Protein AF-A0AAU3IGR2-F1 (afdb_monomer_lite)

Secondary structure (DSSP, 8-state):
-HHHHHHHHHHHHHHHHHHT-TTTTTSPPEEE----BTTB-HHHHHSB--TTT---B-HHHHHHHHTTPPTTSSS--S---EEE-SS--HHHHHHHHHHHSPPTTSS----HHHHHHHHHHHHHHHHHTT--TT------S--SGGGSSBTTTBTT----EEHHHHHHHHHHHTTS-SSHHHHHHHHHHHHHHHHHHT-TT-SS---SEE-STTSB--SSSSS-TTSB-EEE----HHHHHHHHHHHHHHHHHH--HHHHHHHHHHHHHHHHHTB--STT--B--EEE-TTSS-EEE-S--BHHHHHHHHHHHHHHHHHH--HHHHHHHHHHHHHHHHTB-TTSPBP-BB-TTSSSB---SS-PPP---PPP-PPPP-PPP------------------------------------------PPPP---SHHHHHHHHHHHHHHHHHTTS-TTTHHHHGGG-HHHHHHHHHT--S-----

InterPro domains:
  IPR008928 Six-hairpin glycosidase superfamily [SSF48208] (143-360)
  IPR017946 PLC-like phosphodiesterase, TIM beta/alpha-barrel domain superfamily [G3DSA:3.20.20.190] (1-101)
  IPR017946 PLC-like phosphodiesterase, TIM beta/alpha-barrel domain superfamily [SSF51695] (7-101)

Radius of gyration: 28.8 Å; chains: 1; bounding box: 77×89×95 Å

Structure (mmCIF, N/CA/C/O backbone):
data_AF-A0AAU3IGR2-F1
#
_entry.id   AF-A0AAU3IGR2-F1
#
loop_
_atom_site.group_PDB
_atom_site.id
_atom_site.type_symbol
_atom_site.label_atom_id
_atom_site.label_alt_id
_atom_site.label_comp_id
_atom_site.label_asym_id
_atom_site.label_entity_id
_atom_site.label_seq_id
_atom_site.pdbx_PDB_ins_code
_atom_site.Cartn_x
_atom_site.Cartn_y
_atom_site.Cartn_z
_atom_site.occupancy
_atom_site.B_iso_or_equiv
_atom_site.auth_seq_id
_atom_site.auth_comp_id
_atom_site.auth_asym_id
_atom_site.auth_atom_id
_atom_site.pdbx_PDB_model_num
ATOM 1 N N . MET A 1 1 ? 17.692 29.346 9.470 1.00 48.97 1 MET A N 1
ATOM 2 C CA . MET A 1 1 ? 17.651 29.548 10.940 1.00 48.97 1 MET A CA 1
ATOM 3 C C . MET A 1 1 ? 16.261 29.922 11.458 1.00 48.97 1 MET A C 1
ATOM 5 O O . MET A 1 1 ? 15.717 29.108 12.191 1.00 48.97 1 MET A O 1
ATOM 9 N N . MET A 1 2 ? 15.643 31.056 11.067 1.00 53.34 2 MET A N 1
ATOM 10 C CA . MET A 1 2 ? 14.301 31.467 11.564 1.00 53.34 2 MET A CA 1
ATOM 11 C C . MET A 1 2 ? 13.257 30.333 11.578 1.00 53.34 2 MET A C 1
ATOM 13 O O . MET A 1 2 ? 12.611 30.122 12.598 1.00 53.34 2 MET A O 1
ATOM 17 N N . ALA A 1 3 ? 13.163 29.545 10.499 1.00 63.69 3 ALA A N 1
ATOM 18 C CA . ALA A 1 3 ? 12.227 28.421 10.400 1.00 63.69 3 ALA A CA 1
ATOM 19 C C . ALA A 1 3 ? 12.340 27.400 11.554 1.00 63.69 3 ALA A C 1
ATOM 21 O O . ALA A 1 3 ? 11.315 26.951 12.056 1.00 63.69 3 ALA A O 1
ATOM 22 N N . ILE A 1 4 ? 13.554 27.067 12.015 1.00 63.38 4 ILE A N 1
ATOM 23 C CA . ILE A 1 4 ? 13.774 26.088 13.097 1.00 63.38 4 ILE A CA 1
ATOM 24 C C . ILE A 1 4 ? 13.374 26.687 14.450 1.00 63.38 4 ILE A C 1
ATOM 26 O O . ILE A 1 4 ? 12.693 26.036 15.237 1.00 63.38 4 ILE A O 1
ATOM 30 N N . ALA A 1 5 ? 13.737 27.947 14.716 1.00 71.31 5 ALA A N 1
ATOM 31 C CA . ALA A 1 5 ? 13.332 28.643 15.938 1.00 71.31 5 ALA A CA 1
ATOM 32 C C . ALA A 1 5 ? 11.801 28.739 16.046 1.00 71.31 5 ALA A C 1
ATOM 34 O O . ALA A 1 5 ? 11.225 28.227 17.004 1.00 71.31 5 ALA A O 1
ATOM 35 N N . SER A 1 6 ? 11.136 29.256 15.006 1.00 79.69 6 SER A N 1
ATOM 36 C CA . SER A 1 6 ? 9.674 29.320 14.961 1.00 79.69 6 SER A CA 1
ATOM 37 C C . SER A 1 6 ? 9.028 27.936 15.069 1.00 79.69 6 SER A C 1
ATOM 39 O O . SER A 1 6 ? 7.995 27.798 15.720 1.00 79.69 6 SER A O 1
ATOM 41 N N . LYS A 1 7 ? 9.628 26.895 14.473 1.00 85.06 7 LYS A N 1
ATOM 42 C CA . LYS A 1 7 ? 9.120 25.521 14.558 1.00 85.06 7 LYS A CA 1
ATOM 43 C C . LYS A 1 7 ? 9.188 24.957 15.981 1.00 85.06 7 LYS A C 1
ATOM 45 O O . LYS A 1 7 ? 8.192 24.391 16.425 1.00 85.06 7 LYS A O 1
ATOM 50 N N . ARG A 1 8 ? 10.292 25.165 16.709 1.00 88.38 8 ARG A N 1
ATOM 51 C CA . ARG A 1 8 ? 10.408 24.810 18.139 1.00 88.38 8 ARG A CA 1
ATOM 52 C C . ARG A 1 8 ? 9.337 25.518 18.976 1.00 88.38 8 ARG A C 1
ATOM 54 O O . ARG A 1 8 ? 8.655 24.868 19.762 1.00 88.38 8 ARG A O 1
ATOM 61 N N . ASP A 1 9 ? 9.098 26.807 18.726 1.00 87.62 9 ASP A N 1
ATOM 62 C CA . ASP A 1 9 ? 8.024 27.558 19.391 1.00 87.62 9 ASP A CA 1
ATOM 63 C C . ASP A 1 9 ? 6.615 27.024 19.074 1.00 87.62 9 ASP A C 1
ATOM 65 O O . ASP A 1 9 ? 5.756 27.019 19.955 1.00 87.62 9 ASP A O 1
ATOM 69 N N . TYR A 1 10 ? 6.347 26.572 17.840 1.00 87.00 10 TYR A N 1
ATOM 70 C CA . TYR A 1 10 ? 5.074 25.918 17.501 1.00 87.00 10 TYR A CA 1
ATOM 71 C C . TYR A 1 10 ? 4.912 24.579 18.227 1.00 87.00 10 TYR A C 1
ATOM 73 O O . TYR A 1 10 ? 3.839 24.327 18.769 1.00 87.00 10 TYR A O 1
ATOM 81 N N . VAL A 1 11 ? 5.965 23.754 18.280 1.00 89.88 11 VAL A N 1
ATOM 82 C CA . VAL A 1 11 ? 5.952 22.472 19.005 1.00 89.88 11 VAL A CA 1
ATOM 83 C C . VAL A 1 11 ? 5.688 22.691 20.494 1.00 89.88 11 VAL A C 1
ATOM 85 O O . VAL A 1 11 ? 4.824 22.008 21.043 1.00 89.88 11 VAL A O 1
ATOM 88 N N . ARG A 1 12 ? 6.356 23.676 21.118 1.00 89.88 12 ARG A N 1
ATOM 89 C CA . ARG A 1 12 ? 6.126 24.063 22.519 1.00 89.88 12 ARG A CA 1
ATOM 90 C C . ARG A 1 12 ? 4.684 24.518 22.743 1.00 89.88 12 ARG A C 1
ATOM 92 O O . ARG A 1 12 ? 3.980 23.892 23.522 1.00 89.88 12 ARG A O 1
ATOM 99 N N . ARG A 1 13 ? 4.202 25.520 21.993 1.00 88.25 13 ARG A N 1
ATOM 100 C CA . ARG A 1 13 ? 2.827 26.043 22.141 1.00 88.25 13 ARG A CA 1
ATOM 101 C C . ARG A 1 13 ? 1.750 24.974 21.956 1.00 88.25 13 ARG A C 1
ATOM 103 O O . ARG A 1 13 ? 0.693 25.075 22.568 1.00 88.25 13 ARG A O 1
ATOM 110 N N . GLN A 1 14 ? 1.993 23.974 21.109 1.00 89.06 14 GLN A N 1
ATOM 111 C CA . GLN A 1 14 ? 1.063 22.862 20.915 1.00 89.06 14 GLN A CA 1
ATOM 112 C C . GLN A 1 14 ? 1.025 21.931 22.140 1.00 89.06 14 GLN A C 1
ATOM 114 O O . GLN A 1 14 ? -0.060 21.503 22.526 1.00 89.06 14 GLN A O 1
ATOM 119 N N . LEU A 1 15 ? 2.170 21.675 22.788 1.00 90.00 15 LEU A N 1
ATOM 120 C CA . LEU A 1 15 ? 2.226 20.958 24.070 1.00 90.00 15 LEU A CA 1
ATOM 121 C C . LEU A 1 15 ? 1.604 21.781 25.202 1.00 90.00 15 LEU A C 1
ATOM 123 O O . LEU A 1 15 ? 0.784 21.239 25.938 1.00 90.00 15 LEU A O 1
ATOM 127 N N . ASP A 1 16 ? 1.921 23.076 25.303 1.00 87.69 16 ASP A N 1
ATOM 128 C CA . ASP A 1 16 ? 1.331 23.979 26.300 1.00 87.69 16 ASP A CA 1
ATOM 129 C C . ASP A 1 16 ? -0.206 23.989 26.168 1.00 87.69 16 ASP A C 1
ATOM 131 O O . ASP A 1 16 ? -0.922 23.805 27.151 1.00 87.69 16 ASP A O 1
ATOM 135 N N . ARG A 1 17 ? -0.728 24.125 24.937 1.00 86.69 17 ARG A N 1
ATOM 136 C CA . ARG A 1 17 ? -2.171 24.093 24.636 1.00 86.69 17 ARG A CA 1
ATOM 137 C C . ARG A 1 17 ? -2.818 22.755 24.981 1.00 86.69 17 ARG A C 1
ATOM 139 O O . ARG A 1 17 ? -3.941 22.744 25.467 1.00 86.69 17 ARG A O 1
ATOM 146 N N . GLN A 1 18 ? -2.154 21.640 24.691 1.00 88.00 18 GLN A N 1
ATOM 147 C CA . GLN A 1 18 ? -2.671 20.315 25.024 1.00 88.00 18 GLN A CA 1
ATOM 148 C C . GLN A 1 18 ? -2.766 20.130 26.541 1.00 88.00 18 GLN A C 1
ATOM 150 O O . GLN A 1 18 ? -3.818 19.767 27.051 1.00 88.00 18 GLN A O 1
ATOM 155 N N . ASN A 1 19 ? -1.681 20.414 27.261 1.00 86.62 19 ASN A N 1
ATOM 156 C CA . ASN A 1 19 ? -1.577 20.131 28.692 1.00 86.62 19 ASN A CA 1
ATOM 157 C C . ASN A 1 19 ? -2.339 21.146 29.570 1.00 86.62 19 ASN A C 1
ATOM 159 O O . ASN A 1 19 ? -2.478 20.921 30.769 1.00 86.62 19 ASN A O 1
ATOM 163 N N . SER A 1 20 ? -2.865 22.226 28.976 1.00 86.25 20 SER A N 1
ATOM 164 C CA . SER A 1 20 ? -3.791 23.178 29.610 1.00 86.25 20 SER A CA 1
ATOM 165 C C . SER A 1 20 ? -5.267 22.977 29.230 1.00 86.25 20 SER A C 1
ATOM 167 O O . SER A 1 20 ? -6.124 23.673 29.773 1.00 86.25 20 SER A O 1
ATOM 169 N N . ASP A 1 21 ? -5.598 22.043 28.330 1.00 83.12 21 ASP A N 1
ATOM 170 C CA . ASP A 1 21 ? -6.990 21.756 27.964 1.00 83.12 21 ASP A CA 1
ATOM 171 C C . ASP A 1 21 ? -7.626 20.790 28.991 1.00 83.12 21 ASP A C 1
ATOM 173 O O . ASP A 1 21 ? -7.115 19.682 29.181 1.00 83.12 21 ASP A O 1
ATOM 177 N N . PRO A 1 22 ? -8.737 21.160 29.659 1.00 82.25 22 PRO A N 1
ATOM 178 C CA . PRO A 1 22 ? -9.379 20.305 30.660 1.00 82.25 22 PRO A CA 1
ATOM 179 C C . PRO A 1 22 ? -10.020 19.034 30.072 1.00 82.25 22 PRO A C 1
ATOM 181 O O . PRO A 1 22 ? -10.280 18.100 30.822 1.00 82.25 22 PRO A O 1
ATOM 184 N N . ASP A 1 23 ? -10.236 18.966 28.752 1.00 79.75 23 ASP A N 1
ATOM 185 C CA . ASP A 1 23 ? -10.728 17.777 28.034 1.00 79.75 23 ASP A CA 1
ATOM 186 C C . ASP A 1 23 ? -9.617 17.094 27.203 1.00 79.75 23 ASP A C 1
ATOM 188 O O . ASP A 1 23 ? -9.885 16.461 26.170 1.00 79.75 23 ASP A O 1
ATOM 192 N N . GLN A 1 24 ? -8.345 17.242 27.599 1.00 74.31 24 GLN A N 1
ATOM 193 C CA . GLN A 1 24 ? -7.204 16.662 26.872 1.00 74.31 24 GLN A CA 1
ATOM 194 C C . GLN A 1 24 ? -7.207 15.119 26.793 1.00 74.31 24 GLN A C 1
ATOM 196 O O . GLN A 1 24 ? -6.461 14.508 26.021 1.00 74.31 24 GLN A O 1
ATOM 201 N N . ASP A 1 25 ? -8.038 14.479 27.610 1.00 72.00 25 ASP A N 1
ATOM 202 C CA . ASP A 1 25 ? -8.327 13.049 27.630 1.00 72.00 25 ASP A CA 1
ATOM 203 C C . ASP A 1 25 ? -9.292 12.623 26.506 1.00 72.00 25 ASP A C 1
ATOM 205 O O . ASP A 1 25 ? -9.145 11.535 25.943 1.00 72.00 25 ASP A O 1
ATOM 209 N N . LYS A 1 26 ? -10.241 13.494 26.139 1.00 72.56 26 LYS A N 1
ATOM 210 C CA . LYS A 1 26 ? -11.313 13.228 25.163 1.00 72.56 26 LYS A CA 1
ATOM 211 C C . LYS A 1 26 ? -10.910 13.559 23.724 1.00 72.56 26 LYS A C 1
ATOM 213 O O . LYS A 1 26 ? -11.406 12.909 22.797 1.00 72.56 26 LYS A O 1
ATOM 218 N N . LYS A 1 27 ? -10.022 14.543 23.544 1.00 71.69 27 LYS A N 1
ATOM 219 C CA . LYS A 1 27 ? -9.593 15.116 22.252 1.00 71.69 27 LYS A CA 1
ATOM 220 C C . LYS A 1 27 ? -8.290 14.485 21.731 1.00 71.69 27 LYS A C 1
ATOM 222 O O . LYS A 1 27 ? -7.408 14.116 22.502 1.00 71.69 27 LYS A O 1
ATOM 227 N N . LEU A 1 28 ? -8.140 14.405 20.405 1.00 77.25 28 LEU A N 1
ATOM 228 C CA . LEU A 1 28 ? -6.886 14.002 19.756 1.00 77.25 28 LEU A CA 1
ATOM 2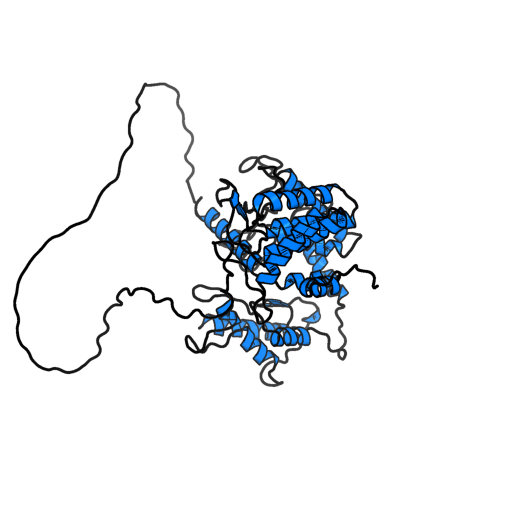29 C C . LEU A 1 28 ? -6.014 15.233 19.476 1.00 77.25 28 LEU A C 1
ATOM 231 O O . LEU A 1 28 ? -6.400 16.103 18.697 1.00 77.25 28 LEU A O 1
ATOM 235 N N . TYR A 1 29 ? -4.813 15.270 20.053 1.00 82.38 29 TYR A N 1
ATOM 236 C CA . TYR A 1 29 ? -3.800 16.281 19.743 1.00 82.38 29 TYR A CA 1
ATOM 237 C C . TYR A 1 29 ? -2.746 15.678 18.834 1.00 82.38 29 TYR A C 1
ATOM 239 O O . TYR A 1 29 ? -2.223 14.594 19.103 1.00 82.38 29 TYR A O 1
ATOM 247 N N . ILE A 1 30 ? -2.431 16.410 17.769 1.00 87.75 30 ILE A N 1
ATOM 248 C CA . ILE A 1 30 ? -1.353 16.079 16.847 1.00 87.75 30 ILE A CA 1
ATOM 249 C C . ILE A 1 30 ? -0.334 17.216 16.898 1.00 87.75 30 ILE A C 1
ATOM 251 O O . ILE A 1 30 ? -0.686 18.392 16.765 1.00 87.75 30 ILE A O 1
ATOM 255 N N . ASN A 1 31 ? 0.926 16.859 17.099 1.00 89.06 31 ASN A N 1
ATOM 256 C CA . ASN A 1 31 ? 2.081 17.738 17.038 1.00 89.06 31 ASN A CA 1
ATOM 257 C C . ASN A 1 31 ? 3.028 17.230 15.941 1.00 89.06 31 ASN A C 1
ATOM 259 O O . ASN A 1 31 ? 3.016 16.052 15.592 1.00 89.06 31 ASN A O 1
ATOM 263 N N . TYR A 1 32 ? 3.841 18.115 15.378 1.00 87.00 32 TYR A N 1
ATOM 264 C CA . TYR A 1 32 ? 4.742 17.792 14.273 1.00 87.00 32 TYR A CA 1
ATOM 265 C C . TYR A 1 32 ? 6.121 18.343 14.613 1.00 87.00 32 TYR A C 1
ATOM 267 O O . TYR A 1 32 ? 6.245 19.564 14.683 1.00 87.00 32 TYR A O 1
ATOM 275 N N . THR A 1 33 ? 7.159 17.518 14.764 1.00 84.25 33 THR A N 1
ATOM 276 C CA . THR A 1 33 ? 8.550 18.021 14.819 1.00 84.25 33 THR A CA 1
ATOM 277 C C . THR A 1 33 ? 9.112 18.278 13.416 1.00 84.25 33 THR A C 1
ATOM 279 O O . THR A 1 33 ? 9.942 19.168 13.235 1.00 84.25 33 THR A O 1
ATOM 282 N N . SER A 1 34 ? 8.555 17.590 12.415 1.00 76.19 34 SER A N 1
ATOM 283 C CA . SER A 1 34 ? 8.805 17.720 10.975 1.00 76.19 34 SER A CA 1
ATOM 284 C C . SER A 1 34 ? 8.541 19.116 10.401 1.00 76.19 34 SER A C 1
ATOM 286 O O . SER A 1 34 ? 7.619 19.823 10.831 1.00 76.19 34 SER A O 1
ATOM 288 N N . GLY A 1 35 ? 9.266 19.505 9.350 1.00 71.31 35 GLY A N 1
ATOM 289 C CA . GLY A 1 35 ? 8.977 20.739 8.613 1.00 71.31 35 GLY A CA 1
ATOM 290 C C . GLY A 1 35 ? 9.755 20.898 7.309 1.00 71.31 35 GLY A C 1
ATOM 291 O O . GLY A 1 35 ? 10.925 20.539 7.227 1.00 71.31 35 GLY A O 1
ATOM 292 N N . ALA A 1 36 ? 9.105 21.487 6.302 1.00 66.75 36 ALA A N 1
ATOM 293 C CA . ALA A 1 36 ? 9.708 21.800 5.011 1.00 66.75 36 ALA A CA 1
ATOM 294 C C . ALA A 1 36 ? 9.282 23.195 4.523 1.00 66.75 36 ALA A C 1
ATOM 296 O O . ALA A 1 36 ? 8.104 23.553 4.580 1.00 66.75 36 ALA A O 1
ATOM 297 N N . SER A 1 37 ? 10.234 23.975 4.014 1.00 67.56 37 SER A N 1
ATOM 298 C CA . SER A 1 37 ? 10.004 25.242 3.311 1.00 67.56 37 SER A CA 1
ATOM 299 C C . SER A 1 37 ? 11.138 25.515 2.318 1.00 67.56 37 SER A C 1
ATOM 301 O O . SER A 1 37 ? 12.125 24.782 2.273 1.00 67.56 37 SER A O 1
ATOM 303 N N . ALA A 1 38 ? 11.058 26.603 1.546 1.00 62.69 38 ALA A N 1
ATOM 304 C CA . ALA A 1 38 ? 12.208 27.058 0.764 1.00 62.69 38 ALA A CA 1
ATOM 305 C C . ALA A 1 38 ? 13.426 27.262 1.692 1.00 62.69 38 ALA A C 1
ATOM 307 O O . ALA A 1 38 ? 13.330 27.985 2.684 1.00 62.69 38 ALA A O 1
ATOM 308 N N . GLY A 1 39 ? 14.537 26.572 1.410 1.00 62.06 39 GLY A N 1
ATOM 309 C CA . GLY A 1 39 ? 15.755 26.610 2.231 1.00 62.06 39 GLY A CA 1
ATOM 310 C C . GLY A 1 39 ? 15.677 25.911 3.599 1.00 62.06 39 GLY A C 1
ATOM 311 O O . GLY A 1 39 ? 16.570 26.114 4.418 1.00 62.06 39 GLY A O 1
ATOM 312 N N . ALA A 1 40 ? 14.642 25.108 3.872 1.00 67.19 40 ALA A N 1
ATOM 313 C CA . ALA A 1 40 ? 14.556 24.278 5.075 1.00 67.19 40 ALA A CA 1
ATOM 314 C C . ALA A 1 40 ? 13.998 22.895 4.716 1.00 67.19 40 ALA A C 1
ATOM 316 O O . ALA A 1 40 ? 12.829 22.761 4.358 1.00 67.19 40 ALA A O 1
ATOM 317 N N . TYR A 1 41 ? 14.840 21.870 4.804 1.00 73.19 41 TYR A N 1
ATOM 318 C CA . TYR A 1 41 ? 14.489 20.489 4.471 1.00 73.19 41 TYR A CA 1
ATOM 319 C C . TYR A 1 41 ? 14.101 19.692 5.730 1.00 73.19 41 TYR A C 1
ATOM 321 O O . TYR A 1 41 ? 14.651 19.988 6.796 1.00 73.19 41 TYR A O 1
ATOM 329 N N . PRO A 1 42 ? 13.258 18.645 5.614 1.00 73.06 42 PRO A N 1
ATOM 330 C CA . PRO A 1 42 ? 12.856 17.759 6.715 1.00 73.06 42 PRO A CA 1
ATOM 331 C C . PRO A 1 42 ? 13.988 17.379 7.679 1.00 73.06 42 PRO A C 1
ATOM 333 O O . PRO A 1 42 ? 13.933 17.699 8.867 1.00 73.06 42 PRO A O 1
ATOM 336 N N . TYR A 1 43 ? 15.083 16.815 7.152 1.00 68.31 43 TYR A N 1
ATOM 337 C CA . TYR A 1 43 ? 16.246 16.408 7.951 1.00 68.31 43 TYR A CA 1
ATOM 338 C C . TYR A 1 43 ? 16.888 17.582 8.710 1.00 68.31 43 TYR A C 1
ATOM 340 O O . TYR A 1 43 ? 17.270 17.431 9.867 1.00 68.31 43 TYR A O 1
ATOM 348 N N . SER A 1 44 ? 16.963 18.765 8.089 1.00 73.69 44 SER A N 1
ATOM 349 C CA . SER A 1 44 ? 17.591 19.956 8.677 1.00 73.69 44 SER A CA 1
ATOM 350 C C . SER A 1 44 ? 16.720 20.645 9.730 1.00 73.69 44 SER A C 1
ATOM 352 O O . SER A 1 44 ? 17.234 21.300 10.633 1.00 73.69 44 SER A O 1
ATOM 354 N N . VAL A 1 45 ? 15.394 20.499 9.641 1.00 77.88 45 VAL A N 1
ATOM 355 C CA . VAL A 1 45 ? 14.460 21.019 10.648 1.00 77.88 45 VAL A CA 1
ATOM 356 C C . VAL A 1 45 ? 14.400 20.074 11.845 1.00 77.88 45 VAL A C 1
ATOM 358 O O . VAL A 1 45 ? 14.531 20.519 12.985 1.00 77.88 45 VAL A O 1
ATOM 361 N N . ALA A 1 46 ? 14.262 18.772 11.600 1.00 80.50 46 ALA A N 1
ATOM 362 C CA . ALA A 1 46 ? 14.157 17.775 12.655 1.00 80.50 46 ALA A CA 1
ATOM 363 C C . ALA A 1 46 ? 15.494 17.548 13.388 1.00 80.50 46 ALA A C 1
ATOM 365 O O . ALA A 1 46 ? 15.534 17.619 14.617 1.00 80.50 46 ALA A O 1
ATOM 366 N N . GLY A 1 47 ? 16.586 17.335 12.644 1.00 73.56 47 GLY A N 1
ATOM 367 C CA . GLY A 1 47 ? 17.925 17.047 13.174 1.00 73.56 47 GLY A CA 1
ATOM 368 C C . GLY A 1 47 ? 18.828 18.265 13.403 1.00 73.56 47 GLY A C 1
ATOM 369 O O . GLY A 1 47 ? 19.860 18.129 14.049 1.00 73.56 47 GLY A O 1
ATOM 370 N N . GLY A 1 48 ? 18.454 19.453 12.916 1.00 74.56 48 GLY A N 1
ATOM 371 C CA . GLY A 1 48 ? 19.293 20.654 12.996 1.00 74.56 48 GLY A CA 1
ATOM 372 C C . GLY A 1 48 ? 20.363 20.709 11.900 1.00 74.56 48 GLY A C 1
ATOM 373 O O . GLY A 1 48 ? 20.237 20.085 10.845 1.00 74.56 48 GLY A O 1
ATOM 374 N N . CYS A 1 49 ? 21.419 21.487 12.132 1.00 67.31 49 CYS A N 1
ATOM 375 C CA . CYS A 1 49 ? 22.563 21.613 11.226 1.00 67.31 49 CYS A CA 1
ATOM 376 C C . CYS A 1 49 ? 23.878 21.245 11.920 1.00 67.31 49 CYS A C 1
ATOM 378 O O . CYS A 1 49 ? 24.036 21.448 13.121 1.00 67.31 49 CYS A O 1
ATOM 380 N N . ALA A 1 50 ? 24.836 20.725 11.147 1.00 55.56 50 ALA A N 1
ATOM 381 C CA . ALA A 1 50 ? 26.187 20.482 11.637 1.00 55.56 50 ALA A CA 1
ATOM 382 C C . ALA A 1 50 ? 26.849 21.803 12.067 1.00 55.56 50 ALA A C 1
ATOM 384 O O . ALA A 1 50 ? 26.705 22.821 11.383 1.00 55.56 50 ALA A O 1
ATOM 385 N N . ALA A 1 51 ? 27.622 21.763 13.157 1.00 48.19 51 ALA A N 1
ATOM 386 C CA . ALA A 1 51 ? 28.218 22.941 13.797 1.00 48.19 51 ALA A CA 1
ATOM 387 C C . ALA A 1 51 ? 29.117 23.789 12.871 1.00 48.19 51 ALA A C 1
ATOM 389 O O . ALA A 1 51 ? 29.291 24.981 13.104 1.00 48.19 51 ALA A O 1
ATOM 390 N N . GLN A 1 52 ? 29.644 23.190 11.798 1.00 42.66 52 GLN A N 1
ATOM 391 C CA . GLN A 1 52 ? 30.444 23.855 10.760 1.00 42.66 52 GLN A CA 1
ATOM 392 C C . GLN A 1 52 ? 29.608 24.704 9.776 1.00 42.66 52 GLN A C 1
ATOM 394 O O . GLN A 1 52 ? 30.179 25.431 8.971 1.00 42.66 52 GLN A O 1
ATOM 399 N N . ILE A 1 53 ? 28.272 24.610 9.819 1.00 50.59 53 ILE A N 1
ATOM 400 C CA . ILE A 1 53 ? 27.341 25.296 8.902 1.00 50.59 53 ILE A CA 1
ATOM 401 C C . ILE A 1 53 ? 26.339 26.169 9.677 1.00 50.59 53 ILE A C 1
ATOM 403 O O . ILE A 1 53 ? 26.061 27.294 9.261 1.00 50.59 53 ILE A O 1
ATOM 407 N N . CYS A 1 54 ? 25.807 25.697 10.812 1.00 56.31 54 CYS A N 1
ATOM 408 C CA . CYS A 1 54 ? 25.165 26.557 11.813 1.00 56.31 54 CYS A CA 1
ATOM 409 C C . CYS A 1 54 ? 25.021 25.884 13.191 1.00 56.31 54 CYS A C 1
ATOM 411 O O . CYS A 1 54 ? 25.140 24.674 13.329 1.00 56.31 54 CYS A O 1
ATOM 413 N N . THR A 1 55 ? 24.717 26.682 14.218 1.00 59.75 55 THR A N 1
ATOM 414 C CA . THR A 1 55 ? 24.536 26.258 15.623 1.00 59.75 55 THR A CA 1
ATOM 415 C C . THR A 1 55 ? 23.065 26.037 16.017 1.00 59.75 55 THR A C 1
ATOM 417 O O . THR A 1 55 ? 22.706 26.083 17.192 1.00 59.75 55 THR A O 1
ATOM 420 N N . SER A 1 56 ? 22.164 25.856 15.044 1.00 66.31 56 SER A N 1
ATOM 421 C CA . SER A 1 56 ? 20.726 25.720 15.320 1.00 66.31 56 SER A CA 1
ATOM 422 C C . SER A 1 56 ? 20.367 24.299 15.756 1.00 66.31 56 SER A C 1
ATOM 424 O O . SER A 1 56 ? 20.252 23.409 14.915 1.00 66.31 56 SER A O 1
ATOM 426 N N . GLN A 1 57 ? 20.116 24.134 17.058 1.00 79.25 57 GLN A N 1
ATOM 427 C CA . GLN A 1 57 ? 19.527 22.930 17.651 1.00 79.25 57 GLN A CA 1
ATOM 428 C C . GLN A 1 57 ? 18.285 22.465 16.869 1.00 79.25 57 GLN A C 1
ATOM 430 O O . GLN A 1 57 ? 17.361 23.257 16.642 1.00 79.25 57 GLN A O 1
ATOM 435 N N . GLY A 1 58 ? 18.258 21.187 16.482 1.00 84.19 58 GLY A N 1
ATOM 436 C CA . GLY A 1 58 ? 17.136 20.572 15.769 1.00 84.19 58 GLY A CA 1
ATOM 437 C C . GLY A 1 58 ? 15.867 20.470 16.616 1.00 84.19 58 GLY A C 1
ATOM 438 O O . GLY A 1 58 ? 15.917 20.493 17.846 1.00 84.19 58 GLY A O 1
ATOM 439 N N . VAL A 1 59 ? 14.706 20.335 15.972 1.00 88.00 59 VAL A N 1
ATOM 440 C CA . VAL A 1 59 ? 13.419 20.244 16.685 1.00 88.00 59 VAL A CA 1
ATOM 441 C C . VAL A 1 59 ? 13.298 18.943 17.494 1.00 88.00 59 VAL A C 1
ATOM 443 O O . VAL A 1 59 ? 12.716 18.971 18.576 1.00 88.00 59 VAL A O 1
ATOM 446 N N . ASN A 1 60 ? 13.883 17.831 17.030 1.00 87.88 60 ASN A N 1
ATOM 447 C CA . ASN A 1 60 ? 13.899 16.567 17.778 1.00 87.88 60 ASN A CA 1
ATOM 448 C C . ASN A 1 60 ? 14.765 16.675 19.044 1.00 87.88 60 ASN A C 1
ATOM 450 O O . ASN A 1 60 ? 14.350 16.246 20.117 1.00 87.88 60 ASN A O 1
ATOM 454 N N . GLU A 1 61 ? 15.950 17.279 18.932 1.00 86.62 61 GLU A N 1
ATOM 455 C CA . GLU A 1 61 ? 16.853 17.487 20.068 1.00 86.62 61 GLU A CA 1
ATOM 456 C C . GLU A 1 61 ? 16.236 18.454 21.088 1.00 86.62 61 GLU A C 1
ATOM 458 O O . GLU A 1 61 ? 16.153 18.127 22.269 1.00 86.62 61 GLU A O 1
ATOM 463 N N . PHE A 1 62 ? 15.690 19.584 20.620 1.00 90.06 62 PHE A N 1
ATOM 464 C CA . PHE A 1 62 ? 14.927 20.524 21.443 1.00 90.06 62 PHE A CA 1
ATOM 465 C C . PHE A 1 62 ? 13.786 19.842 22.204 1.00 90.06 62 PHE A C 1
ATOM 467 O O . PHE A 1 62 ? 13.643 20.054 23.407 1.00 90.06 62 PHE A O 1
ATOM 474 N N . LEU A 1 63 ? 12.974 19.025 21.520 1.00 90.94 63 LEU A N 1
ATOM 475 C CA . LEU A 1 63 ? 11.855 18.337 22.157 1.00 90.94 63 LEU A CA 1
ATOM 476 C C . LEU A 1 63 ? 12.351 17.320 23.191 1.00 90.94 63 LEU A C 1
ATOM 478 O O . LEU A 1 63 ? 11.764 17.226 24.264 1.00 90.94 63 LEU A O 1
ATOM 482 N N . LEU A 1 64 ? 13.449 16.607 22.923 1.00 90.06 64 LEU A N 1
ATOM 483 C CA . LEU A 1 64 ? 14.060 15.710 23.904 1.00 90.06 64 LEU A CA 1
ATOM 484 C C . LEU A 1 64 ? 14.601 16.477 25.121 1.00 90.06 64 LEU A C 1
ATOM 486 O O . LEU A 1 64 ? 14.447 16.001 26.241 1.00 90.06 64 LEU A O 1
ATOM 490 N N . THR A 1 65 ? 15.203 17.657 24.938 1.00 87.56 65 THR A N 1
ATOM 491 C CA . THR A 1 65 ? 15.604 18.523 26.057 1.00 87.56 65 THR A CA 1
ATOM 492 C C . THR A 1 65 ? 14.383 18.963 26.866 1.00 87.56 65 THR A C 1
ATOM 494 O O . THR A 1 65 ? 14.366 18.776 28.077 1.00 87.56 65 THR A O 1
ATOM 497 N N . TYR A 1 66 ? 13.348 19.493 26.208 1.00 88.50 66 TYR A N 1
ATOM 498 C CA . TYR A 1 66 ? 12.115 19.976 26.839 1.00 88.50 66 TYR A CA 1
ATOM 499 C C . TYR A 1 66 ? 11.402 18.857 27.625 1.00 88.50 66 TYR A C 1
ATOM 501 O O . TYR A 1 66 ? 11.107 19.014 28.800 1.00 88.50 66 TYR A O 1
ATOM 509 N N . LEU A 1 67 ? 11.251 17.661 27.046 1.00 89.06 67 LEU A N 1
ATOM 510 C CA . LEU A 1 67 ? 10.679 16.479 27.719 1.00 89.06 67 LEU A CA 1
ATOM 511 C C . LEU A 1 67 ? 11.581 15.857 28.812 1.00 89.06 67 LEU A C 1
ATOM 513 O O . LEU A 1 67 ? 11.215 14.850 29.423 1.00 89.06 67 LEU A O 1
ATOM 517 N N . ASN A 1 68 ? 12.769 16.411 29.055 1.00 86.69 68 ASN A N 1
ATOM 518 C CA . ASN A 1 68 ? 13.651 16.036 30.162 1.00 86.69 68 ASN A CA 1
ATOM 519 C C . ASN A 1 68 ? 13.830 17.155 31.198 1.00 86.69 68 ASN A C 1
ATOM 521 O O . ASN A 1 68 ? 14.484 16.927 32.215 1.00 86.69 68 ASN A O 1
ATOM 525 N N . GLN A 1 69 ? 13.275 18.346 30.964 1.00 82.12 69 GLN A N 1
ATOM 526 C CA . GLN A 1 69 ? 13.357 19.445 31.917 1.00 82.12 69 GLN A CA 1
ATOM 527 C C . GLN A 1 69 ? 12.466 19.182 33.138 1.00 82.12 69 GLN A C 1
ATOM 529 O O . GLN A 1 69 ? 11.381 18.606 33.053 1.00 82.12 69 GLN A O 1
ATOM 534 N N . VAL A 1 70 ? 12.969 19.582 34.307 1.00 59.59 70 VAL A N 1
ATOM 535 C CA . VAL A 1 70 ? 12.294 19.388 35.595 1.00 59.59 70 VAL A CA 1
ATOM 536 C C . VAL A 1 70 ? 11.215 20.463 35.789 1.00 59.59 70 VAL A C 1
ATOM 538 O O . VAL A 1 70 ? 11.280 21.553 35.206 1.00 59.59 70 VAL A O 1
ATOM 541 N N . THR A 1 71 ? 10.224 20.160 36.629 1.00 58.88 71 THR A N 1
ATOM 542 C CA . THR A 1 71 ? 9.131 21.062 37.024 1.00 58.88 71 THR A CA 1
ATOM 543 C C . THR A 1 71 ? 9.631 22.460 37.396 1.00 58.88 71 THR A C 1
ATOM 545 O O . THR A 1 71 ? 10.502 22.592 38.252 1.00 58.88 71 THR A O 1
ATOM 548 N N . GLY A 1 72 ? 9.042 23.497 36.787 1.00 61.84 72 GLY A N 1
ATOM 549 C CA . GLY A 1 72 ? 9.347 24.910 37.064 1.00 61.84 72 GLY A CA 1
ATOM 550 C C . GLY A 1 72 ? 9.937 25.696 35.886 1.00 61.84 72 GLY A C 1
ATOM 551 O O . GLY A 1 72 ? 9.991 26.919 35.945 1.00 61.84 72 GLY A O 1
ATOM 552 N N . THR A 1 73 ? 10.339 25.027 34.801 1.00 67.38 73 THR A N 1
ATOM 553 C CA . THR A 1 73 ? 10.878 25.674 33.582 1.00 67.38 73 THR A CA 1
ATOM 554 C C . THR A 1 73 ? 9.830 25.895 32.483 1.00 67.38 73 THR A C 1
ATOM 556 O O . THR A 1 73 ? 9.952 26.815 31.675 1.00 67.38 73 THR A O 1
ATOM 559 N N . HIS A 1 74 ? 8.780 25.075 32.469 1.00 73.06 74 HIS A N 1
ATOM 560 C CA . HIS A 1 74 ? 7.588 25.192 31.630 1.00 73.06 74 HIS A CA 1
ATOM 561 C C . HIS A 1 74 ? 6.394 24.529 32.342 1.00 73.06 74 HIS A C 1
ATOM 563 O O . HIS A 1 74 ? 6.552 23.942 33.418 1.00 73.06 74 HIS A O 1
ATOM 569 N N . ALA A 1 75 ? 5.196 24.616 31.754 1.00 73.44 75 ALA A N 1
ATOM 570 C CA . ALA A 1 75 ? 4.025 23.898 32.256 1.00 73.44 75 ALA A CA 1
ATOM 571 C C . ALA A 1 75 ? 4.299 22.377 32.284 1.00 73.44 75 ALA A C 1
ATOM 573 O O . ALA A 1 75 ? 4.895 21.868 31.328 1.00 73.44 75 ALA A O 1
ATOM 574 N N . PRO A 1 76 ? 3.890 21.636 33.335 1.00 78.25 76 PRO A N 1
ATOM 575 C CA . PRO A 1 76 ? 4.097 20.194 33.394 1.00 78.25 76 PRO A CA 1
ATOM 576 C C . PRO A 1 76 ? 3.492 19.490 32.177 1.00 78.25 76 PRO A C 1
ATOM 578 O O . PRO A 1 76 ? 2.288 19.565 31.934 1.00 78.25 76 PRO A O 1
ATOM 581 N N . VAL A 1 77 ? 4.329 18.786 31.416 1.00 84.75 77 VAL A N 1
ATOM 582 C CA . VAL A 1 77 ? 3.852 17.896 30.356 1.00 84.75 77 VAL A CA 1
ATOM 583 C C . VAL A 1 77 ? 3.334 16.632 31.032 1.00 84.75 77 VAL A C 1
ATOM 585 O O . VAL A 1 77 ? 4.106 15.896 31.639 1.00 84.75 77 VAL A O 1
ATOM 588 N N . VAL A 1 78 ? 2.031 16.386 30.941 1.00 81.88 78 VAL A N 1
ATOM 589 C CA . VAL A 1 78 ? 1.375 15.148 31.389 1.00 81.88 78 VAL A CA 1
ATOM 590 C C . VAL A 1 78 ? 1.044 14.220 30.221 1.00 81.88 78 VAL A C 1
ATOM 592 O O . VAL A 1 78 ? 0.882 13.022 30.428 1.00 81.88 78 VAL A O 1
ATOM 595 N N . ARG A 1 79 ? 0.969 14.750 28.991 1.00 84.12 79 ARG A N 1
ATOM 596 C CA . ARG A 1 79 ? 0.747 13.990 27.754 1.00 84.12 79 ARG A CA 1
ATOM 597 C C . ARG A 1 79 ? 1.390 14.698 26.554 1.00 84.12 79 ARG A C 1
ATOM 599 O O . ARG A 1 79 ? 1.402 15.926 26.485 1.00 84.12 79 ARG A O 1
ATOM 606 N N . THR A 1 80 ? 1.889 13.935 25.576 1.00 88.38 80 THR A N 1
ATOM 607 C CA . THR A 1 80 ? 2.473 14.492 24.330 1.00 88.38 80 THR A CA 1
ATOM 608 C C . THR A 1 80 ? 1.582 14.332 23.097 1.00 88.38 80 THR A C 1
ATOM 610 O O . THR A 1 80 ? 1.796 15.013 22.097 1.00 88.38 80 THR A O 1
ATOM 613 N N . GLY A 1 81 ? 0.562 13.466 23.170 1.00 86.31 81 GLY A N 1
ATOM 614 C CA . GLY A 1 81 ? -0.363 13.225 22.061 1.00 86.31 81 GLY A CA 1
ATOM 615 C C . GLY A 1 81 ? 0.302 12.453 20.919 1.00 86.31 81 GLY A C 1
ATOM 616 O O . GLY A 1 81 ? 1.279 11.732 21.127 1.00 86.31 81 GLY A O 1
ATOM 617 N N . VAL A 1 82 ? -0.218 12.589 19.700 1.00 86.19 82 VAL A N 1
ATOM 618 C CA . VAL A 1 82 ? 0.430 12.030 18.505 1.00 86.19 82 VAL A CA 1
ATOM 619 C C . VAL A 1 82 ? 1.510 12.997 18.039 1.00 86.19 82 VAL A C 1
ATOM 621 O O . VAL A 1 82 ? 1.205 14.110 17.619 1.00 86.19 82 VAL A O 1
ATOM 624 N N . VAL A 1 83 ? 2.771 12.570 18.067 1.00 88.62 83 VAL A N 1
ATOM 625 C CA . VAL A 1 83 ? 3.896 13.370 17.566 1.00 88.62 83 VAL A CA 1
ATOM 626 C C . VAL A 1 83 ? 4.392 12.779 16.247 1.00 88.62 83 VAL A C 1
ATOM 628 O O . VAL A 1 83 ? 4.968 11.694 16.217 1.00 88.62 83 VAL A O 1
ATOM 631 N N . VAL A 1 84 ? 4.165 13.498 15.149 1.00 85.50 84 VAL A N 1
ATOM 632 C CA . VAL A 1 84 ? 4.689 13.174 13.815 1.00 85.50 84 VAL A CA 1
ATOM 633 C C . VAL A 1 84 ? 6.114 13.717 13.709 1.00 85.50 84 VAL A C 1
ATOM 635 O O . VAL A 1 84 ? 6.347 14.896 13.988 1.00 85.50 84 VAL A O 1
ATOM 638 N N . MET A 1 85 ? 7.071 12.863 13.346 1.00 85.44 85 MET A N 1
ATOM 639 C CA . MET A 1 85 ? 8.501 13.174 13.414 1.00 85.44 85 MET A CA 1
ATOM 640 C C . MET A 1 85 ? 9.258 12.655 12.195 1.00 85.44 85 MET A C 1
ATOM 642 O O . MET A 1 85 ? 9.100 11.493 11.823 1.00 85.44 85 MET A O 1
ATOM 646 N N . ASP A 1 86 ? 10.163 13.475 11.660 1.00 78.38 86 ASP A N 1
ATOM 647 C CA . ASP A 1 86 ? 11.178 13.028 10.704 1.00 78.38 86 ASP A CA 1
ATOM 648 C C . ASP A 1 86 ? 12.420 12.588 11.494 1.00 78.38 86 ASP A C 1
ATOM 650 O O . ASP A 1 86 ? 12.865 13.302 12.393 1.00 78.38 86 ASP A O 1
ATOM 654 N N . PHE A 1 87 ? 12.991 11.426 11.171 1.00 77.56 87 PHE A N 1
ATOM 655 C CA . PHE A 1 87 ? 14.260 10.927 11.735 1.00 77.56 87 PHE A CA 1
ATOM 656 C C . PHE A 1 87 ? 14.401 11.020 13.284 1.00 77.56 87 PHE A C 1
ATOM 658 O O . PHE A 1 87 ? 15.404 11.547 13.778 1.00 77.56 87 PHE A O 1
ATOM 665 N N . PRO A 1 88 ? 13.422 10.553 14.090 1.00 82.94 88 PRO A N 1
ATOM 666 C CA . PRO A 1 88 ? 13.519 10.599 15.549 1.00 82.94 88 PRO A CA 1
ATOM 667 C C . PRO A 1 88 ? 14.581 9.631 16.098 1.00 82.94 88 PRO A C 1
ATOM 669 O O . PRO A 1 88 ? 14.690 8.487 15.658 1.00 82.94 88 PRO A O 1
ATOM 672 N N . GLY A 1 89 ? 15.333 10.073 17.110 1.00 75.12 89 GLY A N 1
ATOM 673 C CA . GLY A 1 89 ? 16.222 9.205 17.890 1.00 75.12 89 GLY A CA 1
ATOM 674 C C . GLY A 1 89 ? 15.460 8.402 18.951 1.00 75.12 89 GLY A C 1
ATOM 675 O O . GLY A 1 89 ? 14.450 8.875 19.473 1.00 75.12 89 GLY A O 1
ATOM 676 N N . GLY A 1 90 ? 15.966 7.215 19.310 1.00 73.69 90 GLY A N 1
ATOM 677 C CA . GLY A 1 90 ? 15.306 6.286 20.245 1.00 73.69 90 GLY A CA 1
ATOM 678 C C . GLY A 1 90 ? 14.866 6.933 21.563 1.00 73.69 90 GLY A C 1
ATOM 679 O O . GLY A 1 90 ? 13.687 6.893 21.888 1.00 73.69 90 GLY A O 1
ATOM 680 N N . ALA A 1 91 ? 15.762 7.666 22.233 1.00 77.25 91 ALA A N 1
ATOM 681 C CA . ALA A 1 91 ? 15.459 8.339 23.501 1.00 77.25 91 ALA A CA 1
ATOM 682 C C . ALA A 1 91 ? 14.281 9.337 23.428 1.00 77.25 91 ALA A C 1
ATOM 684 O O . ALA A 1 91 ? 13.574 9.529 24.416 1.00 77.25 91 ALA A O 1
ATOM 685 N N . LEU A 1 92 ? 14.045 9.968 22.268 1.00 86.38 92 LEU A N 1
ATOM 686 C CA . LEU A 1 92 ? 12.882 10.837 22.061 1.00 86.38 92 LEU A CA 1
ATOM 687 C C . LEU A 1 92 ? 11.595 10.024 21.893 1.00 86.38 92 LEU A C 1
ATOM 689 O O . LEU A 1 92 ? 10.566 10.399 22.453 1.00 86.38 92 LEU A O 1
ATOM 693 N N . ILE A 1 93 ? 11.661 8.906 21.164 1.00 80.12 93 ILE A N 1
ATOM 694 C CA . ILE A 1 93 ? 10.542 7.965 21.038 1.00 80.12 93 ILE A CA 1
ATOM 695 C C . ILE A 1 93 ? 10.166 7.447 22.428 1.00 80.12 93 ILE A C 1
ATOM 697 O O . ILE A 1 93 ? 9.011 7.578 22.817 1.00 80.12 93 ILE A O 1
ATOM 701 N N . ASP A 1 94 ? 11.138 6.955 23.199 1.00 80.69 94 ASP A N 1
ATOM 702 C CA . ASP A 1 94 ? 10.927 6.401 24.541 1.00 80.69 94 ASP A CA 1
ATOM 703 C C . ASP A 1 94 ? 10.305 7.432 25.495 1.00 80.69 94 ASP A C 1
ATOM 705 O O . ASP A 1 94 ? 9.406 7.102 26.268 1.00 80.69 94 ASP A O 1
ATOM 709 N N . LYS A 1 95 ? 10.708 8.707 25.399 1.00 85.56 95 LYS A N 1
ATOM 710 C CA . LYS A 1 95 ? 10.112 9.807 26.173 1.00 85.56 95 LYS A CA 1
ATOM 711 C C . LYS A 1 95 ? 8.675 10.119 25.762 1.00 85.56 95 LYS A C 1
ATOM 713 O O . LYS A 1 95 ? 7.807 10.173 26.628 1.00 85.56 95 LYS A O 1
ATOM 718 N N . ILE A 1 96 ? 8.400 10.291 24.469 1.00 88.00 96 ILE A N 1
ATOM 719 C CA . ILE A 1 96 ? 7.040 10.531 23.945 1.00 88.00 96 ILE A CA 1
ATOM 720 C C . ILE A 1 96 ? 6.103 9.381 24.330 1.00 88.00 96 ILE A C 1
ATOM 722 O O . ILE A 1 96 ? 4.979 9.608 24.777 1.00 88.00 96 ILE A O 1
ATOM 726 N N . VAL A 1 97 ? 6.590 8.148 24.196 1.00 81.44 97 VAL A N 1
ATOM 727 C CA . VAL A 1 97 ? 5.896 6.922 24.589 1.00 81.44 97 VAL A CA 1
ATOM 728 C C . VAL A 1 97 ? 5.661 6.891 26.102 1.00 81.44 97 VAL A C 1
ATOM 730 O O . VAL A 1 97 ? 4.530 6.664 26.519 1.00 81.44 97 VAL A O 1
ATOM 733 N N . GLY A 1 98 ? 6.664 7.216 26.922 1.00 82.19 98 GLY A N 1
ATOM 734 C CA . GLY A 1 98 ? 6.542 7.304 28.380 1.00 82.19 98 GLY A CA 1
ATOM 735 C C . GLY A 1 98 ? 5.506 8.328 28.859 1.00 82.19 98 GLY A C 1
ATOM 736 O O . GLY A 1 98 ? 4.715 8.012 29.738 1.00 82.19 98 GLY A O 1
ATOM 737 N N . TYR A 1 99 ? 5.435 9.511 28.237 1.00 82.31 99 TYR A N 1
ATOM 738 C CA . TYR A 1 99 ? 4.399 10.519 28.528 1.00 82.31 99 TYR A CA 1
ATOM 739 C C . TYR A 1 99 ? 2.994 10.146 28.030 1.00 82.31 99 TYR A C 1
ATOM 741 O O . TYR A 1 99 ? 2.020 10.788 28.409 1.00 82.31 99 TYR A O 1
ATOM 749 N N . ASN A 1 100 ? 2.870 9.158 27.143 1.00 76.50 100 ASN A N 1
ATOM 750 C CA . ASN A 1 100 ? 1.578 8.689 26.640 1.00 76.50 100 ASN A CA 1
ATOM 751 C C . ASN A 1 100 ? 1.154 7.341 27.252 1.00 76.50 100 ASN A C 1
ATOM 753 O O . ASN A 1 100 ? -0.000 6.945 27.085 1.00 76.50 100 ASN A O 1
ATOM 757 N N . PHE A 1 101 ? 2.044 6.645 27.966 1.00 66.69 101 PHE A N 1
ATOM 758 C CA . PHE A 1 101 ? 1.675 5.511 28.802 1.00 66.69 101 PHE A CA 1
ATOM 759 C C . PHE A 1 101 ? 1.018 6.001 30.095 1.00 66.69 101 PHE A C 1
ATOM 761 O O . PHE A 1 101 ? 1.489 6.925 30.752 1.00 66.69 101 PHE A O 1
ATOM 768 N N . PHE A 1 102 ? -0.100 5.370 30.452 1.00 52.50 102 PHE A N 1
ATOM 769 C CA . PHE A 1 102 ? -0.865 5.721 31.642 1.00 52.50 102 PHE A CA 1
ATOM 770 C C . PHE A 1 102 ? -0.046 5.507 32.917 1.00 52.50 102 PHE A C 1
ATOM 772 O O . PHE A 1 102 ? 0.346 4.384 33.227 1.00 52.50 102 PHE A O 1
ATOM 779 N N . ASN A 1 103 ? 0.131 6.576 33.694 1.00 45.34 103 ASN A N 1
ATOM 780 C CA . ASN A 1 103 ? 0.521 6.461 35.092 1.00 45.34 103 ASN A CA 1
ATOM 781 C C . ASN A 1 103 ? -0.700 5.936 35.884 1.00 45.34 103 ASN A C 1
ATOM 783 O O . ASN A 1 103 ? -1.726 6.620 35.877 1.00 45.34 103 ASN A O 1
ATOM 787 N N . PRO A 1 104 ? -0.656 4.764 36.552 1.00 41.88 104 PRO A N 1
ATOM 788 C CA . PRO A 1 104 ? -1.858 4.130 37.118 1.00 41.88 104 PRO A CA 1
ATOM 789 C C . PRO A 1 104 ? -2.537 4.877 38.283 1.00 41.88 104 PRO A C 1
ATOM 791 O O . PRO A 1 104 ? -3.563 4.420 38.777 1.00 41.88 104 PRO A O 1
ATOM 794 N N . GLY A 1 105 ? -1.959 5.985 38.760 1.00 44.12 105 GLY A N 1
ATOM 795 C CA . GLY A 1 105 ? -2.352 6.655 40.004 1.00 44.12 105 GLY A CA 1
ATOM 796 C C . GLY A 1 105 ? -3.495 7.676 39.920 1.00 44.12 105 GLY A C 1
ATOM 797 O O . GLY A 1 105 ? -3.956 8.122 40.966 1.00 44.12 105 GLY A O 1
ATOM 798 N N . THR A 1 106 ? -3.959 8.075 38.730 1.00 45.84 106 THR A N 1
ATOM 799 C CA . THR A 1 106 ? -5.053 9.058 38.583 1.00 45.84 106 THR A CA 1
ATOM 800 C C . THR A 1 106 ? -6.092 8.590 37.563 1.00 45.84 106 THR A C 1
ATOM 802 O O . THR A 1 106 ? -5.827 8.457 36.369 1.00 45.84 106 THR A O 1
ATOM 805 N N . GLY A 1 107 ? -7.299 8.293 38.051 1.00 48.47 107 GLY A N 1
ATOM 806 C CA . GLY A 1 107 ? -8.333 7.603 37.284 1.00 48.47 107 GLY A CA 1
ATOM 807 C C . GLY A 1 107 ? -8.912 8.419 36.127 1.00 48.47 107 GLY A C 1
ATOM 808 O O . GLY A 1 107 ? -9.745 9.293 36.343 1.00 48.47 107 GLY A O 1
ATOM 809 N N . SER A 1 108 ? -8.521 8.073 34.899 1.00 45.91 108 SER A N 1
ATOM 810 C CA . SER A 1 108 ? -9.308 8.220 33.658 1.00 45.91 108 SER A CA 1
ATOM 811 C C . SER A 1 108 ? -8.642 7.418 32.538 1.00 45.91 108 SER A C 1
ATOM 813 O O . SER A 1 108 ? -8.102 7.961 31.574 1.00 45.91 108 SER A O 1
ATOM 815 N N . THR A 1 109 ? -8.627 6.092 32.687 1.00 47.75 109 THR A N 1
ATOM 816 C CA . THR A 1 109 ? -8.133 5.171 31.660 1.00 47.75 109 THR A CA 1
ATOM 817 C C . THR A 1 109 ? -9.061 5.192 30.450 1.00 47.75 109 THR A C 1
ATOM 819 O O . THR A 1 109 ? -10.042 4.453 30.401 1.00 47.75 109 THR A O 1
ATOM 822 N N . VAL A 1 110 ? -8.727 6.000 29.443 1.00 51.09 110 VAL A N 1
ATOM 823 C CA . VAL A 1 110 ? -9.176 5.737 28.071 1.00 51.09 110 VAL A CA 1
ATOM 824 C C . VAL A 1 110 ? -8.596 4.379 27.692 1.00 51.09 110 VAL A C 1
ATOM 826 O O . VAL A 1 110 ? -7.374 4.243 27.583 1.00 51.09 110 VAL A O 1
ATOM 829 N N . SER A 1 111 ? -9.451 3.368 27.550 1.00 58.41 111 SER A N 1
ATOM 830 C CA . SER A 1 111 ? -8.994 2.017 27.246 1.00 58.41 111 SER A CA 1
ATOM 831 C C . SER A 1 111 ? -8.281 2.004 25.891 1.00 58.41 111 SER A C 1
ATOM 833 O O . SER A 1 111 ? -8.625 2.763 24.977 1.00 58.41 111 SER A O 1
ATOM 835 N N . SER A 1 112 ? -7.314 1.101 25.709 1.00 65.25 112 SER A N 1
ATOM 836 C CA . SER A 1 112 ? -6.725 0.846 24.387 1.00 65.25 112 SER A CA 1
ATOM 837 C C . SER A 1 112 ? -7.806 0.500 23.351 1.00 65.25 112 SER A C 1
ATOM 839 O O . SER A 1 112 ? -7.689 0.895 22.188 1.00 65.25 112 SER A O 1
ATOM 841 N N . SER A 1 113 ? -8.900 -0.138 23.787 1.00 70.81 113 SER A N 1
ATOM 842 C CA . SER A 1 113 ? -10.087 -0.404 22.969 1.00 70.81 113 SER A CA 1
ATOM 843 C C . SER A 1 113 ? -10.810 0.863 22.508 1.00 70.81 113 SER A C 1
ATOM 845 O O . SER A 1 113 ? -11.302 0.888 21.388 1.00 70.81 113 SER A O 1
ATOM 847 N N . ASP A 1 114 ? -10.865 1.927 23.314 1.00 72.56 114 ASP A N 1
ATOM 848 C CA . ASP A 1 114 ? -11.542 3.178 22.934 1.00 72.56 114 ASP A CA 1
ATOM 849 C C . ASP A 1 114 ? -10.714 3.984 21.938 1.00 72.56 114 ASP A C 1
ATOM 851 O O . ASP A 1 114 ? -11.257 4.611 21.030 1.00 72.56 114 ASP A O 1
ATOM 855 N N . SER A 1 115 ? -9.387 3.941 22.085 1.00 72.62 115 SER A N 1
ATOM 856 C CA . SER A 1 115 ? -8.456 4.523 21.116 1.00 72.62 115 SER A CA 1
ATOM 857 C C . SER A 1 115 ? -8.556 3.815 19.760 1.00 72.62 115 SER A C 1
ATOM 859 O O . SER A 1 115 ? -8.677 4.476 18.730 1.00 72.62 115 SER A O 1
ATOM 861 N N . THR A 1 116 ? -8.602 2.477 19.774 1.00 78.12 116 THR A N 1
ATOM 862 C CA . THR A 1 116 ? -8.782 1.642 18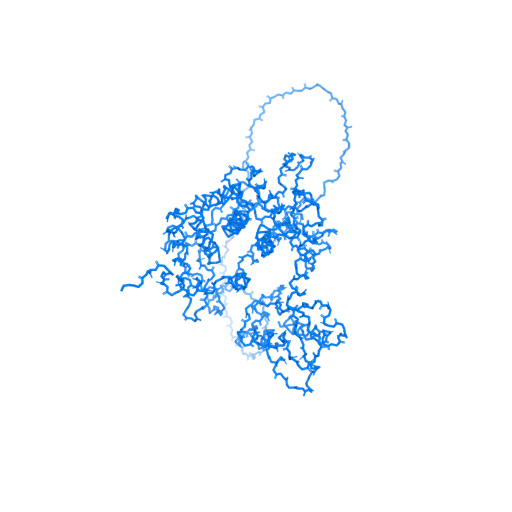.572 1.00 78.12 116 THR A CA 1
ATOM 863 C C . THR A 1 116 ? -10.140 1.922 17.927 1.00 78.12 116 THR A C 1
ATOM 865 O O . THR A 1 116 ? -10.178 2.408 16.805 1.00 78.12 116 THR A O 1
ATOM 868 N N . ARG A 1 117 ? -11.242 1.838 18.688 1.00 80.38 117 ARG A N 1
ATOM 869 C CA . ARG A 1 117 ? -12.602 2.150 18.212 1.00 80.38 117 ARG A CA 1
ATOM 870 C C . ARG A 1 117 ? -12.717 3.543 17.583 1.00 80.38 117 ARG A C 1
ATOM 872 O O . ARG A 1 117 ? -13.425 3.706 16.592 1.00 80.38 117 ARG A O 1
ATOM 879 N N . LYS A 1 118 ? -12.043 4.561 18.139 1.00 81.12 118 LYS A N 1
ATOM 880 C CA . LYS A 1 118 ? -11.988 5.918 17.557 1.00 81.12 118 LYS A CA 1
ATOM 881 C C . LYS A 1 118 ? -11.201 5.957 16.241 1.00 81.12 118 LYS A C 1
ATOM 883 O O . LYS A 1 118 ? -11.596 6.697 15.344 1.00 81.12 118 LYS A O 1
ATOM 888 N N . ALA A 1 119 ? -10.117 5.190 16.122 1.00 82.62 119 ALA A N 1
ATOM 889 C CA . ALA A 1 119 ? -9.353 5.062 14.881 1.00 82.62 119 ALA A CA 1
ATOM 890 C C . ALA A 1 119 ? -10.161 4.331 13.797 1.00 82.62 119 ALA A C 1
ATOM 892 O O . ALA A 1 119 ? -10.265 4.842 12.684 1.00 82.62 119 ALA A O 1
ATOM 893 N N . ASP A 1 120 ? -10.812 3.219 14.140 1.00 84.81 120 ASP A N 1
ATOM 894 C CA . ASP A 1 120 ? -11.676 2.468 13.222 1.00 84.81 120 ASP A CA 1
ATOM 895 C C . ASP A 1 120 ? -12.836 3.354 12.753 1.00 84.81 120 ASP A C 1
ATOM 897 O O . ASP A 1 120 ? -13.014 3.567 11.558 1.00 84.81 120 ASP A O 1
ATOM 901 N N . SER A 1 121 ? -13.533 4.018 13.686 1.00 88.31 121 SER A N 1
ATOM 902 C CA . SER A 1 121 ? -14.597 4.986 13.369 1.00 88.31 121 SER A CA 1
ATOM 903 C C . SER A 1 121 ? -14.125 6.107 12.434 1.00 88.31 121 SER A C 1
ATOM 905 O O . SER A 1 121 ? -14.894 6.574 11.598 1.00 88.31 121 SER A O 1
ATOM 907 N N . PHE A 1 122 ? -12.876 6.567 12.552 1.00 89.38 122 PHE A N 1
ATOM 908 C CA . PHE A 1 122 ? -12.308 7.549 11.625 1.00 89.38 122 PHE A CA 1
ATOM 909 C C . PHE A 1 122 ? -12.126 6.967 10.212 1.00 89.38 122 PHE A C 1
ATOM 911 O O . PHE A 1 122 ? -12.476 7.637 9.241 1.00 89.38 122 PHE A O 1
ATOM 918 N N . LEU A 1 123 ? -11.640 5.726 10.091 1.00 91.25 123 LEU A N 1
ATOM 919 C CA . LEU A 1 123 ? -11.494 5.034 8.805 1.00 91.25 123 LEU A CA 1
ATOM 920 C C . LEU A 1 123 ? -12.855 4.776 8.141 1.00 91.25 123 LEU A C 1
ATOM 922 O O . LEU A 1 123 ? -13.017 5.089 6.964 1.00 91.25 123 LEU A O 1
ATOM 926 N N . LEU A 1 124 ? -13.846 4.289 8.898 1.00 91.62 124 LEU A N 1
ATOM 927 C CA . LEU A 1 124 ? -15.216 4.075 8.413 1.00 91.62 124 LEU A CA 1
ATOM 928 C C . LEU A 1 124 ? -15.817 5.374 7.855 1.00 91.62 124 LEU A C 1
ATOM 930 O O . LEU A 1 124 ? -16.227 5.419 6.699 1.00 91.62 124 LEU A O 1
ATOM 934 N N . ASN A 1 125 ? -15.773 6.465 8.631 1.00 91.56 125 ASN A N 1
ATOM 935 C CA . ASN A 1 125 ? -16.278 7.773 8.198 1.00 91.56 125 ASN A CA 1
ATOM 936 C C . ASN A 1 125 ? -15.554 8.320 6.951 1.00 91.56 125 ASN A C 1
ATOM 938 O O . ASN A 1 125 ? -16.164 9.025 6.149 1.00 91.56 125 ASN A O 1
ATOM 942 N N . ALA A 1 126 ? -14.262 8.018 6.773 1.00 91.44 126 ALA A N 1
ATOM 943 C CA . ALA A 1 126 ? -13.509 8.426 5.586 1.00 91.44 126 ALA A CA 1
ATOM 944 C C . ALA A 1 126 ? -13.898 7.621 4.331 1.00 91.44 126 ALA A C 1
ATOM 946 O O . ALA A 1 126 ? -13.900 8.174 3.230 1.00 91.44 126 ALA A O 1
ATOM 947 N N . ILE A 1 127 ? -14.232 6.335 4.486 1.00 92.25 127 ILE A N 1
ATOM 948 C CA . ILE A 1 127 ? -14.735 5.469 3.406 1.00 92.25 127 ILE A CA 1
ATOM 949 C C . ILE A 1 127 ? -16.159 5.889 3.009 1.00 92.25 127 ILE A C 1
ATOM 951 O O . ILE A 1 127 ? -16.450 6.050 1.822 1.00 92.25 127 ILE A O 1
ATOM 955 N N . ASP A 1 128 ? -17.025 6.133 3.994 1.00 92.62 128 ASP A N 1
ATOM 956 C CA . ASP A 1 128 ? -18.438 6.462 3.773 1.00 92.62 128 ASP A CA 1
ATOM 957 C C . ASP A 1 128 ? -18.700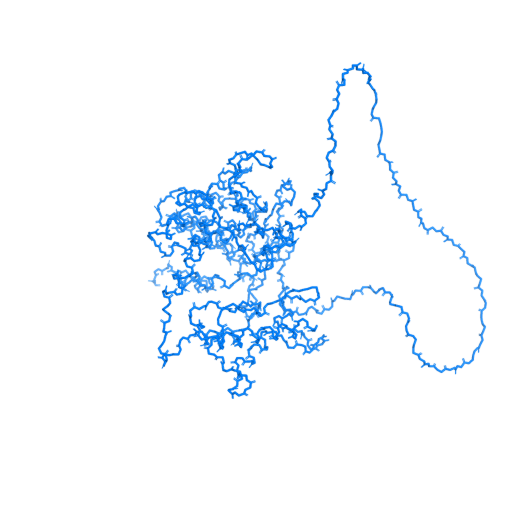 7.915 3.339 1.00 92.62 128 ASP A C 1
ATOM 959 O O . ASP A 1 128 ? -19.811 8.269 2.944 1.00 92.62 128 ASP A O 1
ATOM 963 N N . GLN A 1 129 ? -17.667 8.763 3.298 1.00 91.19 129 GLN A N 1
ATOM 964 C CA . GLN A 1 129 ? -17.764 10.129 2.767 1.00 91.19 129 GLN A CA 1
ATOM 965 C C . GLN A 1 129 ? -18.292 10.178 1.313 1.00 91.19 129 GLN A C 1
ATOM 967 O O . GLN A 1 129 ? -18.841 11.199 0.890 1.00 91.19 129 GLN A O 1
ATOM 972 N N . TYR A 1 130 ? -18.123 9.095 0.542 1.00 87.69 130 TYR A N 1
ATOM 973 C CA . TYR A 1 130 ? -18.405 9.047 -0.899 1.00 87.69 130 TYR A CA 1
ATOM 974 C C . TYR A 1 130 ? -19.328 7.898 -1.345 1.00 87.69 130 TYR A C 1
ATOM 976 O O . TYR A 1 130 ? -19.487 7.674 -2.544 1.00 87.69 130 TYR A O 1
ATOM 984 N N . GLY A 1 131 ? -19.959 7.187 -0.409 1.00 86.69 131 GLY A N 1
ATOM 985 C CA . GLY A 1 131 ? -20.897 6.093 -0.677 1.00 86.69 131 GLY A CA 1
ATOM 986 C C . GLY A 1 131 ? -21.203 5.302 0.596 1.00 86.69 131 GLY A C 1
ATOM 987 O O . GLY A 1 131 ? -20.712 5.654 1.657 1.00 86.69 131 GLY A O 1
ATOM 988 N N . SER A 1 132 ? -21.989 4.231 0.510 1.00 85.00 132 SER A N 1
ATOM 989 C CA . SER A 1 132 ? -22.315 3.379 1.664 1.00 85.00 132 SER A CA 1
ATOM 990 C C . SER A 1 132 ? -22.627 1.940 1.235 1.00 85.00 132 SER A C 1
ATOM 992 O O . SER A 1 132 ? -22.699 1.647 0.037 1.00 85.00 132 SER A O 1
ATOM 994 N N . SER A 1 133 ? -22.799 1.034 2.206 1.00 77.19 133 SER A N 1
ATOM 995 C CA . SER A 1 133 ? -23.087 -0.396 1.980 1.00 77.19 133 SER A CA 1
ATOM 996 C C . SER A 1 133 ? -22.087 -1.038 1.003 1.00 77.19 133 SER A C 1
ATOM 998 O O . SER A 1 133 ? -20.879 -0.869 1.180 1.00 77.19 133 SER A O 1
ATOM 1000 N N . ASP A 1 134 ? -22.565 -1.734 -0.029 1.00 77.62 134 ASP A N 1
ATOM 1001 C CA . ASP A 1 134 ? -21.746 -2.491 -0.986 1.00 77.62 134 ASP A CA 1
ATOM 1002 C C . ASP A 1 134 ? -21.294 -1.638 -2.190 1.00 77.62 134 ASP A C 1
ATOM 1004 O O . ASP A 1 134 ? -20.733 -2.147 -3.160 1.00 77.62 134 ASP A O 1
ATOM 1008 N N . ALA A 1 135 ? -21.547 -0.322 -2.167 1.00 88.50 135 ALA A N 1
ATOM 1009 C CA . ALA A 1 135 ? -21.157 0.565 -3.255 1.00 88.50 135 ALA A CA 1
ATOM 1010 C C . ALA A 1 135 ? -19.629 0.699 -3.346 1.00 88.50 135 ALA A C 1
ATOM 1012 O O . ALA A 1 135 ? -18.966 1.060 -2.366 1.00 88.50 135 ALA A O 1
ATOM 1013 N N . LEU A 1 136 ? -19.090 0.480 -4.551 1.00 95.06 136 LEU A N 1
ATOM 1014 C CA . LEU A 1 136 ? -17.674 0.669 -4.866 1.00 95.06 136 LEU A CA 1
ATOM 1015 C C . LEU A 1 136 ? -17.262 2.124 -4.601 1.00 95.06 136 LEU A C 1
ATOM 1017 O O . LEU A 1 136 ? -17.757 3.054 -5.244 1.00 95.06 136 LEU A O 1
ATOM 1021 N N . ARG A 1 137 ? -16.357 2.318 -3.641 1.00 94.75 137 ARG A N 1
ATOM 1022 C CA . ARG A 1 137 ? -15.922 3.624 -3.141 1.00 94.75 137 ARG A CA 1
ATOM 1023 C C . ARG A 1 137 ? -14.512 3.546 -2.576 1.00 94.75 137 ARG A C 1
ATOM 1025 O O . ARG A 1 137 ? -14.086 2.514 -2.065 1.00 94.75 137 ARG A O 1
ATOM 1032 N N . VAL A 1 138 ? -13.803 4.667 -2.637 1.00 96.06 138 VAL A N 1
ATOM 1033 C CA . VAL A 1 138 ? -12.459 4.803 -2.071 1.00 96.06 138 VAL A CA 1
ATOM 1034 C C . VAL A 1 138 ? -12.371 6.096 -1.243 1.00 96.06 138 VAL A C 1
ATOM 1036 O O . VAL A 1 138 ? -12.885 7.126 -1.686 1.00 96.06 138 VAL A O 1
ATOM 1039 N N . PRO A 1 139 ? -11.754 6.080 -0.046 1.00 94.88 139 PRO A N 1
ATOM 1040 C CA . PRO A 1 139 ? -11.637 7.251 0.825 1.00 94.88 139 PRO A CA 1
ATOM 1041 C C . PRO A 1 139 ? -10.688 8.312 0.251 1.00 94.88 139 PRO A C 1
ATOM 1043 O O . PRO A 1 139 ? -9.734 7.993 -0.461 1.00 94.88 139 PRO A O 1
ATOM 1046 N N . GLN A 1 140 ? -10.882 9.585 0.609 1.00 93.25 140 GLN A N 1
ATOM 1047 C CA . GLN A 1 140 ? -9.904 10.642 0.316 1.00 93.25 140 GLN A CA 1
ATOM 1048 C C . GLN A 1 140 ? -8.732 10.568 1.313 1.00 93.25 140 GLN A C 1
ATOM 1050 O O . GLN A 1 140 ? -8.914 10.825 2.500 1.00 93.25 140 GLN A O 1
ATOM 1055 N N . SER A 1 141 ? -7.510 10.306 0.834 1.00 90.56 141 SER A N 1
ATOM 1056 C CA . SER A 1 141 ? -6.310 10.158 1.684 1.00 90.56 141 SER A CA 1
ATOM 1057 C C . SER A 1 141 ? -5.944 11.411 2.492 1.00 90.56 141 SER A C 1
ATOM 1059 O O . SER A 1 141 ? -5.283 11.314 3.525 1.00 90.56 141 SER A O 1
ATOM 1061 N N . TYR A 1 142 ? -6.320 12.605 2.019 1.00 84.56 142 TYR A N 1
ATOM 1062 C CA . TYR A 1 142 ? -5.962 13.877 2.652 1.00 84.56 142 TYR A CA 1
ATOM 1063 C C . TYR A 1 142 ? -7.131 14.866 2.637 1.00 84.56 142 TYR A C 1
ATOM 1065 O O . TYR A 1 142 ? -7.451 15.436 1.596 1.00 84.56 142 TYR A O 1
ATOM 1073 N N . THR A 1 143 ? -7.719 15.134 3.803 1.00 75.94 143 THR A N 1
ATOM 1074 C CA . THR A 1 143 ? -8.872 16.044 3.964 1.00 75.94 143 THR A CA 1
ATOM 1075 C C . THR A 1 143 ? -8.523 17.403 4.593 1.00 75.94 143 THR A C 1
ATOM 1077 O O . THR A 1 143 ? -9.392 18.262 4.733 1.00 75.94 143 THR A O 1
ATOM 1080 N N . GLY A 1 144 ? -7.254 17.654 4.946 1.00 74.81 144 GLY A N 1
ATOM 1081 C CA . GLY A 1 144 ? -6.855 18.865 5.673 1.00 74.81 144 GLY A CA 1
ATOM 1082 C C . GLY A 1 144 ? -5.375 19.250 5.576 1.00 74.81 144 GLY A C 1
ATOM 1083 O O . GLY A 1 144 ? -4.596 18.700 4.795 1.00 74.81 144 GLY A O 1
ATOM 1084 N N . GLY A 1 145 ? -4.982 20.245 6.378 1.00 78.50 145 GLY A N 1
ATOM 1085 C CA . GLY A 1 145 ? -3.620 20.789 6.395 1.00 78.50 145 GLY A CA 1
ATOM 1086 C C . GLY A 1 145 ? -3.226 21.422 5.056 1.00 78.50 145 GLY A C 1
ATOM 1087 O O . GLY A 1 145 ? -4.030 22.096 4.418 1.00 78.50 145 GLY A O 1
ATOM 1088 N N . PHE A 1 146 ? -1.991 21.178 4.605 1.00 77.31 146 PHE A N 1
ATOM 1089 C CA . PHE A 1 146 ? -1.486 21.645 3.302 1.00 77.31 146 PHE A CA 1
ATOM 1090 C C . PHE A 1 146 ? -2.353 21.196 2.115 1.00 77.31 146 PHE A C 1
ATOM 1092 O O . PHE A 1 146 ? -2.435 21.905 1.115 1.00 77.31 146 PHE A O 1
ATOM 1099 N N . PHE A 1 147 ? -2.991 20.031 2.241 1.00 82.19 147 PHE A N 1
ATOM 1100 C CA . PHE A 1 147 ? -3.851 19.408 1.237 1.00 82.19 147 PHE A CA 1
ATOM 1101 C C . PHE A 1 147 ? -5.332 19.779 1.382 1.00 82.19 147 PHE A C 1
ATOM 1103 O O . PHE A 1 147 ? -6.145 19.345 0.571 1.00 82.19 147 PHE A O 1
ATOM 1110 N N . GLY A 1 148 ? -5.697 20.571 2.393 1.00 81.50 148 GLY A N 1
ATOM 1111 C CA . GLY A 1 148 ? -7.076 20.995 2.613 1.00 81.50 148 GLY A CA 1
ATOM 1112 C C . GLY A 1 148 ? -7.603 21.956 1.536 1.00 81.50 148 GLY A C 1
ATOM 1113 O O . GLY A 1 148 ? -6.862 22.383 0.640 1.00 81.50 148 GLY A O 1
ATOM 1114 N N . PRO A 1 149 ? -8.893 22.325 1.622 1.00 86.31 149 PRO A N 1
ATOM 1115 C CA . PRO A 1 149 ? -9.492 23.353 0.781 1.00 86.31 149 PRO A CA 1
ATOM 1116 C C . PRO A 1 149 ? -8.691 24.660 0.760 1.00 86.31 149 PRO A C 1
ATOM 1118 O O . PRO A 1 149 ? -8.231 25.147 1.791 1.00 86.31 149 PRO A O 1
ATOM 1121 N N . GLY A 1 150 ? -8.544 25.262 -0.421 1.00 85.06 150 GLY A N 1
ATOM 1122 C CA . GLY A 1 150 ? -7.862 26.547 -0.569 1.00 85.06 150 GLY A CA 1
ATOM 1123 C C . GLY A 1 150 ? -7.331 26.815 -1.975 1.00 85.06 150 GLY A C 1
ATOM 1124 O O . GLY A 1 150 ? -7.508 26.028 -2.903 1.00 85.06 150 GLY A O 1
ATOM 1125 N N . GLY A 1 151 ? -6.624 27.935 -2.144 1.00 86.25 151 GLY A N 1
ATOM 1126 C CA . GLY A 1 151 ? -6.187 28.429 -3.459 1.00 86.25 151 GLY A CA 1
ATOM 1127 C C . GLY A 1 151 ? -5.239 27.514 -4.254 1.00 86.25 151 GLY A C 1
ATOM 1128 O O . GLY A 1 151 ? -5.037 27.760 -5.444 1.00 86.25 151 GLY A O 1
ATOM 1129 N N . LYS A 1 152 ? -4.661 26.475 -3.629 1.00 83.25 152 LYS A N 1
ATOM 1130 C CA . LYS A 1 152 ? -3.799 25.485 -4.298 1.00 83.25 152 LYS A CA 1
ATOM 1131 C C . LYS A 1 152 ? -4.574 24.283 -4.853 1.00 83.25 152 LYS A C 1
ATOM 1133 O O . LYS A 1 152 ? -4.261 23.844 -5.957 1.00 83.25 152 LYS A O 1
ATOM 1138 N N . PHE A 1 153 ? -5.557 23.773 -4.111 1.00 83.31 153 PHE A N 1
ATOM 1139 C CA . PHE A 1 153 ? -6.250 22.514 -4.423 1.00 83.31 153 PHE A CA 1
ATOM 1140 C C . PHE A 1 153 ? -7.761 22.666 -4.682 1.00 83.31 153 PHE A C 1
ATOM 1142 O O . PHE A 1 153 ? -8.412 21.709 -5.077 1.00 83.31 153 PHE A O 1
ATOM 1149 N N . GLY A 1 154 ? -8.316 23.875 -4.555 1.00 86.62 154 GLY A N 1
ATOM 1150 C CA . GLY A 1 154 ? -9.735 24.152 -4.789 1.00 86.62 154 GLY A CA 1
ATOM 1151 C C . GLY A 1 154 ? -10.599 23.996 -3.529 1.00 86.62 154 GLY A C 1
ATOM 1152 O O . GLY A 1 154 ? -10.063 23.820 -2.435 1.00 86.62 154 GLY A O 1
ATOM 1153 N N . PRO A 1 155 ? -11.935 24.095 -3.656 1.00 87.81 155 PRO A N 1
ATOM 1154 C CA . PRO A 1 155 ? -12.859 24.098 -2.516 1.00 87.81 155 PRO A CA 1
ATOM 1155 C C . PRO A 1 155 ? -12.976 22.742 -1.801 1.00 87.81 155 PRO A C 1
ATOM 1157 O O . PRO A 1 155 ? -13.443 22.696 -0.672 1.00 87.81 155 PRO A O 1
ATOM 1160 N N . THR A 1 156 ? -12.534 21.651 -2.430 1.00 83.88 156 THR A N 1
ATOM 1161 C CA . THR A 1 156 ? -12.610 20.277 -1.902 1.00 83.88 156 THR A CA 1
ATOM 1162 C C . THR A 1 156 ? -11.244 19.717 -1.477 1.00 83.88 156 THR A C 1
ATOM 1164 O O . THR A 1 156 ? -11.129 18.535 -1.165 1.00 83.88 156 THR A O 1
ATOM 1167 N N . GLY A 1 157 ? -10.186 20.535 -1.485 1.00 87.19 157 GLY A N 1
ATOM 1168 C CA . GLY A 1 157 ? -8.825 20.080 -1.182 1.00 87.19 157 GLY A CA 1
ATOM 1169 C C . GLY A 1 157 ? -8.258 19.099 -2.216 1.00 87.19 157 GLY A C 1
ATOM 1170 O O . GLY A 1 157 ? -8.760 18.980 -3.334 1.00 87.19 157 GLY A O 1
ATOM 1171 N N . TYR A 1 158 ? -7.165 18.422 -1.864 1.00 87.62 158 TYR A N 1
ATOM 1172 C CA . TYR A 1 158 ? -6.463 17.504 -2.757 1.00 87.62 158 TYR A CA 1
ATOM 1173 C C . TYR A 1 158 ? -7.221 16.179 -2.884 1.00 87.62 158 TYR A C 1
ATOM 1175 O O . TYR A 1 158 ? -7.202 15.333 -1.991 1.00 87.62 158 TYR 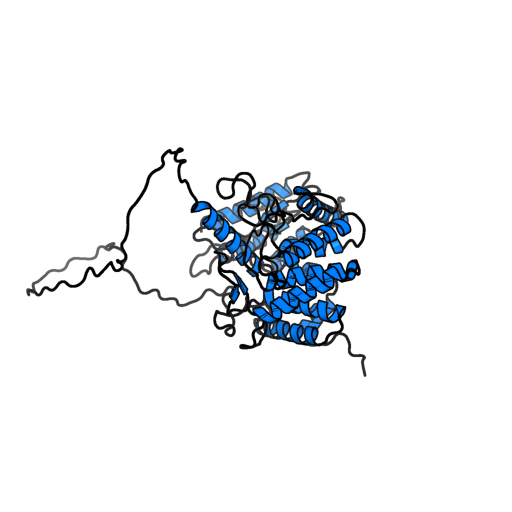A O 1
ATOM 1183 N N . GLN A 1 159 ? -7.898 16.023 -4.017 1.00 88.12 159 GLN A N 1
ATOM 1184 C CA . GLN A 1 159 ? -8.708 14.857 -4.348 1.00 88.12 159 GLN A CA 1
ATOM 1185 C C . GLN A 1 159 ? -7.818 13.718 -4.858 1.00 88.12 159 GLN A C 1
ATOM 1187 O O . GLN A 1 159 ? -7.511 13.645 -6.045 1.00 88.12 159 GLN A O 1
ATOM 1192 N N . ALA A 1 160 ? -7.380 12.854 -3.944 1.00 90.56 160 ALA A N 1
ATOM 1193 C CA . ALA A 1 160 ? -6.659 11.624 -4.251 1.00 90.56 160 ALA A CA 1
ATOM 1194 C C . ALA A 1 160 ? -6.936 10.557 -3.184 1.00 90.56 160 ALA A C 1
ATOM 1196 O O . ALA A 1 160 ? -6.971 10.857 -1.989 1.00 90.56 160 ALA A O 1
ATOM 1197 N N . SER A 1 161 ? -7.085 9.318 -3.638 1.00 95.62 161 SER A N 1
ATOM 1198 C CA . SER A 1 161 ? -7.158 8.105 -2.831 1.00 95.62 161 SER A CA 1
ATOM 1199 C C . SER A 1 161 ? -5.990 7.205 -3.219 1.00 95.62 161 SER A C 1
ATOM 1201 O O . SER A 1 161 ? -5.967 6.683 -4.335 1.00 95.62 161 SER A O 1
ATOM 1203 N N . PHE A 1 162 ? -4.970 7.096 -2.367 1.00 95.56 162 PHE A N 1
ATOM 1204 C CA . PHE A 1 162 ? -3.755 6.344 -2.693 1.00 95.56 162 PHE A CA 1
ATOM 1205 C C . PHE A 1 162 ? -3.918 4.852 -2.408 1.00 95.56 162 PHE A C 1
ATOM 1207 O O . PHE A 1 162 ? -4.373 4.451 -1.341 1.00 95.56 162 PHE A O 1
ATOM 1214 N N . THR A 1 163 ? -3.450 4.021 -3.339 1.00 97.38 163 THR A N 1
ATOM 1215 C CA . THR A 1 163 ? -3.537 2.554 -3.249 1.00 97.38 163 THR A CA 1
ATOM 1216 C C . THR A 1 163 ? -2.861 1.989 -1.995 1.00 97.38 163 THR A C 1
ATOM 1218 O O . THR A 1 163 ? -3.392 1.059 -1.396 1.00 97.38 163 THR A O 1
ATOM 1221 N N . TYR A 1 164 ? -1.754 2.593 -1.541 1.00 95.25 164 TYR A N 1
ATOM 1222 C CA . TYR A 1 164 ? -1.129 2.272 -0.250 1.00 95.25 164 TYR A CA 1
ATOM 1223 C C . TYR A 1 164 ? -2.089 2.498 0.930 1.00 95.25 164 TYR A C 1
ATOM 1225 O O . TYR A 1 164 ? -2.301 1.592 1.734 1.00 95.25 164 TYR A O 1
ATOM 1233 N N . ASP A 1 165 ? -2.693 3.690 1.027 1.00 95.44 165 ASP A N 1
ATOM 1234 C CA . ASP A 1 165 ? -3.560 4.041 2.159 1.00 95.44 165 ASP A CA 1
ATOM 1235 C C . ASP A 1 165 ? -4.822 3.151 2.156 1.00 95.44 165 ASP A C 1
ATOM 1237 O O . ASP A 1 165 ? -5.251 2.682 3.211 1.00 95.44 165 ASP A O 1
ATOM 1241 N N . ASN A 1 166 ? -5.359 2.832 0.971 1.00 98.06 166 ASN A N 1
ATOM 1242 C CA . ASN A 1 166 ? -6.476 1.897 0.802 1.00 98.06 166 ASN A CA 1
ATOM 1243 C C . ASN A 1 166 ? -6.117 0.478 1.273 1.00 98.06 166 ASN A C 1
ATOM 1245 O O . ASN A 1 166 ? -6.855 -0.118 2.053 1.00 98.06 166 ASN A O 1
ATOM 1249 N N . ALA A 1 167 ? -4.962 -0.047 0.857 1.00 98.31 167 ALA A N 1
ATOM 1250 C CA . ALA A 1 167 ? -4.493 -1.374 1.250 1.00 98.31 167 ALA A CA 1
ATOM 1251 C C . ALA A 1 167 ? -4.246 -1.502 2.764 1.00 98.31 167 ALA A C 1
ATOM 1253 O O . ALA A 1 167 ? -4.641 -2.494 3.379 1.00 98.31 167 ALA A O 1
ATOM 1254 N N . VAL A 1 168 ? -3.631 -0.487 3.383 1.00 94.56 168 VAL A N 1
ATOM 1255 C CA . VAL A 1 168 ? -3.443 -0.433 4.842 1.00 94.56 168 VAL A CA 1
ATOM 1256 C C . VAL A 1 168 ? -4.788 -0.341 5.565 1.00 94.56 168 VAL A C 1
ATOM 1258 O O . VAL A 1 168 ? -4.968 -1.004 6.583 1.00 94.56 168 VAL A O 1
ATOM 1261 N N . THR A 1 169 ? -5.749 0.417 5.027 1.00 95.06 169 THR A N 1
ATOM 1262 C CA . THR A 1 169 ? -7.102 0.536 5.596 1.00 95.06 169 THR A CA 1
ATOM 1263 C C . THR A 1 169 ? -7.849 -0.799 5.564 1.00 95.06 169 THR A C 1
ATOM 1265 O O . THR A 1 169 ? -8.393 -1.203 6.589 1.00 95.06 169 THR A O 1
ATOM 1268 N N . VAL A 1 170 ? -7.803 -1.536 4.445 1.00 97.12 170 VAL A N 1
ATOM 1269 C CA . VAL A 1 170 ? -8.337 -2.910 4.354 1.00 97.12 170 VAL A CA 1
ATOM 1270 C C . VAL A 1 170 ? -7.725 -3.798 5.439 1.00 97.12 170 VAL A C 1
ATOM 1272 O O . VAL A 1 170 ? -8.451 -4.424 6.206 1.00 97.12 170 VAL A O 1
ATOM 1275 N N . MET A 1 171 ? -6.393 -3.837 5.549 1.00 95.38 171 MET A N 1
ATOM 1276 C CA . MET A 1 171 ? -5.719 -4.705 6.522 1.00 95.38 171 MET A CA 1
ATOM 1277 C C . MET A 1 171 ? -5.966 -4.305 7.983 1.00 95.38 171 MET A C 1
ATOM 1279 O O . MET A 1 171 ? -6.000 -5.184 8.841 1.00 95.38 171 MET A O 1
ATOM 1283 N N . ALA A 1 172 ? -6.164 -3.015 8.272 1.00 90.75 172 ALA A N 1
ATOM 1284 C CA . ALA A 1 172 ? -6.534 -2.537 9.602 1.00 90.75 172 ALA A CA 1
ATOM 1285 C C . ALA A 1 172 ? -7.954 -2.981 9.983 1.00 90.75 172 ALA A C 1
ATOM 1287 O O . ALA A 1 172 ? -8.142 -3.596 11.031 1.00 90.75 172 ALA A O 1
ATOM 1288 N N . LEU A 1 173 ? -8.937 -2.751 9.108 1.00 91.69 173 LEU A N 1
ATOM 1289 C CA . LEU A 1 173 ? -10.334 -3.117 9.358 1.00 91.69 173 LEU A CA 1
ATOM 1290 C C . LEU A 1 173 ? -10.535 -4.642 9.442 1.00 91.69 173 LEU A C 1
ATOM 1292 O O . LEU A 1 173 ? -11.325 -5.114 10.254 1.00 91.69 173 LEU A O 1
ATOM 1296 N N . LEU A 1 174 ? -9.748 -5.431 8.699 1.00 92.31 174 LEU A N 1
ATOM 1297 C CA . LEU A 1 174 ? -9.736 -6.897 8.808 1.00 92.31 174 LEU A CA 1
ATOM 1298 C C . LEU A 1 174 ? -9.196 -7.444 10.139 1.00 92.31 174 LEU A C 1
ATOM 1300 O O . LEU A 1 174 ? -9.244 -8.658 10.331 1.00 92.31 174 LEU A O 1
ATOM 1304 N N . THR A 1 175 ? -8.700 -6.610 11.060 1.00 83.06 175 THR A N 1
ATOM 1305 C CA . THR A 1 175 ? -8.410 -7.069 12.432 1.00 83.06 175 THR A CA 1
ATOM 1306 C C . THR A 1 175 ? -9.686 -7.419 13.205 1.00 83.06 175 THR A C 1
ATOM 1308 O O . THR A 1 175 ? -9.647 -8.285 14.078 1.00 83.06 175 THR A O 1
ATOM 1311 N N . ASN A 1 176 ? -10.826 -6.835 12.819 1.00 72.94 176 ASN A N 1
ATOM 1312 C CA . ASN A 1 176 ? -12.158 -7.219 13.271 1.00 72.94 176 ASN A CA 1
ATOM 1313 C C . ASN A 1 176 ? -12.829 -8.081 12.183 1.00 72.94 176 ASN A C 1
ATOM 1315 O O . ASN A 1 176 ? -13.348 -7.582 11.188 1.00 72.94 176 ASN A O 1
ATOM 1319 N N . HIS A 1 177 ? -12.827 -9.405 12.367 1.00 69.06 177 HIS A N 1
ATOM 1320 C CA . HIS A 1 177 ? -13.270 -10.382 11.355 1.00 69.06 177 HIS A CA 1
ATOM 1321 C C . HIS A 1 177 ? -14.795 -10.458 11.114 1.00 69.06 177 HIS A C 1
ATOM 1323 O O . HIS A 1 177 ? -15.260 -11.346 10.404 1.00 69.06 177 HIS A O 1
ATOM 1329 N N . THR A 1 178 ? -15.591 -9.566 11.710 1.00 68.62 178 THR A N 1
ATOM 1330 C CA . THR A 1 178 ? -17.061 -9.553 11.610 1.00 68.62 178 THR A CA 1
ATOM 1331 C C . THR A 1 178 ? -17.614 -8.137 11.760 1.00 68.62 178 THR A C 1
ATOM 1333 O O . THR A 1 178 ? -17.025 -7.319 12.463 1.00 68.62 178 THR A O 1
ATOM 1336 N N . GLY A 1 179 ? -18.803 -7.879 11.210 1.00 86.00 179 GLY A N 1
ATOM 1337 C CA . GLY A 1 179 ? -19.540 -6.629 11.421 1.00 86.00 179 GLY A CA 1
ATOM 1338 C C . GLY A 1 179 ? -19.149 -5.505 10.457 1.00 86.00 179 GLY A C 1
ATOM 1339 O O . GLY A 1 179 ? -18.736 -5.752 9.321 1.00 86.00 179 GLY A O 1
ATOM 1340 N N . THR A 1 180 ? -19.333 -4.259 10.900 1.00 88.88 180 THR A N 1
ATOM 1341 C CA . THR A 1 180 ? -19.197 -3.057 10.061 1.00 88.88 180 THR A CA 1
ATOM 1342 C C . THR A 1 180 ? -17.815 -2.949 9.420 1.00 88.88 180 THR A C 1
ATOM 1344 O O . THR A 1 180 ? -17.727 -2.782 8.205 1.00 88.88 180 THR A O 1
ATOM 1347 N N . ASP A 1 181 ? -16.752 -3.112 10.205 1.00 90.62 181 ASP A N 1
ATOM 1348 C CA . ASP A 1 181 ? -15.357 -2.998 9.765 1.00 90.62 181 ASP A CA 1
ATOM 1349 C C . ASP A 1 181 ? -15.036 -4.004 8.655 1.00 90.62 181 ASP A C 1
ATOM 1351 O O . ASP A 1 181 ? -14.498 -3.642 7.609 1.00 90.62 181 ASP A O 1
ATOM 1355 N N . PHE A 1 182 ? -15.468 -5.253 8.838 1.00 92.44 182 PHE A N 1
ATOM 1356 C CA . PHE A 1 182 ? -15.314 -6.325 7.859 1.00 92.44 182 PHE A CA 1
ATOM 1357 C C . PHE A 1 182 ? -16.023 -6.006 6.533 1.00 92.44 182 PHE A C 1
ATOM 1359 O O . PHE A 1 182 ? -15.443 -6.168 5.460 1.00 92.44 182 PHE A O 1
ATOM 1366 N N . THR A 1 183 ? -17.243 -5.464 6.600 1.00 93.06 183 THR A N 1
ATOM 1367 C CA . THR A 1 183 ? -18.009 -5.039 5.412 1.00 93.06 183 THR A CA 1
ATOM 1368 C C . THR A 1 183 ? -17.302 -3.900 4.664 1.00 93.06 183 THR A C 1
ATOM 1370 O O . THR A 1 183 ? -17.241 -3.899 3.437 1.00 93.06 183 THR A O 1
ATOM 1373 N N . HIS A 1 184 ? -16.696 -2.954 5.388 1.00 94.12 184 HIS A N 1
ATOM 1374 C CA . HIS A 1 184 ? -15.934 -1.855 4.785 1.00 94.12 184 HIS A CA 1
ATOM 1375 C C . HIS A 1 184 ? -14.611 -2.321 4.171 1.00 94.12 184 HIS A C 1
ATOM 1377 O O . HIS A 1 184 ? -14.226 -1.835 3.107 1.00 94.12 184 HIS A O 1
ATOM 1383 N N . ALA A 1 185 ? -13.935 -3.289 4.796 1.00 95.56 185 ALA A N 1
ATOM 1384 C CA . ALA A 1 185 ? -12.756 -3.924 4.221 1.00 95.56 185 ALA A CA 1
ATOM 1385 C C . ALA A 1 185 ? -13.082 -4.640 2.899 1.00 95.56 185 ALA A C 1
ATOM 1387 O O . ALA A 1 185 ? -12.329 -4.495 1.936 1.00 95.56 185 ALA A O 1
ATOM 1388 N N . ILE A 1 186 ? -14.214 -5.353 2.836 1.00 95.88 186 ILE A N 1
ATOM 1389 C CA . ILE A 1 186 ? -14.717 -5.995 1.613 1.00 95.88 186 ILE A CA 1
ATOM 1390 C C . ILE A 1 186 ? -15.025 -4.945 0.541 1.00 95.88 186 ILE A C 1
ATOM 1392 O O . ILE A 1 186 ? -14.458 -5.023 -0.544 1.00 95.88 186 ILE A O 1
ATOM 1396 N N . ALA A 1 187 ? -15.826 -3.916 0.841 1.00 95.88 187 ALA A N 1
ATOM 1397 C CA . ALA A 1 187 ? -16.200 -2.895 -0.144 1.00 95.88 187 ALA A CA 1
ATOM 1398 C C . ALA A 1 187 ? -14.986 -2.128 -0.715 1.00 95.88 187 ALA A C 1
ATOM 1400 O O . ALA A 1 187 ? -14.924 -1.836 -1.914 1.00 95.88 187 ALA A O 1
ATOM 1401 N N . LEU A 1 188 ? -13.981 -1.835 0.120 1.00 97.06 188 LEU A N 1
ATOM 1402 C CA . LEU A 1 188 ? -12.733 -1.207 -0.322 1.00 97.06 188 LEU A CA 1
ATOM 1403 C C . LEU A 1 188 ? -11.841 -2.189 -1.109 1.00 97.06 188 LEU A C 1
ATOM 1405 O O . LEU A 1 188 ? -11.207 -1.798 -2.090 1.00 97.06 188 LEU A O 1
ATOM 1409 N N . GLY A 1 189 ? -11.838 -3.470 -0.735 1.00 98.00 189 GLY A N 1
ATOM 1410 C CA . GLY A 1 189 ? -11.190 -4.556 -1.473 1.00 98.00 189 GLY A CA 1
ATOM 1411 C C . GLY A 1 189 ? -11.779 -4.783 -2.865 1.00 98.00 189 GLY A C 1
ATOM 1412 O O . GLY A 1 189 ? -11.041 -4.848 -3.846 1.00 98.00 189 GLY A O 1
ATOM 1413 N N . ASP A 1 190 ? -13.106 -4.831 -2.966 1.00 98.44 190 ASP A N 1
ATOM 1414 C CA . ASP A 1 190 ? -13.845 -4.922 -4.227 1.00 98.44 190 ASP A CA 1
ATOM 1415 C C . ASP A 1 190 ? -13.617 -3.685 -5.101 1.00 98.44 190 ASP A C 1
ATOM 1417 O O . ASP A 1 190 ? -13.494 -3.804 -6.318 1.00 98.44 190 ASP A O 1
ATOM 1421 N N . SER A 1 191 ? -13.449 -2.506 -4.496 1.00 98.25 191 SER A N 1
ATOM 1422 C CA . SER A 1 191 ? -13.067 -1.285 -5.217 1.00 98.25 191 SER A CA 1
ATOM 1423 C C . SER A 1 191 ? -11.650 -1.375 -5.801 1.00 98.25 191 SER A C 1
ATOM 1425 O O . SER A 1 191 ? -11.425 -0.935 -6.929 1.00 98.25 191 SER A O 1
ATOM 1427 N N . LEU A 1 192 ? -10.699 -1.999 -5.095 1.00 98.56 192 LEU A N 1
ATOM 1428 C CA . LEU A 1 192 ? -9.357 -2.272 -5.628 1.00 98.56 192 LEU A CA 1
ATOM 1429 C C . LEU A 1 192 ? -9.361 -3.366 -6.712 1.00 98.56 192 LEU A C 1
ATOM 1431 O O . LEU A 1 192 ? -8.620 -3.233 -7.687 1.00 98.56 192 LEU A O 1
ATOM 1435 N N . LEU A 1 193 ? -10.197 -4.407 -6.591 1.00 98.62 193 LEU A N 1
ATOM 1436 C CA . LEU A 1 193 ? -10.396 -5.401 -7.656 1.00 98.62 193 LEU A CA 1
ATOM 1437 C C . LEU A 1 193 ? -10.997 -4.756 -8.907 1.00 98.62 193 LEU A C 1
ATOM 1439 O O . LEU A 1 193 ? -10.420 -4.879 -9.983 1.00 98.62 193 LEU A O 1
ATOM 1443 N N . TYR A 1 194 ? -12.081 -3.987 -8.758 1.00 98.31 194 TYR A N 1
ATOM 1444 C CA . TYR A 1 194 ? -12.705 -3.245 -9.854 1.00 98.31 194 TYR A CA 1
ATOM 1445 C C . TYR A 1 194 ? -11.694 -2.344 -10.566 1.00 98.31 194 TYR A C 1
ATOM 1447 O O . TYR A 1 194 ? -11.675 -2.277 -11.794 1.00 98.31 194 TYR A O 1
ATOM 1455 N N . ALA A 1 195 ? -10.823 -1.685 -9.794 1.00 97.44 195 ALA A N 1
ATOM 1456 C CA . ALA A 1 195 ? -9.767 -0.842 -10.328 1.00 97.44 195 ALA A CA 1
ATOM 1457 C C . ALA A 1 195 ? -8.701 -1.610 -11.126 1.00 97.44 195 ALA A C 1
ATOM 1459 O O . ALA A 1 195 ? -8.203 -1.085 -12.119 1.00 97.44 195 ALA A O 1
ATOM 1460 N N . GLN A 1 196 ? -8.376 -2.838 -10.716 1.00 97.94 196 GLN A N 1
ATOM 1461 C CA . GLN A 1 196 ? -7.465 -3.733 -11.432 1.00 97.94 196 GLN A CA 1
ATOM 1462 C C . GLN A 1 196 ? -8.108 -4.310 -12.707 1.00 97.94 196 GLN A C 1
ATOM 1464 O O . GLN A 1 196 ? -7.456 -4.375 -13.746 1.00 97.94 196 GLN A O 1
ATOM 1469 N N . ASP A 1 197 ? -9.383 -4.707 -12.630 1.00 96.94 197 ASP A N 1
ATOM 1470 C CA . ASP A 1 197 ? -10.148 -5.329 -13.723 1.00 96.94 197 ASP A CA 1
ATOM 1471 C C . ASP A 1 197 ? -10.484 -4.346 -14.856 1.00 96.94 197 ASP A C 1
ATOM 1473 O O . ASP A 1 197 ? -10.602 -4.741 -16.014 1.00 96.94 197 ASP A O 1
ATOM 1477 N N . HIS A 1 198 ? -10.634 -3.060 -14.527 1.00 94.75 198 HIS A N 1
ATOM 1478 C CA . HIS A 1 198 ? -11.016 -1.999 -15.464 1.00 94.75 198 HIS A CA 1
ATOM 1479 C C . HIS A 1 198 ? -9.874 -1.010 -15.749 1.00 94.75 198 HIS A C 1
ATOM 1481 O O . HIS A 1 198 ? -10.121 0.115 -16.197 1.00 94.75 198 HIS A O 1
ATOM 1487 N N . ASP A 1 199 ? -8.620 -1.398 -15.494 1.00 92.69 199 ASP A N 1
ATOM 1488 C CA . ASP A 1 199 ? -7.479 -0.594 -15.924 1.00 92.69 199 ASP A CA 1
ATOM 1489 C C . ASP A 1 199 ? -7.400 -0.549 -17.464 1.00 92.69 199 ASP A C 1
ATOM 1491 O O . ASP A 1 199 ? -7.464 -1.605 -18.098 1.00 92.69 199 ASP A O 1
ATOM 1495 N N . PRO A 1 200 ? -7.184 0.622 -18.097 1.00 88.00 200 PRO A N 1
ATOM 1496 C CA . PRO A 1 200 ? -7.097 0.734 -19.556 1.00 88.00 200 PRO A CA 1
ATOM 1497 C C . PRO A 1 200 ? -6.032 -0.143 -20.236 1.00 88.00 200 PRO A C 1
ATOM 1499 O O . PRO A 1 200 ? -6.116 -0.348 -21.445 1.00 88.00 200 PRO A O 1
ATOM 1502 N N . VAL A 1 201 ? -5.024 -0.627 -19.499 1.00 88.94 201 VAL A N 1
ATOM 1503 C CA . VAL A 1 201 ? -3.984 -1.531 -20.023 1.00 88.94 201 VAL A CA 1
ATOM 1504 C C . VAL A 1 201 ? -4.324 -3.010 -19.789 1.00 88.94 201 VAL A C 1
ATOM 1506 O O . VAL A 1 201 ? -3.837 -3.857 -20.531 1.00 88.94 201 VAL A O 1
ATOM 1509 N N . ASN A 1 202 ? -5.171 -3.321 -18.799 1.00 89.12 202 ASN A N 1
ATOM 1510 C CA . ASN A 1 202 ? -5.631 -4.675 -18.458 1.00 89.12 202 ASN A CA 1
ATOM 1511 C C . ASN A 1 202 ? -4.506 -5.737 -18.356 1.00 89.12 202 ASN A C 1
ATOM 1513 O O . ASN A 1 202 ? -4.637 -6.866 -18.823 1.00 89.12 202 ASN A O 1
ATOM 1517 N N . ASP A 1 203 ? -3.373 -5.372 -17.746 1.00 92.88 203 ASP A N 1
ATOM 1518 C CA . ASP A 1 203 ? -2.226 -6.265 -17.495 1.00 92.88 203 ASP A CA 1
ATOM 1519 C C . ASP A 1 203 ? -2.111 -6.699 -16.017 1.00 92.88 203 ASP A C 1
ATOM 1521 O O . ASP A 1 203 ? -1.108 -7.286 -15.611 1.00 92.88 203 ASP A O 1
ATOM 1525 N N . GLY A 1 204 ? -3.128 -6.407 -15.198 1.00 94.44 204 GLY A N 1
ATOM 1526 C CA . GLY A 1 204 ? -3.145 -6.700 -13.762 1.00 94.44 204 GLY A CA 1
ATOM 1527 C C . GLY A 1 204 ? -2.527 -5.620 -12.866 1.00 94.44 204 GLY A C 1
ATOM 1528 O O . GLY A 1 204 ? -2.440 -5.830 -11.653 1.00 94.44 204 GLY A O 1
ATOM 1529 N N . ARG A 1 205 ? -2.114 -4.471 -13.421 1.00 93.94 205 ARG A N 1
ATOM 1530 C CA . ARG A 1 205 ? -1.654 -3.309 -12.642 1.00 93.94 205 ARG A CA 1
ATOM 1531 C C . ARG A 1 205 ? -2.749 -2.674 -11.784 1.00 93.94 205 ARG A C 1
ATOM 1533 O O . ARG A 1 205 ? -3.936 -2.786 -12.064 1.00 93.94 205 ARG A O 1
ATOM 1540 N N . ILE A 1 206 ? -2.313 -1.918 -10.781 1.00 95.00 206 ILE A N 1
ATOM 1541 C CA . ILE A 1 206 ? -3.133 -1.028 -9.959 1.00 95.00 206 ILE A CA 1
ATOM 1542 C C . ILE A 1 206 ? -2.395 0.311 -9.876 1.00 95.00 206 ILE A C 1
ATOM 1544 O O . ILE A 1 206 ? -1.195 0.368 -9.607 1.00 95.00 206 ILE A O 1
ATOM 1548 N N . ARG A 1 207 ? -3.104 1.404 -10.149 1.00 93.31 207 ARG A N 1
ATOM 1549 C CA . ARG A 1 207 ? -2.542 2.758 -10.220 1.00 93.31 207 ARG A CA 1
ATOM 1550 C C . ARG A 1 207 ? -2.159 3.305 -8.849 1.00 93.31 207 ARG A C 1
ATOM 1552 O O . ARG A 1 207 ? -2.602 2.810 -7.815 1.00 93.31 207 ARG A O 1
ATOM 1559 N N . ALA A 1 208 ? -1.331 4.346 -8.824 1.00 91.06 208 ALA A N 1
ATOM 1560 C CA . ALA A 1 208 ? -0.845 4.950 -7.590 1.00 91.06 208 ALA A CA 1
ATOM 1561 C C . ALA A 1 208 ? -1.972 5.605 -6.782 1.00 91.06 208 ALA A C 1
ATOM 1563 O O . ALA A 1 208 ? -1.960 5.523 -5.550 1.00 91.06 208 ALA A O 1
ATOM 1564 N N . SER A 1 209 ? -2.942 6.220 -7.464 1.00 94.00 209 SER A N 1
ATOM 1565 C CA . SER A 1 209 ? -4.148 6.754 -6.834 1.00 94.00 209 SER A CA 1
ATOM 1566 C C . SER A 1 209 ? -5.340 6.866 -7.786 1.00 94.00 209 SER A C 1
ATOM 1568 O O . SER A 1 209 ? -5.190 6.957 -9.008 1.00 94.00 209 SER A O 1
ATOM 1570 N N . TYR A 1 210 ? -6.530 6.928 -7.195 1.00 94.56 210 TYR A N 1
ATOM 1571 C CA . TYR A 1 210 ? -7.815 7.181 -7.852 1.00 94.56 210 TYR A CA 1
ATOM 1572 C C . TYR A 1 210 ? -8.436 8.477 -7.316 1.00 94.56 210 TYR A C 1
ATOM 1574 O O . TYR A 1 210 ? -8.009 8.990 -6.277 1.00 94.56 210 TYR A O 1
ATOM 1582 N N . LEU A 1 211 ? -9.430 9.036 -8.007 1.00 92.81 211 LEU A N 1
ATOM 1583 C CA . LEU A 1 211 ? -10.280 10.069 -7.413 1.00 92.81 211 LEU A CA 1
ATOM 1584 C C . LEU A 1 211 ? -11.360 9.401 -6.549 1.00 92.81 211 LEU A C 1
ATOM 1586 O O . LEU A 1 211 ? -11.907 8.385 -6.966 1.00 92.81 211 LEU A O 1
ATOM 1590 N N . PRO A 1 212 ? -11.703 9.956 -5.375 1.00 92.38 212 PRO A N 1
ATOM 1591 C CA . PRO A 1 212 ? -12.792 9.425 -4.559 1.00 92.38 212 PRO A CA 1
ATOM 1592 C C . PRO A 1 212 ? -14.168 9.901 -5.057 1.00 92.38 212 PRO A C 1
ATOM 1594 O O . PRO A 1 212 ? -15.159 9.189 -4.919 1.00 92.38 212 PRO A O 1
ATOM 1597 N N . THR A 1 213 ? -14.245 11.081 -5.694 1.00 88.56 213 THR A N 1
ATOM 1598 C CA . THR A 1 213 ? -15.496 11.638 -6.229 1.00 88.56 213 THR A CA 1
ATOM 1599 C C . THR A 1 213 ? -15.365 12.146 -7.680 1.00 88.56 213 THR A C 1
ATOM 1601 O O . THR A 1 213 ? -14.676 13.139 -7.932 1.00 88.56 213 THR A O 1
ATOM 1604 N N . PRO A 1 214 ? -16.023 11.487 -8.656 1.00 90.00 214 PRO A N 1
ATOM 1605 C CA . PRO A 1 214 ? -16.550 10.124 -8.578 1.00 90.00 214 PRO A CA 1
ATOM 1606 C C . PRO A 1 214 ? -15.411 9.093 -8.709 1.00 90.00 214 PRO A C 1
ATOM 1608 O O . PRO A 1 214 ? -14.497 9.290 -9.511 1.00 90.00 214 PRO A O 1
ATOM 1611 N N . PHE A 1 215 ? -15.485 7.981 -7.970 1.00 93.88 215 PHE A N 1
ATOM 1612 C CA . PHE A 1 215 ? -14.560 6.852 -8.154 1.00 93.88 215 PHE A CA 1
ATOM 1613 C C . PHE A 1 215 ? -14.753 6.156 -9.508 1.00 93.88 215 PHE A C 1
ATOM 1615 O O . PHE A 1 215 ? -13.773 5.843 -10.180 1.00 93.88 215 PHE A O 1
ATOM 1622 N N . ILE A 1 216 ? -16.003 5.985 -9.948 1.00 93.75 216 ILE A N 1
ATOM 1623 C CA . ILE A 1 216 ? -16.348 5.441 -11.268 1.00 93.75 216 ILE A CA 1
ATOM 1624 C C . ILE A 1 216 ? -16.788 6.585 -12.186 1.00 93.75 216 ILE A C 1
ATOM 1626 O O . ILE A 1 216 ? -17.622 7.417 -11.830 1.00 93.75 216 ILE A O 1
ATOM 1630 N N . THR A 1 217 ? -16.223 6.652 -13.384 1.00 90.44 217 THR A N 1
ATOM 1631 C CA . THR A 1 217 ? -16.426 7.745 -14.339 1.00 90.44 217 THR A CA 1
ATOM 1632 C C . THR A 1 217 ? -17.842 7.734 -14.925 1.00 90.44 217 THR A C 1
ATOM 1634 O O . THR A 1 217 ? -18.279 6.769 -15.546 1.00 90.44 217 THR A O 1
ATOM 1637 N N . THR A 1 218 ? -18.572 8.842 -14.775 1.00 84.69 218 THR A N 1
ATOM 1638 C CA . THR A 1 218 ? -20.005 8.917 -15.128 1.00 84.69 218 THR A CA 1
ATOM 1639 C C . THR A 1 218 ? -20.317 9.589 -16.466 1.00 84.69 218 THR A C 1
ATOM 1641 O O . THR A 1 218 ? -21.424 9.438 -16.970 1.00 84.69 218 THR A O 1
ATOM 1644 N N . LEU A 1 219 ? -19.386 10.359 -17.046 1.00 71.56 219 LEU A N 1
ATOM 1645 C CA . LEU A 1 219 ? -19.705 11.305 -18.133 1.00 71.56 219 LEU A CA 1
ATOM 1646 C C . LEU A 1 219 ? -18.882 11.157 -19.424 1.00 71.56 219 LEU A C 1
ATOM 1648 O O . LEU A 1 219 ? -19.015 12.001 -20.305 1.00 71.56 219 LEU A O 1
ATOM 1652 N N . GLY A 1 220 ? -18.023 10.142 -19.561 1.00 66.25 220 GLY A N 1
ATOM 1653 C CA . GLY A 1 220 ? -17.377 9.802 -20.843 1.00 66.25 220 GLY A CA 1
ATOM 1654 C C . GLY A 1 220 ? -16.387 10.832 -21.421 1.00 66.25 220 GLY A C 1
ATOM 1655 O O . GLY A 1 220 ? -15.887 10.637 -22.524 1.00 66.25 220 GLY A O 1
ATOM 1656 N N . ARG A 1 221 ? -16.143 11.959 -20.730 1.00 65.00 221 ARG A N 1
ATOM 1657 C CA . ARG A 1 221 ? -15.443 13.134 -21.294 1.00 65.00 221 ARG A CA 1
ATOM 1658 C C . ARG A 1 221 ? -13.921 13.031 -21.284 1.00 65.00 221 ARG A C 1
ATOM 1660 O O . ARG A 1 221 ? -13.295 13.382 -22.277 1.00 65.00 221 ARG A O 1
ATOM 1667 N N . ASP A 1 222 ? -13.349 12.601 -20.162 1.00 66.25 222 ASP A N 1
ATOM 1668 C CA . ASP A 1 222 ? -11.893 12.485 -19.965 1.00 66.25 222 ASP A CA 1
ATOM 1669 C C . ASP A 1 222 ? -11.431 11.015 -19.847 1.00 66.25 222 ASP A C 1
ATOM 1671 O O . ASP A 1 222 ? -10.246 10.726 -19.968 1.00 66.25 222 ASP A O 1
ATOM 1675 N N . TYR A 1 223 ? -12.385 10.100 -19.643 1.00 71.50 223 TYR A N 1
ATOM 1676 C CA . TYR A 1 223 ? -12.263 8.640 -19.570 1.00 71.50 223 TYR A CA 1
ATOM 1677 C C . TYR A 1 223 ? -13.587 8.028 -20.068 1.00 71.50 223 TYR A C 1
ATOM 1679 O O . TYR A 1 223 ? -14.609 8.722 -19.977 1.00 71.50 223 TYR A O 1
ATOM 1687 N N . PRO A 1 224 ? -13.621 6.762 -20.537 1.00 82.88 224 PRO A N 1
ATOM 1688 C CA . PRO A 1 224 ? -14.869 6.052 -20.844 1.00 82.88 224 PRO A CA 1
ATOM 1689 C C . PRO A 1 224 ? -15.850 6.064 -19.660 1.00 82.88 224 PRO A C 1
ATOM 1691 O O . PRO A 1 224 ? -15.446 6.278 -18.522 1.00 82.88 224 PRO A O 1
ATOM 1694 N N . VAL A 1 225 ? -17.148 5.860 -19.893 1.00 86.88 225 VAL A N 1
ATOM 1695 C CA . VAL A 1 225 ? -18.115 5.683 -18.789 1.00 86.88 225 VAL A CA 1
ATOM 1696 C C . VAL A 1 225 ? -17.900 4.306 -18.155 1.00 86.88 225 VAL A C 1
ATOM 1698 O O . VAL A 1 225 ? -17.666 3.340 -18.874 1.00 86.88 225 VAL A O 1
ATOM 1701 N N . GLY A 1 226 ? -17.986 4.212 -16.827 1.00 89.94 226 GLY A N 1
ATOM 1702 C CA . GLY A 1 226 ? -17.855 2.945 -16.101 1.00 89.94 226 GLY A CA 1
ATOM 1703 C C . GLY A 1 226 ? -16.416 2.525 -15.782 1.00 89.94 226 GLY A C 1
ATOM 1704 O O . GLY A 1 226 ? -16.209 1.425 -15.289 1.00 89.94 226 GLY A O 1
ATOM 1705 N N . THR A 1 227 ? -15.410 3.370 -16.006 1.00 91.94 227 THR A N 1
ATOM 1706 C CA . THR A 1 227 ? -14.014 3.066 -15.634 1.00 91.94 227 THR A CA 1
ATOM 1707 C C . THR A 1 227 ? -13.623 3.700 -14.291 1.00 91.94 227 THR A C 1
ATOM 1709 O O . THR A 1 227 ? -14.214 4.706 -13.896 1.00 91.94 227 THR A O 1
ATOM 1712 N N . PRO A 1 228 ? -12.607 3.179 -13.586 1.00 93.31 228 PRO A N 1
ATOM 1713 C CA . PRO A 1 228 ? -12.007 3.840 -12.433 1.00 93.31 228 PRO A CA 1
ATOM 1714 C C . PRO A 1 228 ? -11.451 5.211 -12.832 1.00 93.31 228 PRO A C 1
ATOM 1716 O O . PRO A 1 228 ? -10.738 5.343 -13.829 1.00 93.31 228 PRO A O 1
ATOM 1719 N N . TYR A 1 229 ? -11.728 6.247 -12.045 1.00 92.94 229 TYR A N 1
ATOM 1720 C CA . TYR A 1 229 ? -11.172 7.573 -12.290 1.00 92.94 229 TYR A CA 1
ATOM 1721 C C . TYR A 1 229 ? -9.724 7.618 -11.790 1.00 92.94 229 TYR A C 1
ATOM 1723 O O . TYR A 1 229 ? -9.456 7.909 -10.624 1.00 92.94 229 TYR A O 1
ATOM 1731 N N . ILE A 1 230 ? -8.766 7.358 -12.683 1.00 90.56 230 ILE A N 1
ATOM 1732 C CA . ILE A 1 230 ? -7.336 7.331 -12.342 1.00 90.56 230 ILE A CA 1
ATOM 1733 C C . ILE A 1 230 ? -6.853 8.739 -11.943 1.00 90.56 230 ILE A C 1
ATOM 1735 O O . ILE A 1 230 ? -6.812 9.682 -12.751 1.00 90.56 230 ILE A O 1
ATOM 1739 N N . GLY A 1 231 ? -6.481 8.859 -10.666 1.00 87.06 231 GLY A N 1
ATOM 1740 C CA . GLY A 1 231 ? -6.010 10.069 -9.993 1.00 87.06 231 GLY A CA 1
ATOM 1741 C C . GLY A 1 231 ? -4.506 10.286 -10.157 1.00 87.06 231 GLY A C 1
ATOM 1742 O O . GLY A 1 231 ? -4.089 11.421 -10.373 1.00 87.06 231 GLY A O 1
ATOM 1743 N N . GLY A 1 232 ? -3.717 9.213 -10.212 1.00 85.69 232 GLY A N 1
ATOM 1744 C CA . GLY A 1 232 ? -2.284 9.232 -10.514 1.00 85.69 232 GLY A CA 1
ATOM 1745 C C . GLY A 1 232 ? -1.879 7.981 -11.289 1.00 85.69 232 GLY A C 1
ATOM 1746 O O . GLY A 1 232 ? -2.057 6.870 -10.797 1.00 85.69 232 GLY A O 1
ATOM 1747 N N . TRP A 1 233 ? -1.360 8.167 -12.506 1.00 85.44 233 TRP A N 1
ATOM 1748 C CA . TRP A 1 233 ? -1.149 7.094 -13.493 1.00 85.44 233 TRP A CA 1
ATOM 1749 C C . TRP A 1 233 ? 0.042 6.171 -13.202 1.00 85.44 233 TRP A C 1
ATOM 1751 O O . TRP A 1 233 ? 0.067 5.038 -13.690 1.00 85.44 233 TRP A O 1
ATOM 1761 N N . SER A 1 234 ? 0.998 6.626 -12.384 1.00 86.00 234 SER A N 1
ATOM 1762 C CA . SER A 1 234 ? 2.133 5.824 -11.919 1.00 86.00 234 SER A CA 1
ATOM 1763 C C . SER A 1 234 ? 1.697 4.470 -11.363 1.00 86.00 234 SER A C 1
ATOM 1765 O O . SER A 1 234 ? 0.671 4.364 -10.698 1.00 86.00 234 SER A O 1
ATOM 1767 N N . VAL A 1 235 ? 2.518 3.446 -11.574 1.00 89.00 235 VAL A N 1
ATOM 1768 C CA . VAL A 1 235 ? 2.382 2.133 -10.936 1.00 89.00 235 VAL A CA 1
ATOM 1769 C C . VAL A 1 235 ? 3.683 1.890 -10.186 1.00 89.00 235 VAL A C 1
ATOM 1771 O O . VAL A 1 235 ? 4.685 1.598 -10.823 1.00 89.00 235 VAL A O 1
ATOM 1774 N N . TYR A 1 236 ? 3.685 2.099 -8.868 1.00 90.75 236 TYR A N 1
ATOM 1775 C CA . TYR A 1 236 ? 4.874 1.903 -8.029 1.00 90.75 236 TYR A CA 1
ATOM 1776 C C . TYR A 1 236 ? 4.966 0.452 -7.565 1.00 90.75 236 TYR A C 1
ATOM 1778 O O . TYR A 1 236 ? 3.956 -0.135 -7.164 1.00 90.75 236 TYR A O 1
ATOM 1786 N N . THR A 1 237 ? 6.180 -0.104 -7.541 1.00 94.25 237 THR A N 1
ATOM 1787 C CA . THR A 1 237 ? 6.400 -1.510 -7.163 1.00 94.25 237 THR A CA 1
ATOM 1788 C C . THR A 1 237 ? 5.924 -1.787 -5.726 1.00 94.25 237 THR A C 1
ATOM 1790 O O . THR A 1 237 ? 5.292 -2.814 -5.480 1.00 94.25 237 THR A O 1
ATOM 1793 N N . GLY A 1 238 ? 6.134 -0.842 -4.798 1.00 93.81 238 GLY A N 1
ATOM 1794 C CA . GLY A 1 238 ? 5.600 -0.916 -3.431 1.00 93.81 238 GLY A CA 1
ATOM 1795 C C . GLY A 1 238 ? 4.067 -0.917 -3.387 1.00 93.81 238 GLY A C 1
ATOM 1796 O O . GLY A 1 238 ? 3.471 -1.820 -2.807 1.00 93.81 238 GLY A O 1
ATOM 1797 N N . ASN A 1 239 ? 3.396 0.026 -4.064 1.00 95.00 239 ASN A N 1
ATOM 1798 C CA . ASN A 1 239 ? 1.924 0.099 -4.078 1.00 95.00 239 ASN A CA 1
ATOM 1799 C C . ASN A 1 239 ? 1.270 -1.184 -4.617 1.00 95.00 239 ASN A C 1
ATOM 1801 O O . ASN A 1 239 ? 0.242 -1.612 -4.091 1.00 95.00 239 ASN A O 1
ATOM 1805 N N . MET A 1 240 ? 1.875 -1.804 -5.634 1.00 97.19 240 MET A N 1
ATOM 1806 C CA . MET A 1 240 ? 1.439 -3.101 -6.160 1.00 97.19 240 MET A CA 1
ATOM 1807 C C . MET A 1 240 ? 1.540 -4.211 -5.108 1.00 97.19 240 MET A C 1
ATOM 1809 O O . MET A 1 240 ? 0.614 -5.010 -4.969 1.00 97.19 240 MET A O 1
ATOM 1813 N N . ALA A 1 241 ? 2.630 -4.243 -4.336 1.00 98.50 241 ALA A N 1
ATOM 1814 C CA . ALA A 1 241 ? 2.802 -5.205 -3.253 1.00 98.50 241 ALA A CA 1
ATOM 1815 C C . ALA A 1 241 ? 1.820 -4.960 -2.094 1.00 98.50 241 ALA A C 1
ATOM 1817 O O . ALA A 1 241 ? 1.238 -5.915 -1.586 1.00 98.50 241 ALA A O 1
ATOM 1818 N N . TRP A 1 242 ? 1.555 -3.702 -1.724 1.00 98.62 242 TRP A N 1
ATOM 1819 C CA . TRP A 1 242 ? 0.550 -3.356 -0.710 1.00 98.62 242 TRP A CA 1
ATOM 1820 C C . TRP A 1 242 ? -0.864 -3.793 -1.106 1.00 98.62 242 TRP A C 1
ATOM 1822 O O . TRP A 1 242 ? -1.539 -4.443 -0.307 1.00 98.62 242 TRP A O 1
ATOM 1832 N N . ALA A 1 243 ? -1.299 -3.516 -2.340 1.00 98.69 243 ALA A N 1
ATOM 1833 C CA . ALA A 1 243 ? -2.586 -4.005 -2.840 1.00 98.69 243 ALA A CA 1
ATOM 1834 C C . ALA A 1 243 ? -2.643 -5.544 -2.866 1.00 98.69 243 ALA A C 1
ATOM 1836 O O . ALA A 1 243 ? -3.629 -6.138 -2.434 1.00 98.69 243 ALA A O 1
ATOM 1837 N N . GLY A 1 244 ? -1.550 -6.191 -3.281 1.00 98.75 244 GLY A N 1
ATOM 1838 C CA . GLY A 1 244 ? -1.390 -7.640 -3.211 1.00 98.75 244 GLY A CA 1
ATOM 1839 C C . GLY A 1 244 ? -1.540 -8.211 -1.795 1.00 98.75 244 GLY A C 1
ATOM 1840 O O . GLY A 1 244 ? -2.263 -9.187 -1.605 1.00 98.75 244 GLY A O 1
ATOM 1841 N N . MET A 1 245 ? -0.925 -7.586 -0.784 1.00 98.88 245 MET A N 1
ATOM 1842 C CA . MET A 1 245 ? -1.091 -7.976 0.624 1.00 98.88 245 MET A CA 1
ATOM 1843 C C . MET A 1 245 ? -2.537 -7.800 1.098 1.00 98.88 245 MET A C 1
ATOM 1845 O O . MET A 1 245 ? -3.077 -8.710 1.726 1.00 98.88 245 MET A O 1
ATOM 1849 N N . ALA A 1 246 ? -3.194 -6.688 0.754 1.00 98.81 246 ALA A N 1
ATOM 1850 C CA . ALA A 1 246 ? -4.602 -6.473 1.088 1.00 98.81 246 ALA A CA 1
ATOM 1851 C C . ALA A 1 246 ? -5.503 -7.575 0.501 1.00 98.81 246 ALA A C 1
ATOM 1853 O O . ALA A 1 246 ? -6.346 -8.120 1.212 1.00 98.81 246 ALA A O 1
ATOM 1854 N N . PHE A 1 247 ? -5.269 -7.980 -0.750 1.00 98.88 247 PHE A N 1
ATOM 1855 C CA . PHE A 1 247 ? -5.961 -9.112 -1.367 1.00 98.88 247 PHE A CA 1
ATOM 1856 C C . PHE A 1 247 ? -5.647 -10.460 -0.692 1.00 98.88 247 PHE A C 1
ATOM 1858 O O . PHE A 1 247 ? -6.563 -11.242 -0.446 1.00 98.88 247 PHE A O 1
ATOM 1865 N N . CYS A 1 248 ? -4.393 -10.735 -0.319 1.00 98.81 248 CYS A N 1
ATOM 1866 C CA . CYS A 1 248 ? -4.039 -11.934 0.455 1.00 98.81 248 CYS A CA 1
ATOM 1867 C C . CYS A 1 248 ? -4.771 -11.990 1.808 1.00 98.81 248 CYS A C 1
ATOM 1869 O O . CYS A 1 248 ? -5.269 -13.046 2.205 1.00 98.81 248 CYS A O 1
ATOM 1871 N N . HIS A 1 249 ? -4.868 -10.855 2.505 1.00 98.38 249 HIS A N 1
ATOM 1872 C CA . HIS A 1 249 ? -5.611 -10.736 3.759 1.00 98.38 249 HIS A CA 1
ATOM 1873 C C . HIS A 1 249 ? -7.123 -10.927 3.558 1.00 98.38 249 HIS A C 1
ATOM 1875 O O . HIS A 1 249 ? -7.739 -11.669 4.322 1.00 98.38 249 HIS A O 1
ATOM 1881 N N . LEU A 1 250 ? -7.710 -10.328 2.515 1.00 98.50 250 LEU A N 1
ATOM 1882 C CA . LEU A 1 250 ? -9.121 -10.510 2.161 1.00 98.50 250 LEU A CA 1
ATOM 1883 C C . LEU A 1 250 ? -9.441 -11.963 1.802 1.00 98.50 250 LEU A C 1
ATOM 1885 O O . LEU A 1 250 ? -10.399 -12.513 2.339 1.00 98.50 250 LEU A O 1
ATOM 1889 N N . TYR A 1 251 ? -8.623 -12.623 0.974 1.00 98.56 251 TYR A N 1
ATOM 1890 C CA . TYR A 1 251 ? -8.791 -14.045 0.656 1.00 98.56 251 TYR A CA 1
ATOM 1891 C C . TYR A 1 251 ? -8.756 -14.907 1.922 1.00 98.56 251 TYR A C 1
ATOM 1893 O O . TYR A 1 251 ? -9.647 -15.724 2.136 1.00 98.56 251 TYR A O 1
ATOM 1901 N N . LYS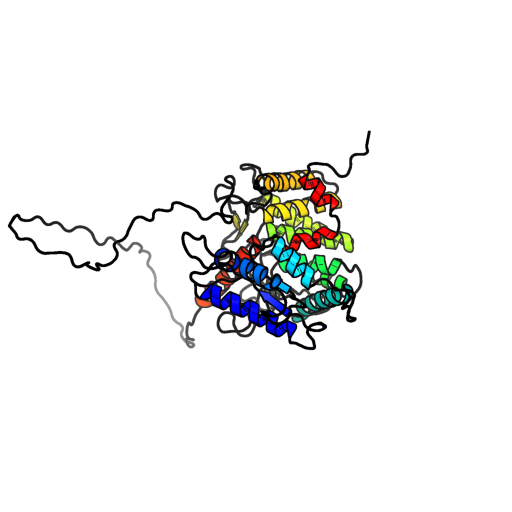 A 1 252 ? -7.780 -14.680 2.810 1.00 96.69 252 LYS A N 1
ATOM 1902 C CA . LYS A 1 252 ? -7.672 -15.415 4.077 1.00 96.69 252 LYS A CA 1
ATOM 1903 C C . LYS A 1 252 ? -8.883 -15.211 4.997 1.00 96.69 252 LYS A C 1
ATOM 1905 O O . LYS A 1 252 ? -9.229 -16.127 5.737 1.00 96.69 252 LYS A O 1
ATOM 1910 N N . ALA A 1 253 ? -9.495 -14.027 4.981 1.00 96.06 253 ALA A N 1
ATOM 1911 C CA . ALA A 1 253 ? -10.611 -13.687 5.861 1.00 96.06 253 ALA A CA 1
ATOM 1912 C C . ALA A 1 253 ? -12.000 -14.038 5.283 1.00 96.06 253 ALA A C 1
ATOM 1914 O O . ALA A 1 253 ? -12.941 -14.204 6.051 1.00 96.06 253 ALA A O 1
ATOM 1915 N N . THR A 1 254 ? -12.134 -14.156 3.957 1.00 96.00 254 THR A N 1
ATOM 1916 C CA . THR A 1 254 ? -13.420 -14.403 3.265 1.00 96.00 254 THR A CA 1
ATOM 1917 C C . THR A 1 254 ? -13.523 -15.775 2.594 1.00 96.00 254 THR A C 1
ATOM 1919 O O . THR A 1 254 ? -14.627 -16.261 2.373 1.00 96.00 254 THR A O 1
ATOM 1922 N N . GLY A 1 255 ? -12.395 -16.388 2.221 1.00 96.94 255 GLY A N 1
ATOM 1923 C CA . GLY A 1 255 ? -12.346 -17.538 1.312 1.00 96.94 255 GLY A CA 1
ATOM 1924 C C . GLY A 1 255 ? -12.609 -17.196 -0.164 1.00 96.94 255 GLY A C 1
ATOM 1925 O O . GLY A 1 255 ? -12.565 -18.090 -1.009 1.00 96.94 255 GLY A O 1
ATOM 1926 N N . ASP A 1 256 ? -12.865 -15.929 -0.511 1.00 98.12 256 ASP A N 1
ATOM 1927 C CA . ASP A 1 256 ? -13.242 -15.541 -1.872 1.00 98.12 256 ASP A CA 1
ATOM 1928 C C . ASP A 1 256 ? -12.030 -15.503 -2.817 1.00 98.12 256 ASP A C 1
ATOM 1930 O O . ASP A 1 256 ? -11.164 -14.621 -2.760 1.00 98.12 256 ASP A O 1
ATOM 1934 N N . SER A 1 257 ? -11.999 -16.474 -3.732 1.00 98.50 257 SER A N 1
ATOM 1935 C CA . SER A 1 257 ? -10.969 -16.636 -4.762 1.00 98.50 257 SER A CA 1
ATOM 1936 C C . SER A 1 257 ? -10.733 -15.403 -5.644 1.00 98.50 257 SER A C 1
ATOM 1938 O O . SER A 1 257 ? -9.632 -15.271 -6.183 1.00 98.50 257 SER A O 1
ATOM 1940 N N . ARG A 1 258 ? -11.695 -14.470 -5.770 1.00 98.75 258 ARG A N 1
ATOM 1941 C CA . ARG A 1 258 ? -11.504 -13.203 -6.502 1.00 98.75 258 ARG A CA 1
ATOM 1942 C C . ARG A 1 258 ? -10.298 -12.432 -5.967 1.00 98.75 258 ARG A C 1
ATOM 1944 O O . ARG A 1 258 ? -9.500 -11.927 -6.756 1.00 98.75 258 ARG A O 1
ATOM 1951 N N . TYR A 1 259 ? -10.104 -12.413 -4.648 1.00 98.88 259 TYR A N 1
ATOM 1952 C CA . TYR A 1 259 ? -8.957 -11.747 -4.034 1.00 98.88 259 TYR A CA 1
ATOM 1953 C C . TYR A 1 259 ? -7.648 -12.507 -4.283 1.00 98.88 259 TYR A C 1
ATOM 1955 O O . TYR A 1 259 ? -6.656 -11.883 -4.655 1.00 98.88 259 TYR A O 1
ATOM 1963 N N . LEU A 1 260 ? -7.626 -13.844 -4.189 1.00 98.81 260 LEU A N 1
ATOM 1964 C CA . LEU A 1 260 ? -6.424 -14.617 -4.541 1.00 98.81 260 LEU A CA 1
ATOM 1965 C C . LEU A 1 260 ? -6.028 -14.403 -6.012 1.00 98.81 260 LEU A C 1
ATOM 1967 O O . LEU A 1 260 ? -4.853 -14.202 -6.310 1.00 98.81 260 LEU A O 1
ATOM 1971 N N . ASN A 1 261 ? -7.002 -14.357 -6.924 1.00 98.81 261 ASN A N 1
ATOM 1972 C CA . ASN A 1 261 ? -6.772 -14.035 -8.331 1.00 98.81 261 ASN A CA 1
ATOM 1973 C C . ASN A 1 261 ? -6.238 -12.600 -8.507 1.00 98.81 261 ASN A C 1
ATOM 1975 O O . ASN A 1 261 ? -5.278 -12.391 -9.249 1.00 98.81 261 ASN A O 1
ATOM 1979 N N . GLY A 1 262 ? -6.783 -11.619 -7.780 1.00 98.81 262 GLY A N 1
ATOM 1980 C CA . GLY A 1 262 ? -6.276 -10.242 -7.763 1.00 98.81 262 GLY A CA 1
ATOM 1981 C C . GLY A 1 262 ? -4.819 -10.137 -7.297 1.00 98.81 262 GLY A C 1
ATOM 1982 O O . GLY A 1 262 ? -4.000 -9.462 -7.933 1.00 98.81 262 GLY A O 1
ATOM 1983 N N . ALA A 1 263 ? -4.464 -10.879 -6.243 1.00 98.88 263 ALA A N 1
ATOM 1984 C CA . ALA A 1 263 ? -3.093 -11.020 -5.763 1.00 98.88 263 ALA A CA 1
ATOM 1985 C C . ALA A 1 263 ? -2.187 -11.681 -6.819 1.00 98.88 263 ALA A C 1
ATOM 1987 O O . ALA A 1 263 ? -1.121 -11.154 -7.138 1.00 98.88 263 ALA A O 1
ATOM 1988 N N . LEU A 1 264 ? -2.622 -12.783 -7.437 1.00 98.75 264 LEU A N 1
ATOM 1989 C CA . LEU A 1 264 ? -1.866 -13.461 -8.496 1.00 98.75 264 LEU A CA 1
ATOM 1990 C C . LEU A 1 264 ? -1.669 -12.585 -9.748 1.00 98.75 264 LEU A C 1
ATOM 1992 O O . LEU A 1 264 ? -0.646 -12.693 -10.423 1.00 98.75 264 LEU A O 1
ATOM 1996 N N . ARG A 1 265 ? -2.580 -11.658 -10.053 1.00 98.69 265 ARG A N 1
ATOM 1997 C CA . ARG A 1 265 ? -2.357 -10.649 -11.104 1.00 98.69 265 ARG A CA 1
ATOM 1998 C C . ARG A 1 265 ? -1.316 -9.612 -10.682 1.00 98.69 265 ARG A C 1
ATOM 2000 O O . ARG A 1 265 ? -0.380 -9.351 -11.435 1.00 98.69 265 ARG A O 1
ATOM 2007 N N . ALA A 1 266 ? -1.410 -9.092 -9.457 1.00 98.50 266 ALA A N 1
ATOM 2008 C CA . ALA A 1 266 ? -0.464 -8.103 -8.940 1.00 98.50 266 ALA A CA 1
ATOM 2009 C C . ALA A 1 266 ? 0.976 -8.648 -8.847 1.00 98.50 266 ALA A C 1
ATOM 2011 O O . ALA A 1 266 ? 1.926 -7.967 -9.236 1.00 98.50 266 ALA A O 1
ATOM 2012 N N . VAL A 1 267 ? 1.150 -9.894 -8.390 1.00 98.25 267 VAL A N 1
ATOM 2013 C CA . VAL A 1 267 ? 2.469 -10.538 -8.253 1.00 98.25 267 VAL A CA 1
ATOM 2014 C C . VAL A 1 267 ? 3.128 -10.800 -9.610 1.00 98.25 267 VAL A C 1
ATOM 2016 O O . VAL A 1 267 ? 4.324 -10.557 -9.780 1.00 98.25 267 VAL A O 1
ATOM 2019 N N . ASN A 1 268 ? 2.345 -11.239 -10.602 1.00 98.12 268 ASN A N 1
ATOM 2020 C CA . ASN A 1 268 ? 2.838 -11.489 -11.953 1.00 98.12 268 ASN A CA 1
ATOM 2021 C C . ASN A 1 268 ? 3.196 -10.178 -12.660 1.00 98.12 268 ASN A C 1
ATOM 2023 O O . ASN A 1 268 ? 4.214 -10.116 -13.350 1.00 98.12 268 ASN A O 1
ATOM 2027 N N . TRP A 1 269 ? 2.437 -9.106 -12.413 1.00 97.12 269 TRP A N 1
ATOM 2028 C CA . TRP A 1 269 ? 2.783 -7.775 -12.899 1.00 97.12 269 TRP A CA 1
ATOM 2029 C C . TRP A 1 269 ? 4.122 -7.280 -12.334 1.00 97.12 269 TRP A C 1
ATOM 2031 O O . TRP A 1 269 ? 4.982 -6.852 -13.107 1.00 97.12 269 TRP A O 1
ATOM 2041 N N . ILE A 1 270 ? 4.339 -7.396 -11.014 1.00 97.56 270 ILE A N 1
ATOM 2042 C CA . ILE A 1 270 ? 5.621 -7.057 -10.363 1.00 97.56 270 ILE A CA 1
ATOM 2043 C C . ILE A 1 270 ? 6.759 -7.884 -10.974 1.00 97.56 270 ILE A C 1
ATOM 2045 O O . ILE A 1 270 ? 7.811 -7.341 -11.312 1.00 97.56 270 ILE A O 1
ATOM 2049 N N . GLN A 1 271 ? 6.555 -9.188 -11.168 1.00 96.62 271 GLN A N 1
ATOM 2050 C CA . GLN A 1 271 ? 7.571 -10.065 -11.745 1.00 96.62 271 GLN A CA 1
ATOM 2051 C C . GLN A 1 271 ? 7.941 -9.686 -13.191 1.00 96.62 271 GLN A C 1
ATOM 2053 O O . GLN A 1 271 ? 9.116 -9.740 -13.545 1.00 96.62 271 GLN A O 1
ATOM 2058 N N . ALA A 1 272 ? 6.971 -9.308 -14.028 1.00 95.31 272 ALA A N 1
ATOM 2059 C CA . ALA A 1 272 ? 7.214 -8.945 -15.427 1.00 95.31 272 ALA A CA 1
ATOM 2060 C C . ALA A 1 272 ? 7.829 -7.540 -15.596 1.00 95.31 272 ALA A C 1
ATOM 2062 O O . ALA A 1 272 ? 8.565 -7.268 -16.555 1.00 95.31 272 ALA A O 1
ATOM 2063 N N . ASN A 1 273 ? 7.524 -6.621 -14.675 1.00 94.19 273 ASN A N 1
ATOM 2064 C CA . ASN A 1 273 ? 7.857 -5.207 -14.834 1.00 94.19 273 ASN A CA 1
ATOM 2065 C C . ASN A 1 273 ? 9.008 -4.726 -13.951 1.00 94.19 273 ASN A C 1
ATOM 2067 O O . ASN A 1 273 ? 9.788 -3.895 -14.420 1.00 94.19 273 ASN A O 1
ATOM 2071 N N . SER A 1 274 ? 9.144 -5.289 -12.750 1.00 95.69 274 SER A N 1
ATOM 2072 C CA . SER A 1 274 ? 10.015 -4.783 -11.685 1.00 95.69 274 SER A CA 1
ATOM 2073 C C . SER A 1 274 ? 11.143 -5.733 -11.278 1.00 95.69 274 SER A C 1
ATOM 2075 O O . SER A 1 274 ? 12.082 -5.276 -10.635 1.00 95.69 274 SER A O 1
ATOM 2077 N N . ALA A 1 275 ? 11.079 -7.030 -11.598 1.00 96.44 275 ALA A N 1
ATOM 2078 C CA . ALA A 1 275 ? 12.154 -7.965 -11.252 1.00 96.44 275 ALA A CA 1
ATOM 2079 C C . ALA A 1 275 ? 13.476 -7.583 -11.940 1.00 96.44 275 ALA A C 1
ATOM 2081 O O . ALA A 1 275 ? 13.491 -7.237 -13.122 1.00 96.44 275 ALA A O 1
ATOM 2082 N N . ASP A 1 276 ? 14.573 -7.635 -11.187 1.00 95.94 276 ASP A N 1
ATOM 2083 C CA . ASP A 1 276 ? 15.861 -7.083 -11.599 1.00 95.94 276 ASP A CA 1
ATOM 2084 C C . ASP A 1 276 ? 17.002 -7.906 -10.986 1.00 95.94 276 ASP A C 1
ATOM 2086 O O . ASP A 1 276 ? 17.117 -8.023 -9.768 1.00 95.94 276 ASP A O 1
ATOM 2090 N N . ASP A 1 277 ? 17.834 -8.494 -11.841 1.00 95.81 277 ASP A N 1
ATOM 2091 C CA . ASP A 1 277 ? 18.929 -9.402 -11.493 1.00 95.81 277 ASP A CA 1
ATOM 2092 C C . ASP A 1 277 ? 20.257 -8.686 -11.189 1.00 95.81 277 ASP A C 1
ATOM 2094 O O . ASP A 1 277 ? 21.211 -9.312 -10.725 1.00 95.81 277 ASP A O 1
ATOM 2098 N N . ARG A 1 278 ? 20.338 -7.367 -11.402 1.00 95.00 278 ARG A N 1
ATOM 2099 C CA . ARG A 1 278 ? 21.582 -6.606 -11.245 1.00 95.00 278 ARG A CA 1
ATOM 2100 C C . ARG A 1 278 ? 21.984 -6.495 -9.774 1.00 95.00 278 ARG A C 1
ATOM 2102 O O . ARG A 1 278 ? 21.162 -6.180 -8.908 1.00 95.00 278 ARG A O 1
ATOM 2109 N N . GLY A 1 279 ? 23.274 -6.669 -9.493 1.00 94.44 279 GLY A N 1
ATOM 2110 C CA . GLY A 1 279 ? 23.815 -6.573 -8.137 1.00 94.44 279 GLY A CA 1
ATOM 2111 C C . GLY A 1 279 ? 23.292 -7.696 -7.240 1.00 94.44 279 GLY A C 1
ATOM 2112 O O . GLY A 1 279 ? 23.471 -8.868 -7.546 1.00 94.44 279 GLY A O 1
ATOM 2113 N N . ALA A 1 280 ? 22.639 -7.339 -6.134 1.00 94.25 280 ALA A N 1
ATOM 2114 C CA . ALA A 1 280 ? 22.070 -8.292 -5.174 1.00 94.25 280 ALA A CA 1
ATOM 2115 C C . ALA A 1 280 ? 20.673 -8.828 -5.562 1.00 94.25 280 ALA A C 1
ATOM 2117 O O . ALA A 1 280 ? 19.959 -9.346 -4.703 1.00 94.25 280 ALA A O 1
ATOM 2118 N N . GLY A 1 281 ? 20.261 -8.665 -6.823 1.00 96.25 281 GLY A N 1
ATOM 2119 C CA . GLY A 1 281 ? 18.911 -8.984 -7.279 1.00 96.25 281 GLY A CA 1
ATOM 2120 C C . GLY A 1 281 ? 17.861 -8.006 -6.739 1.00 96.25 281 GLY A C 1
ATOM 2121 O O . GLY A 1 281 ? 18.095 -6.795 -6.667 1.00 96.25 281 GLY A O 1
ATOM 2122 N N . GLY A 1 282 ? 16.709 -8.540 -6.330 1.00 97.06 282 GLY A N 1
ATOM 2123 C CA . GLY A 1 282 ? 15.550 -7.775 -5.869 1.00 97.06 282 GLY A CA 1
ATOM 2124 C C . GLY A 1 282 ? 14.670 -7.213 -6.994 1.00 97.06 282 GLY A C 1
ATOM 2125 O O . GLY A 1 282 ? 14.537 -7.798 -8.071 1.00 97.06 282 GLY A O 1
ATOM 2126 N N . TYR A 1 283 ? 14.013 -6.089 -6.702 1.00 97.62 283 TYR A N 1
ATOM 2127 C CA . TYR A 1 283 ? 13.006 -5.465 -7.561 1.00 97.62 283 TYR A CA 1
ATOM 2128 C C . TYR A 1 283 ? 13.255 -3.958 -7.677 1.00 97.62 283 TYR A C 1
ATOM 2130 O O . TYR A 1 283 ? 13.381 -3.249 -6.673 1.00 97.62 283 TYR A O 1
ATOM 2138 N N . ALA A 1 284 ? 13.325 -3.470 -8.911 1.00 94.69 284 ALA A N 1
ATOM 2139 C CA . ALA A 1 284 ? 13.389 -2.053 -9.231 1.00 94.69 284 ALA A CA 1
ATOM 2140 C C . ALA A 1 284 ? 12.024 -1.378 -9.069 1.00 94.69 284 ALA A C 1
ATOM 2142 O O . ALA A 1 284 ? 10.974 -2.029 -9.013 1.00 94.69 284 ALA A O 1
ATOM 2143 N N . ASP A 1 285 ? 12.022 -0.050 -8.991 1.00 86.12 285 ASP A N 1
ATOM 2144 C CA . ASP A 1 285 ? 10.766 0.682 -9.048 1.00 86.12 285 ASP A CA 1
ATOM 2145 C C . ASP A 1 285 ? 10.225 0.801 -10.479 1.00 86.12 285 ASP A C 1
ATOM 2147 O O . ASP A 1 285 ? 10.933 0.698 -11.484 1.00 86.12 285 ASP A O 1
ATOM 2151 N N . THR A 1 286 ? 8.930 1.044 -10.570 1.00 79.62 286 THR A N 1
ATOM 2152 C CA . THR A 1 286 ? 8.230 1.292 -11.822 1.00 79.62 286 THR A CA 1
ATOM 2153 C C . THR A 1 286 ? 7.413 2.570 -11.693 1.00 79.62 286 THR A C 1
ATOM 2155 O O . THR A 1 286 ? 7.153 3.086 -10.611 1.00 79.62 286 THR A O 1
ATOM 2158 N N . SER A 1 287 ? 7.092 3.171 -12.829 1.00 76.06 287 SER A N 1
ATOM 2159 C CA . SER A 1 287 ? 6.221 4.338 -12.907 1.00 76.06 287 SER A CA 1
ATOM 2160 C C . SER A 1 287 ? 5.595 4.375 -14.293 1.00 76.06 287 SER A C 1
ATOM 2162 O O . SER A 1 287 ? 6.014 3.634 -15.178 1.00 76.06 287 SER A O 1
ATOM 2164 N N . GLU A 1 288 ? 4.628 5.251 -14.514 1.00 70.69 288 GLU A N 1
ATOM 2165 C CA . GLU A 1 288 ? 4.184 5.591 -15.864 1.00 70.69 288 GLU A CA 1
ATOM 2166 C C . GLU A 1 288 ? 4.627 7.020 -16.178 1.00 70.69 288 GLU A C 1
ATOM 2168 O O . GLU A 1 288 ? 4.910 7.801 -15.264 1.00 70.69 288 GLU A O 1
ATOM 2173 N N . ALA A 1 289 ? 4.742 7.366 -17.457 1.00 63.16 289 ALA A N 1
ATOM 2174 C CA . ALA A 1 289 ? 4.978 8.749 -17.847 1.00 63.16 289 ALA A CA 1
ATOM 2175 C C . ALA A 1 289 ? 3.813 9.644 -17.371 1.00 63.16 289 ALA A C 1
ATOM 2177 O O . ALA A 1 289 ? 2.650 9.258 -17.473 1.00 63.16 289 ALA A O 1
ATOM 2178 N N . GLU A 1 290 ? 4.104 10.858 -16.886 1.00 55.69 290 GLU A N 1
ATOM 2179 C CA . GLU A 1 290 ? 3.096 11.793 -16.331 1.00 55.69 290 GLU A CA 1
ATOM 2180 C C . GLU A 1 290 ? 2.011 12.229 -17.343 1.00 55.69 290 GLU A C 1
ATOM 2182 O O . GLU A 1 290 ? 1.003 12.844 -16.983 1.00 55.69 290 GLU A O 1
ATOM 2187 N N . ASP A 1 291 ? 2.220 11.958 -18.631 1.00 57.62 291 ASP A N 1
ATOM 2188 C CA . ASP A 1 291 ? 1.265 12.198 -19.709 1.00 57.62 291 ASP A CA 1
ATOM 2189 C C . ASP A 1 291 ? 0.463 10.954 -20.130 1.00 57.62 291 ASP A C 1
ATOM 2191 O O . ASP A 1 291 ? -0.379 11.077 -21.019 1.00 57.62 291 ASP A O 1
ATOM 2195 N N . GLY A 1 292 ? 0.683 9.803 -19.484 1.00 60.72 292 GLY A N 1
ATOM 2196 C CA . GLY A 1 292 ? 0.045 8.521 -19.797 1.00 60.72 292 GLY A CA 1
ATOM 2197 C C . GLY A 1 292 ? 0.620 7.814 -21.031 1.00 60.72 292 GLY A C 1
ATOM 2198 O O . GLY A 1 292 ? 0.013 6.866 -21.517 1.00 60.72 292 GLY A O 1
ATOM 2199 N N . SER A 1 293 ? 1.764 8.259 -21.570 1.00 66.25 293 SER A N 1
ATOM 2200 C CA . SER A 1 293 ? 2.324 7.719 -22.825 1.00 66.25 293 SER A CA 1
ATOM 2201 C C . SER A 1 293 ? 2.929 6.310 -22.729 1.00 66.25 293 SER A C 1
ATOM 2203 O O . SER A 1 293 ? 3.215 5.709 -23.764 1.00 66.25 293 SER A O 1
ATOM 2205 N N . GLY A 1 294 ? 3.106 5.761 -21.523 1.00 72.88 294 GLY A N 1
ATOM 2206 C CA . GLY A 1 294 ? 3.535 4.376 -21.320 1.00 72.88 294 GLY A CA 1
ATOM 2207 C C . GLY A 1 294 ? 4.388 4.155 -20.071 1.00 72.88 294 GLY A C 1
ATOM 2208 O O . GLY A 1 294 ? 4.782 5.096 -19.375 1.00 72.88 294 GLY A O 1
ATOM 2209 N N . LEU A 1 295 ? 4.661 2.879 -19.781 1.00 82.56 295 LEU A N 1
ATOM 2210 C CA . LEU A 1 295 ? 5.410 2.454 -18.599 1.00 82.56 295 LEU A CA 1
ATOM 2211 C C . LEU A 1 295 ? 6.872 2.926 -18.661 1.00 82.56 295 LEU A C 1
ATOM 2213 O O . LEU A 1 295 ? 7.615 2.601 -19.585 1.00 82.56 295 LEU A O 1
ATOM 2217 N N . VAL A 1 296 ? 7.302 3.628 -17.618 1.00 81.81 296 VAL A N 1
ATOM 2218 C CA . VAL A 1 296 ? 8.683 4.049 -17.379 1.00 81.81 296 VAL A CA 1
ATOM 2219 C C . VAL A 1 296 ? 9.264 3.149 -16.290 1.00 81.81 296 VAL A C 1
ATOM 2221 O O . VAL A 1 296 ? 9.100 3.412 -15.092 1.00 81.81 296 VAL A O 1
ATOM 2224 N N . LYS A 1 297 ? 9.954 2.079 -16.708 1.00 81.25 297 LYS A N 1
ATOM 2225 C CA . LYS A 1 297 ? 10.758 1.248 -15.799 1.00 81.25 297 LYS A CA 1
ATOM 2226 C C . LYS A 1 297 ? 11.863 2.111 -15.184 1.00 81.25 297 LYS A C 1
ATOM 2228 O O . LYS A 1 297 ? 12.587 2.794 -15.912 1.00 81.25 297 LYS A O 1
ATOM 2233 N N . ARG A 1 298 ? 11.989 2.116 -13.854 1.00 83.69 298 ARG A N 1
ATOM 2234 C CA . ARG A 1 298 ? 13.130 2.746 -13.180 1.00 83.69 298 ARG A CA 1
ATOM 2235 C C . ARG A 1 298 ? 14.245 1.722 -13.059 1.00 83.69 298 ARG A C 1
ATOM 2237 O O . ARG A 1 298 ? 14.011 0.522 -13.019 1.00 83.69 298 ARG A O 1
ATOM 2244 N N . THR A 1 299 ? 15.471 2.216 -13.015 1.00 87.06 299 THR A N 1
ATOM 2245 C CA . THR A 1 299 ? 16.664 1.384 -12.865 1.00 87.06 299 THR A CA 1
ATOM 2246 C C . THR A 1 299 ? 17.159 1.315 -11.424 1.00 87.06 299 THR A C 1
ATOM 2248 O O . THR A 1 299 ? 18.059 0.529 -11.161 1.00 87.06 299 THR A O 1
ATOM 2251 N N . TRP A 1 300 ? 16.598 2.103 -10.503 1.00 89.81 300 TRP A N 1
ATOM 2252 C CA . TRP A 1 300 ? 16.918 2.076 -9.075 1.00 89.81 300 TRP A CA 1
ATOM 2253 C C . TRP A 1 300 ? 15.956 1.166 -8.297 1.00 89.81 300 TRP A C 1
ATOM 2255 O O . TRP A 1 300 ? 14.801 0.985 -8.689 1.00 89.81 300 TRP A O 1
ATOM 2265 N N . LYS A 1 301 ? 16.429 0.619 -7.173 1.00 93.94 301 LYS A N 1
ATOM 2266 C CA . LYS A 1 301 ? 15.676 -0.246 -6.252 1.00 93.94 301 LYS A CA 1
ATOM 2267 C C . LYS A 1 301 ? 15.492 0.476 -4.917 1.00 93.94 301 LYS A C 1
ATOM 2269 O O . LYS A 1 301 ? 16.470 1.009 -4.406 1.00 93.94 301 LYS A O 1
ATOM 2274 N N . ALA A 1 302 ? 14.290 0.493 -4.336 1.00 92.50 302 ALA A N 1
ATOM 2275 C CA . ALA A 1 302 ? 14.075 0.987 -2.966 1.00 92.50 302 ALA A CA 1
ATOM 2276 C C . ALA A 1 302 ? 14.047 -0.162 -1.956 1.00 92.50 302 ALA A C 1
ATOM 2278 O O . ALA A 1 302 ? 13.429 -1.200 -2.203 1.00 92.50 302 ALA A O 1
ATOM 2279 N N . THR A 1 303 ? 14.648 0.052 -0.786 1.00 92.94 303 THR A N 1
ATOM 2280 C CA . THR A 1 303 ? 14.602 -0.903 0.331 1.00 92.94 303 THR A CA 1
ATOM 2281 C C . THR A 1 303 ? 13.173 -1.105 0.827 1.00 92.94 303 THR A C 1
ATOM 2283 O O . THR A 1 303 ? 12.775 -2.241 1.055 1.00 92.94 303 THR A O 1
ATOM 2286 N N . GLU A 1 304 ? 12.384 -0.028 0.921 1.00 92.44 304 GLU A N 1
ATOM 2287 C CA . GLU A 1 304 ? 10.965 -0.063 1.313 1.00 92.44 304 GLU A CA 1
ATOM 2288 C C . GLU A 1 304 ? 10.150 -0.949 0.353 1.00 92.44 304 GLU A C 1
ATOM 2290 O O . GLU A 1 304 ? 9.607 -1.968 0.775 1.00 92.44 304 GLU A O 1
ATOM 2295 N N . HIS A 1 305 ? 10.214 -0.687 -0.960 1.00 94.75 305 HIS A N 1
ATOM 2296 C CA . HIS A 1 305 ? 9.497 -1.491 -1.962 1.00 94.75 305 HIS A CA 1
ATOM 2297 C C . HIS A 1 305 ? 9.908 -2.977 -1.946 1.00 94.75 305 HIS A C 1
ATOM 2299 O O . HIS A 1 305 ? 9.079 -3.844 -2.203 1.00 94.75 305 HIS A O 1
ATOM 2305 N N . ASN A 1 306 ? 11.171 -3.302 -1.638 1.00 97.94 306 ASN A N 1
ATOM 2306 C CA . ASN A 1 306 ? 11.626 -4.696 -1.559 1.00 97.94 306 ASN A CA 1
ATOM 2307 C C . ASN A 1 306 ? 11.210 -5.396 -0.253 1.00 97.94 306 ASN A C 1
ATOM 2309 O O . ASN A 1 306 ? 11.009 -6.610 -0.265 1.00 97.94 306 ASN A O 1
ATOM 2313 N N . ILE A 1 307 ? 11.025 -4.662 0.851 1.00 96.31 307 ILE A N 1
ATOM 2314 C CA . ILE A 1 307 ? 10.383 -5.199 2.063 1.00 96.31 307 ILE A CA 1
ATOM 2315 C C . ILE A 1 307 ? 8.930 -5.571 1.748 1.00 96.31 307 ILE A C 1
ATOM 2317 O O . ILE A 1 307 ? 8.506 -6.682 2.068 1.00 96.31 307 ILE A O 1
ATOM 2321 N N . ASP A 1 308 ? 8.202 -4.677 1.075 1.00 98.00 308 ASP A N 1
ATOM 2322 C CA . ASP A 1 308 ? 6.795 -4.879 0.718 1.00 98.00 308 ASP A CA 1
ATOM 2323 C C . ASP A 1 308 ? 6.619 -6.070 -0.235 1.00 98.00 308 ASP A C 1
ATOM 2325 O O . ASP A 1 308 ? 5.798 -6.954 0.011 1.00 98.00 308 ASP A O 1
ATOM 2329 N N . VAL A 1 309 ? 7.432 -6.137 -1.298 1.00 98.62 309 VAL A N 1
ATOM 2330 C CA . VAL A 1 309 ? 7.440 -7.256 -2.254 1.00 98.62 309 VAL A CA 1
ATOM 2331 C C . VAL A 1 309 ? 7.782 -8.574 -1.560 1.00 98.62 309 VAL A C 1
ATOM 2333 O O . VAL A 1 309 ? 7.085 -9.566 -1.768 1.00 98.62 309 VAL A O 1
ATOM 2336 N N . GLY A 1 310 ? 8.805 -8.597 -0.700 1.00 98.06 310 GLY A N 1
ATOM 2337 C CA . GLY A 1 310 ? 9.165 -9.792 0.064 1.00 98.06 310 GLY A CA 1
ATOM 2338 C C . GLY A 1 310 ? 8.019 -10.283 0.952 1.00 98.06 310 GLY A C 1
ATOM 2339 O O . GLY A 1 310 ? 7.669 -11.462 0.915 1.00 98.06 310 GLY A O 1
ATOM 2340 N N . ALA A 1 311 ? 7.384 -9.376 1.700 1.00 97.62 311 ALA A N 1
ATOM 2341 C CA . ALA A 1 311 ? 6.250 -9.701 2.563 1.00 97.62 311 ALA A CA 1
ATOM 2342 C C . ALA A 1 311 ? 5.049 -10.230 1.761 1.00 97.62 311 ALA A C 1
ATOM 2344 O O . ALA A 1 311 ? 4.500 -11.281 2.096 1.00 97.62 311 ALA A O 1
ATOM 2345 N N . PHE A 1 312 ? 4.689 -9.560 0.664 1.00 98.81 312 PHE A N 1
ATOM 2346 C CA . PHE A 1 312 ? 3.607 -9.981 -0.224 1.00 98.81 312 PHE A CA 1
ATOM 2347 C C . PHE A 1 312 ? 3.843 -11.380 -0.811 1.00 98.81 312 PHE A C 1
ATOM 2349 O O . PHE A 1 312 ? 2.964 -12.244 -0.770 1.00 98.81 312 PHE A O 1
ATOM 2356 N N . PHE A 1 313 ? 5.046 -11.632 -1.321 1.00 98.69 313 PHE A N 1
ATOM 2357 C CA . PHE A 1 313 ? 5.384 -12.897 -1.964 1.00 98.69 313 PHE A CA 1
ATOM 2358 C C . PHE A 1 313 ? 5.452 -14.040 -0.933 1.00 98.69 313 PHE A C 1
ATOM 2360 O O . PHE A 1 313 ? 5.034 -15.161 -1.223 1.00 98.69 313 PHE A O 1
ATOM 2367 N N . ALA A 1 314 ? 5.881 -13.757 0.303 1.00 98.19 314 ALA A N 1
ATOM 2368 C CA . ALA A 1 314 ? 5.804 -14.708 1.410 1.00 98.19 314 ALA A CA 1
ATOM 2369 C C . ALA A 1 314 ? 4.349 -15.057 1.789 1.00 98.19 314 ALA A C 1
ATOM 2371 O O . ALA A 1 314 ? 4.054 -16.228 2.031 1.00 98.19 314 ALA A O 1
ATOM 2372 N N . MET A 1 315 ? 3.426 -14.084 1.791 1.00 98.31 315 MET A N 1
ATOM 2373 C CA . MET A 1 315 ? 1.992 -14.353 1.992 1.00 98.31 315 MET A CA 1
ATOM 2374 C C . MET A 1 315 ? 1.419 -15.229 0.872 1.00 98.31 315 MET A C 1
ATOM 2376 O O . MET A 1 315 ? 0.709 -16.190 1.153 1.00 98.31 315 MET A O 1
ATOM 2380 N N . LEU A 1 316 ? 1.758 -14.952 -0.392 1.00 98.00 316 LEU A N 1
ATOM 2381 C CA . LEU A 1 316 ? 1.311 -15.781 -1.517 1.00 98.00 316 LEU A CA 1
ATOM 2382 C C . LEU A 1 316 ? 1.835 -17.214 -1.434 1.00 98.00 316 LEU A C 1
ATOM 2384 O O . LEU A 1 316 ? 1.068 -18.145 -1.670 1.00 98.00 316 LEU A O 1
ATOM 2388 N N . HIS A 1 317 ? 3.094 -17.416 -1.038 1.00 98.38 317 HIS A N 1
ATOM 2389 C CA . HIS A 1 317 ? 3.614 -18.756 -0.768 1.00 98.38 317 HIS A CA 1
ATOM 2390 C C . HIS A 1 317 ? 2.784 -19.485 0.302 1.00 98.38 317 HIS A C 1
ATOM 2392 O O . HIS A 1 317 ? 2.385 -20.625 0.087 1.00 98.38 317 HIS A O 1
ATOM 2398 N N . GLN A 1 318 ? 2.459 -18.822 1.418 1.00 97.06 318 GLN A N 1
ATOM 2399 C CA . GLN A 1 318 ? 1.636 -19.413 2.483 1.00 97.06 318 GLN A CA 1
ATOM 2400 C C . GLN A 1 318 ? 0.217 -19.780 2.022 1.00 97.06 318 GLN A C 1
ATOM 2402 O O . GLN A 1 318 ? -0.341 -20.757 2.511 1.00 97.06 318 GLN A O 1
ATOM 2407 N N . LEU A 1 319 ? -0.368 -19.007 1.102 1.00 97.75 319 LEU A N 1
ATOM 2408 C CA . LEU A 1 319 ? -1.733 -19.221 0.605 1.00 97.75 319 LEU A CA 1
ATOM 2409 C C . LEU A 1 319 ? -1.830 -20.238 -0.542 1.00 97.75 319 LEU A C 1
ATOM 2411 O O . LEU A 1 319 ? -2.909 -20.777 -0.770 1.00 97.75 319 LEU A O 1
ATOM 2415 N N . THR A 1 320 ? -0.738 -20.481 -1.272 1.00 97.62 320 THR A N 1
ATOM 2416 C CA . THR A 1 320 ? -0.733 -21.316 -2.493 1.00 97.62 320 THR A CA 1
ATOM 2417 C C . THR A 1 320 ? 0.126 -22.575 -2.391 1.00 97.62 320 THR A C 1
ATOM 2419 O O . THR A 1 320 ? -0.039 -23.486 -3.195 1.00 97.62 320 THR A O 1
ATOM 2422 N N . GLY A 1 321 ? 1.078 -22.625 -1.455 1.00 97.31 321 GLY A N 1
ATOM 2423 C CA . GLY A 1 321 ? 2.109 -23.665 -1.384 1.00 97.31 321 GLY A CA 1
ATOM 2424 C C . GLY A 1 321 ? 3.199 -23.563 -2.462 1.00 97.31 321 GLY A C 1
ATOM 2425 O O . GLY A 1 321 ? 4.199 -24.272 -2.376 1.00 97.31 321 GLY A O 1
ATOM 2426 N N . ASP A 1 322 ? 3.067 -22.674 -3.455 1.00 97.69 322 ASP A N 1
ATOM 2427 C CA . ASP A 1 322 ? 4.018 -22.573 -4.566 1.00 97.69 322 ASP A CA 1
ATOM 2428 C C . ASP A 1 322 ? 5.366 -22.005 -4.086 1.00 97.69 322 ASP A C 1
ATOM 2430 O O . ASP A 1 322 ? 5.482 -20.885 -3.571 1.00 97.69 322 ASP A O 1
ATOM 2434 N N . GLN A 1 323 ? 6.409 -22.820 -4.249 1.00 98.06 323 GLN A N 1
ATOM 2435 C CA . GLN A 1 323 ? 7.787 -22.526 -3.863 1.00 98.06 323 GLN A CA 1
ATOM 2436 C C . GLN A 1 323 ? 8.390 -21.363 -4.672 1.00 98.06 323 GLN A C 1
ATOM 2438 O O . GLN A 1 323 ? 9.313 -20.695 -4.200 1.00 98.06 323 GLN A O 1
ATOM 2443 N N . THR A 1 324 ? 7.853 -21.070 -5.859 1.00 98.12 324 THR A N 1
ATOM 2444 C CA . THR A 1 324 ? 8.260 -19.939 -6.704 1.00 98.12 324 THR A CA 1
ATOM 2445 C C . THR A 1 324 ? 8.124 -18.618 -5.950 1.00 98.12 324 THR A C 1
ATOM 2447 O O . THR A 1 324 ? 9.049 -17.803 -5.965 1.00 98.12 324 THR A O 1
ATOM 2450 N N . TRP A 1 325 ? 7.019 -18.419 -5.223 1.00 97.75 325 TRP A N 1
ATOM 2451 C CA . TRP A 1 325 ? 6.799 -17.208 -4.424 1.00 97.75 325 TRP A CA 1
ATOM 2452 C C . TRP A 1 325 ? 7.739 -17.128 -3.223 1.00 97.75 325 TRP A C 1
ATOM 2454 O O . TRP A 1 325 ? 8.255 -16.049 -2.936 1.00 97.75 325 TRP A O 1
ATOM 2464 N N . ARG A 1 326 ? 8.071 -18.264 -2.593 1.00 97.94 326 ARG A N 1
ATOM 2465 C CA . ARG A 1 326 ? 9.082 -18.320 -1.525 1.00 97.94 326 ARG A CA 1
ATOM 2466 C C . ARG A 1 326 ? 10.458 -17.895 -2.036 1.00 97.94 326 ARG A C 1
ATOM 2468 O O . ARG A 1 326 ? 11.067 -16.999 -1.463 1.00 97.94 326 ARG A O 1
ATOM 2475 N N . ASN A 1 327 ? 10.917 -18.470 -3.147 1.00 98.31 327 ASN A N 1
ATOM 2476 C CA . ASN A 1 327 ? 12.220 -18.150 -3.740 1.00 98.31 327 ASN A CA 1
ATOM 2477 C C . ASN A 1 327 ? 12.299 -16.674 -4.184 1.00 98.31 327 ASN A C 1
ATOM 2479 O O . ASN A 1 327 ? 13.314 -16.005 -3.993 1.00 98.31 327 ASN A O 1
ATOM 2483 N N . ARG A 1 328 ? 11.208 -16.137 -4.743 1.00 98.38 328 ARG A N 1
ATOM 2484 C CA . ARG A 1 328 ? 11.107 -14.731 -5.164 1.00 98.38 328 ARG A CA 1
ATOM 2485 C C . ARG A 1 328 ? 10.998 -13.746 -3.986 1.00 98.38 328 ARG A C 1
ATOM 2487 O O . ARG A 1 328 ? 11.515 -12.634 -4.100 1.00 98.38 328 ARG A O 1
ATOM 2494 N N . SER A 1 329 ? 10.399 -14.160 -2.866 1.00 98.50 329 SER A N 1
ATOM 2495 C CA . SER A 1 329 ? 10.453 -13.469 -1.565 1.00 98.50 329 SER A CA 1
ATOM 2496 C C . SER A 1 329 ? 11.880 -13.452 -1.007 1.00 98.50 329 SER A C 1
ATOM 2498 O O . SER A 1 329 ? 12.389 -12.398 -0.627 1.00 98.50 329 SER A O 1
ATOM 2500 N N . ASP A 1 330 ? 12.561 -14.602 -1.014 1.00 97.94 330 ASP A N 1
ATOM 2501 C CA . ASP A 1 330 ? 13.936 -14.734 -0.522 1.00 97.94 330 ASP A CA 1
ATOM 2502 C C . ASP A 1 330 ? 14.912 -13.830 -1.300 1.00 97.94 330 ASP A C 1
ATOM 2504 O O . ASP A 1 330 ? 15.811 -13.254 -0.684 1.00 97.94 330 ASP A O 1
ATOM 2508 N N . ASN A 1 331 ? 14.690 -13.635 -2.611 1.00 98.12 331 ASN A N 1
ATOM 2509 C CA . ASN A 1 331 ? 15.394 -12.656 -3.454 1.00 98.12 331 ASN A CA 1
ATOM 2510 C C . ASN A 1 331 ? 15.152 -11.202 -2.992 1.00 98.12 331 ASN A C 1
ATOM 2512 O O . ASN A 1 331 ? 16.106 -10.460 -2.764 1.00 98.12 331 ASN A O 1
ATOM 2516 N N . ALA A 1 332 ? 13.893 -10.800 -2.771 1.00 98.19 332 ALA A N 1
ATOM 2517 C CA . ALA A 1 332 ? 13.570 -9.458 -2.270 1.00 98.19 332 ALA A CA 1
ATOM 2518 C C . ALA A 1 332 ? 14.261 -9.177 -0.922 1.00 98.19 332 ALA A C 1
ATOM 2520 O O . ALA A 1 332 ? 14.913 -8.148 -0.736 1.00 98.19 332 ALA A O 1
ATOM 2521 N N . PHE A 1 333 ? 14.196 -10.134 0.009 1.00 97.25 333 PHE A N 1
ATOM 2522 C CA . PHE A 1 333 ? 14.858 -10.007 1.305 1.00 97.25 333 PHE A CA 1
ATOM 2523 C C . PHE A 1 333 ? 16.388 -10.144 1.232 1.00 97.25 333 PHE A C 1
ATOM 2525 O O . PHE A 1 333 ? 17.073 -9.609 2.104 1.00 97.25 333 PHE A O 1
ATOM 2532 N N . ALA A 1 334 ? 16.953 -10.804 0.214 1.00 96.81 334 ALA A N 1
ATOM 2533 C CA . ALA A 1 334 ? 18.396 -10.804 -0.034 1.00 96.81 334 ALA A CA 1
ATOM 2534 C C . ALA A 1 334 ? 18.891 -9.396 -0.369 1.00 96.81 334 ALA A C 1
ATOM 2536 O O . ALA A 1 334 ? 19.813 -8.915 0.291 1.00 96.81 334 ALA A O 1
ATOM 2537 N N . PHE A 1 335 ? 18.203 -8.701 -1.278 1.00 97.69 335 PHE A N 1
ATOM 2538 C CA . PHE A 1 335 ? 18.458 -7.290 -1.547 1.00 97.69 335 PHE A CA 1
ATOM 2539 C C . PHE A 1 335 ? 18.345 -6.439 -0.266 1.00 97.69 335 PHE A C 1
ATOM 2541 O O . PHE A 1 335 ? 19.293 -5.735 0.082 1.00 97.69 335 PHE A O 1
ATOM 2548 N N . VAL A 1 336 ? 17.256 -6.564 0.508 1.00 95.25 336 VAL A N 1
ATOM 2549 C CA . VAL A 1 336 ? 17.070 -5.801 1.766 1.00 95.25 336 VAL A CA 1
ATOM 2550 C C . VAL A 1 336 ? 18.207 -6.037 2.770 1.00 95.25 336 VAL A C 1
ATOM 2552 O O . VAL A 1 336 ? 18.638 -5.093 3.432 1.00 95.25 336 VAL A O 1
ATOM 2555 N N . ARG A 1 337 ? 18.748 -7.262 2.870 1.00 93.75 337 ARG A N 1
ATOM 2556 C CA . ARG A 1 337 ? 19.909 -7.553 3.734 1.00 93.75 337 ARG A CA 1
ATOM 2557 C C . ARG A 1 337 ? 21.162 -6.776 3.316 1.00 93.75 337 ARG A C 1
ATOM 2559 O O . ARG A 1 337 ? 21.891 -6.328 4.196 1.00 93.75 337 ARG A O 1
ATOM 2566 N N . THR A 1 338 ? 21.388 -6.553 2.017 1.00 94.81 338 THR A N 1
ATOM 2567 C CA . THR A 1 338 ? 22.522 -5.730 1.536 1.00 94.81 338 THR A CA 1
ATOM 2568 C C . THR A 1 338 ? 22.378 -4.242 1.857 1.00 94.81 338 THR A C 1
ATOM 2570 O O . THR A 1 338 ? 23.373 -3.526 1.915 1.00 94.81 338 THR A O 1
ATOM 2573 N N . MET A 1 339 ? 21.158 -3.780 2.144 1.00 92.94 339 MET A N 1
ATOM 2574 C CA . MET A 1 339 ? 20.871 -2.394 2.520 1.00 92.94 339 MET A CA 1
ATOM 2575 C C . MET A 1 339 ? 21.054 -2.124 4.026 1.00 92.94 339 MET A C 1
ATOM 2577 O O . MET A 1 339 ? 20.805 -1.007 4.476 1.00 92.94 339 MET A O 1
ATOM 2581 N N . GLN A 1 340 ? 21.483 -3.105 4.834 1.00 87.56 340 GLN A N 1
ATOM 2582 C CA . GLN A 1 340 ? 21.763 -2.886 6.257 1.00 87.56 340 GLN A CA 1
ATOM 2583 C C . GLN A 1 340 ? 23.099 -2.157 6.465 1.00 87.56 340 GLN A C 1
ATOM 2585 O O . GLN A 1 340 ? 24.175 -2.704 6.235 1.00 87.56 340 GLN A O 1
ATOM 2590 N N . ALA A 1 341 ? 23.025 -0.940 6.998 1.00 82.75 341 ALA A N 1
ATOM 2591 C CA . ALA A 1 341 ? 24.182 -0.156 7.402 1.00 82.75 341 ALA A CA 1
ATOM 2592 C C . ALA A 1 341 ? 24.855 -0.734 8.675 1.00 82.75 341 ALA A C 1
ATOM 2594 O O . ALA A 1 341 ? 24.200 -1.423 9.468 1.00 82.75 341 ALA A O 1
ATOM 2595 N N . PRO A 1 342 ? 26.143 -0.426 8.946 1.00 82.56 342 PRO A N 1
ATOM 2596 C CA . PRO A 1 342 ? 26.872 -0.965 10.106 1.00 82.56 342 PRO A CA 1
ATOM 2597 C C . PRO A 1 342 ? 26.208 -0.688 11.467 1.00 82.56 342 PRO A C 1
ATOM 2599 O O . PRO A 1 342 ? 26.211 -1.541 12.351 1.00 82.56 342 PRO A O 1
ATOM 2602 N N . ASN A 1 343 ? 25.567 0.475 11.610 1.00 75.94 343 ASN A N 1
ATOM 2603 C CA . ASN A 1 343 ? 24.787 0.908 12.780 1.00 75.94 343 ASN A CA 1
ATOM 2604 C C . ASN A 1 343 ? 23.380 0.266 12.876 1.00 75.94 343 ASN A C 1
ATOM 2606 O O . ASN A 1 343 ? 22.572 0.691 13.699 1.00 75.94 343 ASN A O 1
ATOM 2610 N N . LYS A 1 344 ? 23.065 -0.715 12.020 1.00 77.25 344 LYS A N 1
ATOM 2611 C CA . LYS A 1 344 ? 21.773 -1.417 11.918 1.00 77.25 344 LYS A CA 1
ATOM 2612 C C . LYS A 1 344 ? 20.578 -0.579 11.439 1.00 77.25 344 LYS A C 1
ATOM 2614 O O . LYS A 1 344 ? 19.459 -1.093 11.454 1.00 77.25 344 LYS A O 1
ATOM 2619 N N . SER A 1 345 ? 20.780 0.647 10.943 1.00 79.12 345 SER A N 1
ATOM 2620 C CA . SER A 1 345 ? 19.764 1.295 10.098 1.00 79.12 345 SER A CA 1
ATOM 2621 C C . SER A 1 345 ? 19.729 0.661 8.702 1.00 79.12 345 SER A C 1
ATOM 2623 O O . SER A 1 345 ? 20.637 -0.078 8.321 1.00 79.12 345 SER A O 1
ATOM 2625 N N . LEU A 1 346 ? 18.683 0.951 7.930 1.00 81.25 346 LEU A N 1
ATOM 2626 C CA . LEU A 1 346 ? 18.603 0.586 6.518 1.00 81.25 346 LEU A CA 1
ATOM 2627 C C . LEU A 1 346 ? 18.916 1.808 5.650 1.00 81.25 346 LEU A C 1
ATOM 2629 O O . LEU A 1 346 ? 18.424 2.902 5.928 1.00 81.25 346 LEU A O 1
ATOM 2633 N N . TRP A 1 347 ? 19.712 1.609 4.604 1.00 83.75 347 TRP A N 1
ATOM 2634 C CA . TRP A 1 347 ? 19.843 2.551 3.497 1.00 83.75 347 TRP A CA 1
ATOM 2635 C C . TRP A 1 347 ? 18.550 2.589 2.674 1.00 83.75 347 TRP A C 1
ATOM 2637 O O . TRP A 1 347 ? 17.744 1.655 2.719 1.00 83.75 347 TRP A O 1
ATOM 2647 N N . THR A 1 348 ? 18.320 3.671 1.931 1.00 83.81 348 THR A N 1
ATOM 2648 C CA . THR A 1 348 ? 17.045 3.906 1.224 1.00 83.81 348 THR A CA 1
ATOM 2649 C C . THR A 1 348 ? 16.863 3.017 -0.007 1.00 83.81 348 THR A C 1
ATOM 2651 O O . THR A 1 348 ? 15.729 2.742 -0.403 1.00 83.81 348 THR A O 1
ATOM 2654 N N . GLY A 1 349 ? 17.958 2.533 -0.595 1.00 90.81 349 GLY A N 1
ATOM 2655 C CA . GLY A 1 349 ? 17.942 1.702 -1.793 1.00 90.81 349 GLY A CA 1
ATOM 2656 C C . GLY A 1 349 ? 19.255 1.785 -2.567 1.00 90.81 349 GLY A C 1
ATOM 2657 O O . GLY A 1 349 ? 20.312 1.965 -1.968 1.00 90.81 349 GLY A O 1
ATOM 2658 N N . THR A 1 350 ? 19.187 1.709 -3.896 1.00 92.69 350 THR A N 1
ATOM 2659 C CA . THR A 1 350 ? 20.329 1.912 -4.806 1.00 92.69 350 THR A CA 1
ATOM 2660 C C . THR A 1 350 ? 20.283 3.266 -5.512 1.00 92.69 350 THR A C 1
ATOM 2662 O O . THR A 1 350 ? 19.239 3.915 -5.598 1.00 92.69 350 THR A O 1
ATOM 2665 N N . GLY A 1 351 ? 21.409 3.656 -6.107 1.00 86.75 351 GLY A N 1
ATOM 2666 C CA . GLY A 1 351 ? 21.468 4.674 -7.148 1.00 86.75 351 GLY A CA 1
ATOM 2667 C C . GLY A 1 351 ? 20.816 4.226 -8.465 1.00 86.75 351 GLY A C 1
ATOM 2668 O O . GLY A 1 351 ? 20.230 3.143 -8.579 1.00 86.75 351 GLY A O 1
ATOM 2669 N N . LEU A 1 352 ? 20.934 5.086 -9.484 1.00 88.19 352 LEU A N 1
ATOM 2670 C CA . LEU A 1 352 ? 20.342 4.893 -10.818 1.00 88.19 352 LEU A CA 1
ATOM 2671 C C . LEU A 1 352 ? 20.940 3.720 -11.612 1.00 88.19 352 LEU A C 1
ATOM 2673 O O . LEU A 1 352 ? 20.352 3.305 -12.608 1.00 88.19 352 LEU A O 1
ATOM 2677 N N . ASP A 1 353 ? 22.083 3.182 -11.198 1.00 87.94 353 ASP A N 1
ATOM 2678 C CA . ASP A 1 353 ? 22.690 1.985 -11.784 1.00 87.94 353 ASP A CA 1
ATOM 2679 C C . ASP A 1 353 ? 21.990 0.682 -11.351 1.00 87.94 353 ASP A C 1
ATOM 2681 O O . ASP A 1 353 ? 22.194 -0.356 -11.978 1.00 87.94 353 ASP A O 1
ATOM 2685 N N . GLY A 1 354 ? 21.140 0.732 -10.318 1.00 91.00 354 GLY A N 1
ATOM 2686 C CA . GLY A 1 354 ? 20.450 -0.430 -9.754 1.00 91.00 354 GLY A CA 1
ATOM 2687 C C . GLY A 1 354 ? 21.326 -1.339 -8.898 1.00 91.00 354 GLY A C 1
ATOM 2688 O O . GLY A 1 354 ? 20.894 -2.455 -8.598 1.00 91.00 354 GLY A O 1
ATOM 2689 N N . VAL A 1 355 ? 22.542 -0.894 -8.548 1.00 94.31 355 VAL A N 1
ATOM 2690 C CA . VAL A 1 355 ? 23.583 -1.713 -7.906 1.00 94.31 355 VAL A CA 1
ATOM 2691 C C . VAL A 1 355 ? 24.266 -0.970 -6.759 1.00 94.31 355 VAL A C 1
ATOM 2693 O O . VAL A 1 355 ? 24.319 -1.501 -5.653 1.00 94.31 355 VAL A O 1
ATOM 2696 N N . THR A 1 356 ? 24.770 0.245 -6.988 1.00 91.94 356 THR A N 1
ATOM 2697 C CA . THR A 1 356 ? 25.472 1.022 -5.959 1.00 91.94 356 THR A CA 1
ATOM 2698 C C . THR A 1 356 ? 24.496 1.425 -4.861 1.00 91.94 356 THR A C 1
ATOM 2700 O O . THR A 1 356 ? 23.480 2.062 -5.140 1.00 91.94 356 THR A O 1
ATOM 2703 N N . THR A 1 357 ? 24.797 1.083 -3.608 1.00 93.00 357 THR A N 1
ATOM 2704 C CA . THR A 1 357 ? 23.995 1.485 -2.445 1.00 93.00 357 THR A CA 1
ATOM 2705 C C . THR A 1 357 ? 23.854 3.004 -2.378 1.00 93.00 357 THR A C 1
ATOM 2707 O O . THR A 1 357 ? 24.838 3.740 -2.438 1.00 93.00 357 THR A O 1
ATOM 2710 N N . ASN A 1 358 ? 22.624 3.482 -2.218 1.00 85.25 358 ASN A N 1
ATOM 2711 C CA . ASN A 1 358 ? 22.349 4.881 -1.951 1.00 85.25 358 ASN A CA 1
ATOM 2712 C C . ASN A 1 358 ? 22.591 5.183 -0.465 1.00 85.25 358 ASN A C 1
ATOM 2714 O O . ASN A 1 358 ? 21.690 5.068 0.370 1.00 85.25 358 ASN A O 1
ATOM 2718 N N . GLU A 1 359 ? 23.825 5.575 -0.149 1.00 79.31 359 GLU A N 1
ATOM 2719 C CA . GLU A 1 359 ? 24.223 6.015 1.190 1.00 79.31 359 GLU A CA 1
ATOM 2720 C C . GLU A 1 359 ? 23.825 7.471 1.514 1.00 79.31 359 GLU A C 1
ATOM 2722 O O . GLU A 1 359 ? 24.210 7.971 2.571 1.00 79.31 359 GLU A O 1
ATOM 2727 N N . ASP A 1 360 ? 23.016 8.154 0.683 1.00 63.22 360 ASP A N 1
ATOM 2728 C CA . ASP A 1 360 ? 22.422 9.466 1.011 1.00 63.22 360 ASP A CA 1
ATOM 2729 C C . ASP A 1 360 ? 21.299 9.339 2.079 1.00 63.22 360 ASP A C 1
ATOM 2731 O O . ASP A 1 360 ? 20.146 9.732 1.892 1.00 63.22 360 ASP A O 1
ATOM 2735 N N . GLY A 1 361 ? 21.657 8.780 3.237 1.00 46.34 361 GLY A N 1
ATOM 2736 C CA . GLY A 1 361 ? 21.048 8.992 4.553 1.00 46.34 361 GLY A CA 1
ATOM 2737 C C . GLY A 1 361 ? 22.016 9.813 5.423 1.00 46.34 361 GLY A C 1
ATOM 2738 O O . GLY A 1 361 ? 23.165 9.979 5.031 1.00 46.34 361 GLY A O 1
ATOM 2739 N N . PRO A 1 362 ? 21.603 10.367 6.580 1.00 36.00 362 PRO A N 1
ATOM 2740 C CA . PRO A 1 362 ? 22.129 11.624 7.131 1.00 36.00 362 PRO A CA 1
ATOM 2741 C C . PRO A 1 362 ? 23.618 11.610 7.535 1.00 36.00 362 PRO A C 1
ATOM 2743 O O . PRO A 1 362 ? 23.979 11.596 8.710 1.00 36.00 362 PRO A O 1
ATOM 2746 N N . ARG A 1 363 ? 24.489 11.725 6.535 1.00 34.12 363 ARG A N 1
ATOM 2747 C CA . ARG A 1 363 ? 25.860 12.211 6.621 1.00 34.12 363 ARG A CA 1
ATOM 2748 C C . ARG A 1 363 ? 25.924 13.436 5.722 1.00 34.12 363 ARG A C 1
ATOM 2750 O O . ARG A 1 363 ? 25.536 13.375 4.558 1.00 34.12 363 ARG A O 1
ATOM 2757 N N . GLY A 1 364 ? 26.362 14.567 6.267 1.00 31.98 364 GLY A N 1
ATOM 2758 C CA . GLY A 1 364 ? 26.639 15.731 5.433 1.00 31.98 364 GLY A CA 1
ATOM 2759 C C . GLY A 1 364 ? 27.745 15.357 4.456 1.00 31.98 364 GLY A C 1
ATOM 2760 O O . GLY A 1 364 ? 28.809 14.937 4.905 1.00 31.98 364 GLY A O 1
ATOM 2761 N N . ARG A 1 365 ? 27.491 15.473 3.150 1.00 28.64 365 ARG A N 1
ATOM 2762 C CA . ARG A 1 365 ? 28.541 15.314 2.144 1.00 28.64 365 ARG A CA 1
ATOM 2763 C C . ARG A 1 365 ? 29.594 16.408 2.364 1.00 28.64 365 ARG A C 1
ATOM 2765 O O . ARG A 1 365 ? 29.227 17.585 2.300 1.00 28.64 365 ARG A O 1
ATOM 2772 N N . PRO A 1 366 ? 30.871 16.063 2.588 1.00 37.16 366 PRO A N 1
ATOM 2773 C CA . PRO A 1 366 ? 31.953 16.930 2.165 1.00 37.16 366 PRO A CA 1
ATOM 2774 C C . PRO A 1 366 ? 31.926 17.022 0.630 1.00 37.16 366 PRO A C 1
ATOM 2776 O O . PRO A 1 366 ? 31.391 16.143 -0.047 1.00 37.16 366 PRO A O 1
ATOM 2779 N N . ASP A 1 367 ? 32.536 18.074 0.103 1.00 34.97 367 ASP A N 1
ATOM 2780 C CA . ASP A 1 367 ? 33.085 18.099 -1.253 1.00 34.97 367 ASP A CA 1
ATOM 2781 C C . ASP A 1 367 ? 32.065 18.000 -2.405 1.00 34.97 367 ASP A C 1
ATOM 2783 O O . ASP A 1 367 ? 31.980 17.029 -3.158 1.00 34.97 367 ASP A O 1
ATOM 2787 N N . LEU A 1 368 ? 31.358 19.113 -2.625 1.00 28.45 368 LEU A N 1
ATOM 2788 C CA . LEU A 1 368 ? 30.993 19.518 -3.982 1.00 28.45 368 LEU A CA 1
ATOM 2789 C C . LEU A 1 368 ? 31.486 20.951 -4.227 1.00 28.45 368 LEU A C 1
ATOM 2791 O O . LEU A 1 368 ? 30.754 21.919 -4.013 1.00 28.45 368 LEU A O 1
ATOM 2795 N N . GLU A 1 369 ? 32.740 21.088 -4.665 1.00 28.75 369 GLU A N 1
ATOM 2796 C CA . GLU A 1 369 ? 33.231 22.355 -5.212 1.00 28.75 369 GLU A CA 1
ATOM 2797 C C . GLU A 1 369 ? 32.406 22.716 -6.454 1.00 28.75 369 GLU A C 1
ATOM 2799 O O . GLU A 1 369 ? 32.502 22.083 -7.507 1.00 28.75 369 GLU A O 1
ATOM 2804 N N . LEU A 1 370 ? 31.568 23.745 -6.331 1.00 27.64 370 LEU A N 1
ATOM 2805 C CA . LEU A 1 370 ? 30.886 24.334 -7.475 1.00 27.64 370 LEU A CA 1
ATOM 2806 C C . LEU A 1 370 ? 31.860 25.284 -8.190 1.00 27.64 370 LEU A C 1
ATOM 2808 O O . LEU A 1 370 ? 32.401 26.181 -7.536 1.00 27.64 370 LEU A O 1
ATOM 2812 N N . PRO A 1 371 ? 32.076 25.151 -9.513 1.00 27.09 371 PRO A N 1
ATOM 2813 C CA . PRO A 1 371 ? 32.941 26.064 -10.250 1.00 27.09 371 PRO A CA 1
ATOM 2814 C C . PRO A 1 371 ? 32.392 27.492 -10.163 1.00 27.09 371 PRO A C 1
ATOM 2816 O O . PRO A 1 371 ? 31.224 27.753 -10.459 1.00 27.09 371 PRO A O 1
ATOM 2819 N N . GLY A 1 372 ? 33.243 28.413 -9.711 1.00 26.28 372 GLY A N 1
ATOM 2820 C CA . GLY A 1 372 ? 32.823 29.749 -9.301 1.00 26.28 372 GLY A CA 1
ATOM 2821 C C . GLY A 1 372 ? 32.269 30.612 -10.437 1.00 26.28 372 GLY A C 1
ATOM 2822 O O . GLY A 1 372 ? 32.877 30.742 -11.499 1.00 26.28 372 GLY A O 1
ATOM 2823 N N . HIS A 1 373 ? 31.163 31.301 -10.154 1.00 26.22 373 HIS A N 1
ATOM 2824 C CA . HIS A 1 373 ? 30.781 32.523 -10.861 1.00 26.22 373 HIS A CA 1
ATOM 2825 C C . HIS A 1 373 ? 31.048 33.745 -9.965 1.00 26.22 373 HIS A C 1
ATOM 2827 O O . HIS A 1 373 ? 30.837 33.666 -8.753 1.00 26.22 373 HIS A O 1
ATOM 2833 N N . PRO A 1 374 ? 31.536 34.865 -10.530 1.00 27.81 374 PRO A N 1
ATOM 2834 C CA . PRO A 1 374 ? 32.039 35.983 -9.741 1.00 27.81 374 PRO A CA 1
ATOM 2835 C C . PRO A 1 374 ? 30.904 36.759 -9.063 1.00 27.81 374 PRO A C 1
ATOM 2837 O O . PRO A 1 374 ? 29.964 37.209 -9.721 1.00 27.81 374 PRO A O 1
ATOM 2840 N N . GLY A 1 375 ? 31.024 36.949 -7.748 1.00 25.67 375 GLY A N 1
ATOM 2841 C CA . GLY A 1 375 ? 30.242 37.943 -7.015 1.00 25.67 375 GLY A CA 1
ATOM 2842 C C . GLY A 1 375 ? 30.724 39.373 -7.319 1.00 25.67 375 GLY A C 1
ATOM 2843 O O . GLY A 1 375 ? 31.863 39.548 -7.752 1.00 25.67 375 GLY A O 1
ATOM 2844 N N . PRO A 1 376 ? 29.875 40.397 -7.118 1.00 28.61 376 PRO A N 1
ATOM 2845 C CA . PRO A 1 376 ? 30.243 41.790 -7.355 1.00 28.61 376 PRO A CA 1
ATOM 2846 C C . PRO A 1 376 ? 31.201 42.326 -6.281 1.00 28.61 376 PRO A C 1
ATOM 2848 O O . PRO A 1 376 ? 31.096 41.966 -5.108 1.00 28.61 376 PRO A O 1
ATOM 2851 N N . ASP A 1 377 ? 32.102 43.222 -6.690 1.00 25.55 377 ASP A N 1
ATOM 2852 C CA . ASP A 1 377 ? 33.131 43.816 -5.834 1.00 25.55 377 ASP A CA 1
ATOM 2853 C C . ASP A 1 377 ? 32.566 44.553 -4.607 1.00 25.55 377 ASP A C 1
ATOM 2855 O O . ASP A 1 377 ? 31.751 45.471 -4.725 1.00 25.55 377 ASP A O 1
ATOM 2859 N N . LEU A 1 378 ? 33.124 44.244 -3.433 1.00 26.50 378 LEU A N 1
ATOM 2860 C CA . LEU A 1 378 ? 33.162 45.150 -2.286 1.00 26.50 378 LEU A CA 1
ATOM 2861 C C . LEU A 1 378 ? 34.616 45.298 -1.819 1.00 26.50 378 LEU A C 1
ATOM 2863 O O . LEU A 1 378 ? 35.221 44.376 -1.276 1.00 26.50 378 LEU A O 1
ATOM 2867 N N . LEU A 1 379 ? 35.175 46.481 -2.075 1.00 25.41 379 LEU A N 1
ATOM 2868 C CA . LEU A 1 379 ? 36.558 46.853 -1.774 1.00 25.41 379 LEU A CA 1
ATOM 2869 C C . LEU A 1 379 ? 36.812 46.969 -0.258 1.00 25.41 379 LEU A C 1
ATOM 2871 O O . LEU A 1 379 ? 36.062 47.676 0.419 1.00 25.41 379 LEU A O 1
ATOM 2875 N N . PRO A 1 380 ? 37.931 46.439 0.266 1.00 26.48 380 PRO A N 1
ATOM 2876 C CA . PRO A 1 380 ? 38.508 46.898 1.523 1.00 26.48 380 PRO A CA 1
ATOM 2877 C C . PRO A 1 380 ? 39.533 48.027 1.295 1.00 26.48 380 PRO A C 1
ATOM 2879 O O . PRO A 1 380 ? 40.338 48.007 0.363 1.00 26.48 380 PRO A O 1
ATOM 2882 N N . LEU A 1 381 ? 39.520 49.024 2.182 1.00 27.28 381 LEU A N 1
ATOM 2883 C CA . LEU A 1 381 ? 40.452 50.159 2.192 1.00 27.28 381 LEU A CA 1
ATOM 2884 C C . LEU A 1 381 ? 41.880 49.714 2.567 1.00 27.28 381 LEU A C 1
ATOM 2886 O O . LEU A 1 381 ? 42.077 49.115 3.621 1.00 27.28 381 LEU A O 1
ATOM 2890 N N . GLY A 1 382 ? 42.894 50.066 1.760 1.00 24.03 382 GLY A N 1
ATOM 2891 C CA . GLY A 1 382 ? 44.271 49.604 2.004 1.00 24.03 382 GLY A CA 1
ATOM 2892 C C . GLY A 1 382 ? 45.403 50.335 1.263 1.00 24.03 382 GLY A C 1
ATOM 2893 O O . GLY A 1 382 ? 45.994 49.768 0.358 1.00 24.03 382 GLY A O 1
ATOM 2894 N N . ARG A 1 383 ? 45.757 51.543 1.736 1.00 26.67 383 ARG A N 1
ATOM 2895 C CA . ARG A 1 383 ? 47.050 52.273 1.578 1.00 26.67 383 ARG A CA 1
ATOM 2896 C C . ARG A 1 383 ? 47.607 52.571 0.162 1.00 26.67 383 ARG A C 1
ATOM 2898 O O . ARG A 1 383 ? 47.901 51.700 -0.644 1.00 26.67 383 ARG A O 1
ATOM 2905 N N . LEU A 1 384 ? 47.921 53.852 -0.070 1.00 26.27 384 LEU A N 1
ATOM 2906 C CA . LEU A 1 384 ? 48.635 54.341 -1.259 1.00 26.27 384 LEU A CA 1
ATOM 2907 C C . LEU A 1 384 ? 50.113 53.897 -1.311 1.00 26.27 384 LEU A C 1
ATOM 2909 O O . LEU A 1 384 ? 50.843 54.071 -0.336 1.00 26.27 384 LEU A O 1
ATOM 2913 N N . ARG A 1 385 ? 50.603 53.572 -2.517 1.00 25.81 385 ARG A N 1
ATOM 2914 C CA . ARG A 1 385 ? 51.943 53.968 -3.007 1.00 25.81 385 ARG A CA 1
ATOM 2915 C C . ARG A 1 385 ? 51.937 54.145 -4.541 1.00 25.81 385 ARG A C 1
ATOM 2917 O O . ARG A 1 385 ? 50.992 53.745 -5.213 1.00 25.81 385 ARG A O 1
ATOM 2924 N N . ARG A 1 386 ? 52.912 54.891 -5.079 1.00 25.47 386 ARG A N 1
ATOM 2925 C CA . ARG A 1 386 ? 52.868 55.538 -6.416 1.00 25.47 386 ARG A CA 1
ATOM 2926 C C . ARG A 1 386 ? 53.424 54.654 -7.561 1.00 25.47 386 ARG A C 1
ATOM 2928 O O . ARG A 1 386 ? 54.430 54.007 -7.326 1.00 25.47 386 ARG A O 1
ATOM 2935 N N . ARG A 1 387 ? 52.781 54.742 -8.753 1.00 23.66 387 ARG A N 1
ATOM 2936 C CA . ARG A 1 387 ? 53.244 54.798 -10.192 1.00 23.66 387 ARG A CA 1
ATOM 2937 C C . ARG A 1 387 ? 54.639 54.227 -10.614 1.00 23.66 387 ARG A C 1
ATOM 2939 O O . ARG A 1 387 ? 55.522 54.251 -9.772 1.00 23.66 387 ARG A O 1
ATOM 2946 N N . PRO A 1 388 ? 54.927 53.895 -11.915 1.00 37.66 388 PRO A N 1
ATOM 2947 C CA . PRO A 1 388 ? 54.244 54.319 -13.166 1.00 37.66 388 PRO A CA 1
ATOM 2948 C C . PRO A 1 388 ? 54.073 53.289 -14.338 1.00 37.66 388 PRO A C 1
ATOM 2950 O O . PRO A 1 388 ? 54.644 52.212 -14.355 1.00 37.66 388 PRO A O 1
ATOM 2953 N N . HIS A 1 389 ? 53.311 53.726 -15.358 1.00 26.61 389 HIS A N 1
ATOM 2954 C CA . HIS A 1 389 ? 53.370 53.463 -16.821 1.00 26.61 389 HIS A CA 1
ATOM 2955 C C . HIS A 1 389 ? 53.721 52.090 -17.456 1.00 26.61 389 HIS A C 1
ATOM 2957 O O . HIS A 1 389 ? 54.846 51.616 -17.392 1.00 26.61 389 HIS A O 1
ATOM 2963 N N . GLY A 1 390 ? 52.821 51.635 -18.348 1.00 25.83 390 GLY A N 1
ATOM 2964 C CA . GLY A 1 390 ? 53.118 50.762 -19.498 1.00 25.83 390 GLY A CA 1
ATOM 2965 C C . GLY A 1 390 ? 52.007 50.820 -20.568 1.00 25.83 390 GLY A C 1
ATOM 2966 O O . GLY A 1 390 ? 50.836 50.634 -20.249 1.00 25.83 390 GLY A O 1
ATOM 2967 N N . ARG A 1 391 ? 52.338 51.123 -21.835 1.00 26.62 391 ARG A N 1
ATOM 2968 C CA . ARG A 1 391 ? 51.402 51.141 -22.990 1.00 26.62 391 ARG A CA 1
ATOM 2969 C C . ARG A 1 391 ? 51.642 49.913 -23.879 1.00 26.62 391 ARG A C 1
ATOM 2971 O O . ARG A 1 391 ? 52.794 49.683 -24.200 1.00 26.62 391 ARG A O 1
ATOM 2978 N N . HIS A 1 392 ? 50.586 49.256 -24.382 1.00 27.16 392 HIS A N 1
ATOM 2979 C CA . HIS A 1 392 ? 50.403 48.792 -25.787 1.00 27.16 392 HIS A CA 1
ATOM 2980 C C . HIS A 1 392 ? 49.073 48.005 -25.915 1.00 27.16 392 HIS A C 1
ATOM 2982 O O . HIS A 1 392 ? 48.806 47.097 -25.144 1.00 27.16 392 HIS A O 1
ATOM 2988 N N . ARG A 1 393 ? 48.075 48.491 -26.670 1.00 28.33 393 ARG A N 1
ATOM 2989 C CA . ARG A 1 393 ? 47.792 48.317 -28.122 1.00 28.33 393 ARG A CA 1
ATOM 2990 C C . ARG A 1 393 ? 47.235 46.938 -28.560 1.00 28.33 393 ARG A C 1
ATOM 2992 O O . ARG A 1 393 ? 47.988 46.024 -28.843 1.00 28.33 393 ARG A O 1
ATOM 2999 N N . ARG A 1 394 ? 45.916 46.943 -28.829 1.00 27.52 394 ARG A N 1
ATOM 3000 C CA . ARG A 1 394 ? 45.172 46.280 -29.934 1.00 27.52 394 ARG A CA 1
ATOM 3001 C C . ARG A 1 394 ? 45.430 44.786 -30.244 1.00 27.52 394 ARG A C 1
ATOM 3003 O O . ARG A 1 394 ? 46.416 44.467 -30.896 1.00 27.52 394 ARG A O 1
ATOM 3010 N N . ARG A 1 395 ? 44.345 43.996 -30.203 1.00 25.48 395 ARG A N 1
ATOM 3011 C CA . ARG A 1 395 ? 43.632 43.545 -31.428 1.00 25.48 395 ARG A CA 1
ATOM 3012 C C . ARG A 1 395 ? 42.191 43.104 -31.128 1.00 25.48 395 ARG A C 1
ATOM 3014 O O . ARG A 1 395 ? 41.880 42.659 -30.033 1.00 25.48 395 ARG A O 1
ATOM 3021 N N . LEU A 1 396 ? 41.313 43.294 -32.112 1.00 27.27 396 LEU A N 1
ATOM 3022 C CA . LEU A 1 396 ? 39.907 42.870 -32.113 1.00 27.27 396 LEU A CA 1
ATOM 3023 C C . LEU A 1 396 ? 39.791 41.458 -32.701 1.00 27.27 396 LEU A C 1
ATOM 3025 O O . LEU A 1 396 ? 40.510 41.172 -33.652 1.00 27.27 396 LEU A O 1
ATOM 3029 N N . HIS A 1 397 ? 38.805 40.665 -32.266 1.00 27.02 397 HIS A N 1
ATOM 3030 C CA . HIS A 1 397 ? 37.829 40.062 -33.191 1.00 27.02 397 HIS A CA 1
ATOM 3031 C C . HIS A 1 397 ? 36.588 39.505 -32.468 1.00 27.02 397 HIS A C 1
ATOM 3033 O O . HIS A 1 397 ? 36.689 38.705 -31.546 1.00 27.02 397 HIS A O 1
ATOM 3039 N N . ARG A 1 398 ? 35.395 39.908 -32.931 1.00 27.05 398 ARG A N 1
ATOM 3040 C CA . ARG A 1 398 ? 34.095 39.348 -32.517 1.00 27.05 398 ARG A CA 1
ATOM 3041 C C . ARG A 1 398 ? 33.737 38.112 -33.352 1.00 27.05 398 ARG A C 1
ATOM 3043 O O . ARG A 1 398 ? 33.630 38.237 -34.570 1.00 27.05 398 ARG A O 1
ATOM 3050 N N . ARG A 1 399 ? 33.423 36.994 -32.693 1.00 26.16 399 ARG A N 1
ATOM 3051 C CA . ARG A 1 399 ? 32.470 35.920 -33.075 1.00 26.16 399 ARG A CA 1
ATOM 3052 C C . ARG A 1 399 ? 31.968 35.331 -31.731 1.00 26.16 399 ARG A C 1
ATOM 3054 O O . ARG A 1 399 ? 32.736 35.357 -30.783 1.00 26.16 399 ARG A O 1
ATOM 3061 N N . GLN A 1 400 ? 30.740 34.854 -31.517 1.00 25.80 400 GLN A N 1
ATOM 3062 C CA . GLN A 1 400 ? 29.675 34.380 -32.409 1.00 25.80 400 GLN A CA 1
ATOM 3063 C C . GLN A 1 400 ? 28.286 34.785 -31.858 1.00 25.80 400 GLN A C 1
ATOM 3065 O O . GLN A 1 400 ? 28.112 34.863 -30.647 1.00 25.80 400 GLN A O 1
ATOM 3070 N N . PHE A 1 401 ? 27.281 34.958 -32.723 1.00 23.02 401 PHE A N 1
ATOM 3071 C CA . PHE A 1 401 ? 25.857 34.856 -32.358 1.00 23.02 401 PHE A CA 1
ATOM 3072 C C . PHE A 1 401 ? 25.038 34.451 -33.603 1.00 23.02 401 PHE A C 1
ATOM 3074 O O . PHE A 1 401 ? 25.403 34.816 -34.717 1.00 23.02 401 PHE A O 1
ATOM 3081 N N . GLN A 1 402 ? 23.925 33.738 -33.391 1.00 25.36 402 GLN A N 1
ATOM 3082 C CA . GLN A 1 402 ? 22.901 33.318 -34.373 1.00 25.36 402 GLN A CA 1
ATOM 3083 C C . GLN A 1 402 ? 23.265 32.294 -35.479 1.00 25.36 402 GLN A C 1
ATOM 3085 O O . GLN A 1 402 ? 23.733 32.657 -36.555 1.00 25.36 402 GLN A O 1
ATOM 3090 N N . ARG A 1 403 ? 22.799 31.045 -35.301 1.00 26.22 403 ARG A N 1
ATOM 3091 C CA . ARG A 1 403 ? 22.104 30.196 -36.307 1.00 26.22 403 ARG A CA 1
ATOM 3092 C C . ARG A 1 403 ? 21.222 29.171 -35.558 1.00 26.22 403 ARG A C 1
ATOM 3094 O O . ARG A 1 403 ? 21.615 28.770 -34.475 1.00 26.22 403 ARG A O 1
ATOM 3101 N N . ARG A 1 404 ? 20.067 28.687 -36.041 1.00 26.42 404 ARG A N 1
ATOM 3102 C CA . ARG A 1 404 ? 19.111 29.151 -37.078 1.00 26.42 404 ARG A CA 1
ATOM 3103 C C . ARG A 1 404 ? 17.747 28.462 -36.836 1.00 26.42 404 ARG A C 1
ATOM 3105 O O . ARG A 1 404 ? 17.710 27.356 -36.313 1.00 26.42 404 ARG A O 1
ATOM 3112 N N . ARG A 1 405 ? 16.642 29.084 -37.268 1.00 24.80 405 ARG A N 1
ATOM 3113 C CA . ARG A 1 405 ? 15.323 28.433 -37.450 1.00 24.80 405 ARG A CA 1
ATOM 3114 C C . ARG A 1 405 ? 15.163 27.904 -38.891 1.00 24.80 405 ARG A C 1
ATOM 3116 O O . ARG A 1 405 ? 15.845 28.396 -39.786 1.00 24.80 405 ARG A O 1
ATOM 3123 N N . HIS A 1 406 ? 14.152 27.042 -39.070 1.00 24.92 406 HIS A N 1
ATOM 3124 C CA . HIS A 1 406 ? 13.485 26.598 -40.314 1.00 24.92 406 HIS A CA 1
ATOM 3125 C C . HIS A 1 406 ? 14.108 25.467 -41.150 1.00 24.92 406 HIS A C 1
ATOM 3127 O O . HIS A 1 406 ? 15.090 25.672 -41.851 1.00 24.92 406 HIS A O 1
ATOM 3133 N N . GLN A 1 407 ? 13.379 24.345 -41.211 1.00 23.00 407 GLN A N 1
ATOM 3134 C CA . GLN A 1 407 ? 12.495 23.946 -42.332 1.00 23.00 407 GLN A CA 1
ATOM 3135 C C . GLN A 1 407 ? 11.157 23.467 -41.695 1.00 23.00 407 GLN A C 1
ATOM 3137 O O . GLN A 1 407 ? 11.120 23.271 -40.483 1.00 23.00 407 GLN A O 1
ATOM 3142 N N . TRP A 1 408 ? 9.977 23.519 -42.326 1.00 23.77 408 TRP A N 1
ATOM 3143 C CA . TRP A 1 408 ? 9.496 22.711 -43.460 1.00 23.77 408 TRP A CA 1
ATOM 3144 C C . TRP A 1 408 ? 8.434 23.452 -44.305 1.00 23.77 408 TRP A C 1
ATOM 3146 O O . TRP A 1 408 ? 7.708 24.304 -43.785 1.00 23.77 408 TRP A O 1
ATOM 3156 N N . ARG A 1 409 ? 8.292 23.092 -45.592 1.00 24.25 409 ARG A N 1
ATOM 3157 C CA . ARG A 1 409 ? 7.148 23.461 -46.456 1.00 24.25 409 ARG A CA 1
ATOM 3158 C C . ARG A 1 409 ? 7.034 22.536 -47.680 1.00 24.25 409 ARG A C 1
ATOM 3160 O O . ARG A 1 409 ? 8.042 21.963 -48.069 1.00 24.25 409 ARG A O 1
ATOM 3167 N N . LEU A 1 410 ? 5.843 22.548 -48.306 1.00 24.64 410 LEU A N 1
ATOM 3168 C CA . LEU A 1 410 ? 5.260 21.664 -49.353 1.00 24.64 410 LEU A CA 1
ATOM 3169 C C . LEU A 1 410 ? 4.346 20.616 -48.685 1.00 24.64 410 LEU A C 1
ATOM 3171 O O . LEU A 1 410 ? 4.775 19.956 -47.751 1.00 24.64 410 LEU A O 1
ATOM 3175 N N . VAL A 1 411 ? 3.041 20.526 -48.987 1.00 25.16 411 VAL A N 1
ATOM 3176 C CA . VAL A 1 411 ? 2.363 20.500 -50.308 1.00 25.16 411 VAL A CA 1
ATOM 3177 C C . VAL A 1 411 ? 1.176 21.504 -50.436 1.00 25.16 411 VAL A C 1
ATOM 3179 O O . VAL A 1 411 ? 0.621 21.969 -49.443 1.00 25.16 411 VAL A O 1
ATOM 3182 N N . ARG A 1 412 ? 0.784 21.842 -51.680 1.00 27.06 412 ARG A N 1
ATOM 3183 C CA . ARG A 1 412 ? -0.509 22.428 -52.146 1.00 27.06 412 ARG A CA 1
ATOM 3184 C C . ARG A 1 412 ? -0.945 21.621 -53.393 1.00 27.06 412 ARG A C 1
ATOM 3186 O O . ARG A 1 412 ? -0.057 21.067 -54.025 1.00 27.06 412 ARG A O 1
ATOM 3193 N N . GLY A 1 413 ? -2.201 21.538 -53.853 1.00 24.67 413 GLY A N 1
ATOM 3194 C CA . GLY A 1 413 ? -3.510 22.099 -53.447 1.00 24.67 413 GLY A CA 1
ATOM 3195 C C . GLY A 1 413 ? -4.655 21.248 -54.066 1.00 24.67 413 GLY A C 1
ATOM 3196 O O . GLY A 1 413 ? -4.362 20.266 -54.733 1.00 24.67 413 GLY A O 1
ATOM 3197 N N . HIS A 1 414 ? -5.951 21.498 -53.829 1.00 24.64 414 HIS A N 1
ATOM 3198 C CA . HIS A 1 414 ? -6.768 22.483 -54.576 1.00 24.64 414 HIS A CA 1
ATOM 3199 C C . HIS A 1 414 ? -7.952 23.070 -53.740 1.00 24.64 414 HIS A C 1
ATOM 3201 O O . HIS A 1 414 ? -7.855 23.125 -52.517 1.00 24.64 414 HIS A O 1
ATOM 3207 N N . ARG A 1 415 ? -8.983 23.670 -54.373 1.00 27.69 415 ARG A N 1
ATOM 3208 C CA . ARG A 1 415 ? -9.815 24.802 -53.862 1.00 27.69 415 ARG A CA 1
ATOM 3209 C C . ARG A 1 415 ? -11.368 24.547 -53.936 1.00 27.69 415 ARG A C 1
ATOM 3211 O O . ARG A 1 415 ? -11.713 23.431 -54.294 1.00 27.69 415 ARG A O 1
ATOM 3218 N N . PRO A 1 416 ? -12.290 25.470 -53.520 1.00 39.72 416 PRO A N 1
ATOM 3219 C CA . PRO A 1 416 ? -13.411 25.131 -52.608 1.00 39.72 416 PRO A CA 1
ATOM 3220 C C . PRO A 1 416 ? -14.833 25.585 -53.106 1.00 39.72 416 PRO A C 1
ATOM 3222 O O . PRO A 1 416 ? -15.118 25.344 -54.272 1.00 39.72 416 PRO A O 1
ATOM 3225 N N . PRO A 1 417 ? -15.723 26.243 -52.308 1.00 52.34 417 PRO A N 1
ATOM 3226 C CA . PRO A 1 417 ? -16.845 25.670 -51.530 1.00 52.34 417 PRO A CA 1
ATOM 3227 C C . PRO A 1 417 ? -18.234 26.278 -51.911 1.00 52.34 417 PRO A C 1
ATOM 3229 O O . PRO A 1 417 ? -18.307 27.037 -52.878 1.00 52.34 417 PRO A O 1
ATOM 3232 N N . PRO A 1 418 ? -19.333 26.039 -51.150 1.00 45.28 418 PRO A N 1
ATOM 3233 C CA . PRO A 1 418 ? -19.732 27.013 -50.101 1.00 45.28 418 PRO A CA 1
ATOM 3234 C C . PRO A 1 418 ? -20.494 26.419 -48.876 1.00 45.28 418 PRO A C 1
ATOM 3236 O O . PRO A 1 418 ? -20.690 25.215 -48.783 1.00 45.28 418 PRO A O 1
ATOM 3239 N N . GLY A 1 419 ? -20.932 27.280 -47.935 1.00 24.48 419 GLY A N 1
ATOM 3240 C CA . GLY A 1 419 ? -21.881 26.965 -46.839 1.00 24.48 419 GLY A CA 1
ATOM 3241 C C . GLY A 1 419 ? -21.534 27.608 -45.477 1.00 24.48 419 GLY A C 1
ATOM 3242 O O . GLY A 1 419 ? -20.692 27.091 -44.752 1.00 24.48 419 GLY A O 1
ATOM 3243 N N . ARG A 1 420 ? -22.152 28.751 -45.119 1.00 28.25 420 ARG A N 1
ATOM 3244 C CA . ARG A 1 420 ? -21.991 29.469 -43.818 1.00 28.25 420 ARG A CA 1
ATOM 3245 C C . ARG A 1 420 ? -23.058 28.986 -42.799 1.00 28.25 420 ARG A C 1
ATOM 3247 O O . ARG A 1 420 ? -24.074 28.473 -43.242 1.00 28.25 420 ARG A O 1
ATOM 3254 N N . LEU A 1 421 ? -22.929 29.095 -41.465 1.00 30.02 421 LEU A N 1
ATOM 3255 C CA . LEU A 1 421 ? -22.788 30.303 -40.610 1.00 30.02 421 LEU A CA 1
ATOM 3256 C C . LEU A 1 421 ? -22.226 29.975 -39.185 1.00 30.02 421 LEU A C 1
ATOM 3258 O O . LEU A 1 421 ? -22.079 28.799 -38.862 1.00 30.02 421 LEU A O 1
ATOM 3262 N N . PRO A 1 422 ? -21.860 30.977 -38.342 1.00 37.56 422 PRO A N 1
ATOM 3263 C CA . PRO A 1 422 ? -21.017 30.781 -37.146 1.00 37.56 422 PRO A CA 1
ATOM 3264 C C . PRO A 1 422 ? -21.734 30.828 -35.774 1.00 37.56 422 PRO A C 1
ATOM 3266 O O . PRO A 1 422 ? -22.806 31.409 -35.638 1.00 37.56 422 PRO A O 1
ATOM 3269 N N . GLY A 1 423 ? -21.055 30.321 -34.731 1.00 26.77 423 GLY A N 1
ATOM 3270 C CA . GLY A 1 423 ? -21.391 30.477 -33.300 1.00 26.77 423 GLY A CA 1
ATOM 3271 C C . GLY A 1 423 ? -20.170 30.918 -32.456 1.00 26.77 423 GLY A C 1
ATOM 3272 O O . GLY A 1 423 ? -19.037 30.806 -32.934 1.00 26.77 423 GLY A O 1
ATOM 3273 N N . PRO A 1 424 ? -20.360 31.484 -31.244 1.00 31.22 424 PRO A N 1
ATOM 3274 C CA . PRO A 1 424 ? -19.396 32.413 -30.639 1.00 31.22 424 PRO A CA 1
ATOM 3275 C C . PRO A 1 424 ? -18.199 31.777 -29.908 1.00 31.22 424 PRO A C 1
ATOM 3277 O O . PRO A 1 424 ? -18.264 30.680 -29.357 1.00 31.22 424 PRO A O 1
ATOM 3280 N N . GLN A 1 425 ? -17.094 32.529 -29.845 1.00 30.64 425 GLN A N 1
ATOM 3281 C CA . GLN A 1 425 ? -15.865 32.140 -29.147 1.00 30.64 425 GLN A CA 1
ATOM 3282 C C . GLN A 1 425 ? -15.967 32.366 -27.628 1.00 30.64 425 GLN A C 1
ATOM 3284 O O . GLN A 1 425 ? -16.071 33.502 -27.169 1.00 30.64 425 GLN A O 1
ATOM 3289 N N . GLY A 1 426 ? -15.837 31.294 -26.840 1.00 27.30 426 GLY A N 1
ATOM 3290 C CA . GLY A 1 426 ? -15.590 31.369 -25.394 1.00 27.30 426 GLY A CA 1
ATOM 3291 C C . GLY A 1 426 ? -14.094 31.533 -25.056 1.00 27.30 426 GLY A C 1
ATOM 3292 O O . GLY A 1 426 ? -13.234 31.044 -25.798 1.00 27.30 426 GLY A O 1
ATOM 3293 N N . PRO A 1 427 ? -13.730 32.198 -23.942 1.00 27.83 427 PRO A N 1
ATOM 3294 C CA . PRO A 1 427 ? -12.341 32.550 -23.655 1.00 27.83 427 PRO A CA 1
ATOM 3295 C C . PRO A 1 427 ? -11.496 31.347 -23.210 1.00 27.83 427 PRO A C 1
ATOM 3297 O O . PRO A 1 427 ? -11.732 30.739 -22.166 1.00 27.83 427 PRO A O 1
ATOM 3300 N N . ARG A 1 428 ? -10.408 31.065 -23.941 1.00 32.44 428 ARG A N 1
ATOM 3301 C CA . ARG A 1 428 ? -9.359 30.127 -23.501 1.00 32.44 428 ARG A CA 1
ATOM 3302 C C . ARG A 1 428 ? -8.720 30.614 -22.191 1.00 32.44 428 ARG A C 1
ATOM 3304 O O . ARG A 1 428 ? -7.901 31.533 -22.211 1.00 32.44 428 ARG A O 1
ATOM 3311 N N . ARG A 1 429 ? -9.001 29.961 -21.055 1.00 29.81 429 ARG A N 1
ATOM 3312 C CA . ARG A 1 429 ? -8.265 30.174 -19.793 1.00 29.81 429 ARG A CA 1
ATOM 3313 C C . ARG A 1 429 ? -7.751 28.867 -19.169 1.00 29.81 429 ARG A C 1
ATOM 3315 O O . ARG A 1 429 ? -8.498 27.936 -18.918 1.00 29.81 429 ARG A O 1
ATOM 3322 N N . ARG A 1 430 ? -6.445 28.875 -18.860 1.00 34.12 430 ARG A N 1
ATOM 3323 C CA . ARG A 1 430 ? -5.730 28.063 -17.846 1.00 34.12 430 ARG A CA 1
ATOM 3324 C C . ARG A 1 430 ? -5.892 26.524 -17.868 1.00 34.12 430 ARG A C 1
ATOM 3326 O O . ARG A 1 430 ? -6.369 25.948 -16.901 1.00 34.12 430 ARG A O 1
ATOM 3333 N N . ARG A 1 431 ? -5.276 25.843 -18.848 1.00 34.03 431 ARG A N 1
ATOM 3334 C CA . ARG A 1 431 ? -4.907 24.404 -18.725 1.00 34.03 431 ARG A CA 1
ATOM 3335 C C . ARG A 1 431 ? -3.550 24.131 -18.037 1.00 34.03 431 ARG A C 1
ATOM 3337 O O . ARG A 1 431 ? -3.251 22.990 -17.719 1.00 34.03 431 ARG A O 1
ATOM 3344 N N . VAL A 1 432 ? -2.726 25.156 -17.788 1.00 31.16 432 VAL A N 1
ATOM 3345 C CA . VAL A 1 432 ? -1.336 24.977 -17.297 1.00 31.16 432 VAL A CA 1
ATOM 3346 C C . VAL A 1 432 ? -1.236 24.820 -15.769 1.00 31.16 432 VAL A C 1
ATOM 3348 O O . VAL A 1 432 ? -0.355 24.119 -15.283 1.00 31.16 432 VAL A O 1
ATOM 3351 N N . ARG A 1 433 ? -2.137 25.434 -14.983 1.00 28.91 433 ARG A N 1
ATOM 3352 C CA . ARG A 1 433 ? -2.053 25.387 -13.505 1.00 28.91 433 ARG A CA 1
ATOM 3353 C C . ARG A 1 433 ? -2.494 24.049 -12.893 1.00 28.91 433 ARG A C 1
ATOM 3355 O O . ARG A 1 433 ? -1.999 23.703 -11.828 1.00 28.91 433 ARG A O 1
ATOM 3362 N N . THR A 1 434 ? -3.386 23.303 -13.544 1.00 39.53 434 THR A N 1
ATOM 3363 C CA . THR A 1 434 ? -3.923 22.035 -13.017 1.00 39.53 434 THR A CA 1
ATOM 3364 C C . THR A 1 434 ? -2.931 20.878 -13.131 1.00 39.53 434 THR A C 1
ATOM 3366 O O . THR A 1 434 ? -2.744 20.166 -12.149 1.00 39.53 434 THR A O 1
ATOM 3369 N N . ARG A 1 435 ? -2.216 20.731 -14.261 1.00 37.38 435 ARG A N 1
ATOM 3370 C CA . ARG A 1 435 ? -1.138 19.724 -14.391 1.00 37.38 435 ARG A CA 1
ATOM 3371 C C . ARG A 1 435 ? -0.029 19.927 -13.351 1.00 37.38 435 ARG A C 1
ATOM 3373 O O . ARG A 1 435 ? 0.351 18.972 -12.691 1.00 37.38 435 ARG A O 1
ATOM 3380 N N . ALA A 1 436 ? 0.420 21.166 -13.135 1.00 31.48 436 ALA A N 1
ATOM 3381 C CA . ALA A 1 436 ? 1.462 21.463 -12.146 1.00 31.48 436 ALA A CA 1
ATOM 3382 C C . ALA A 1 436 ? 1.034 21.162 -10.694 1.00 31.48 436 ALA A C 1
ATOM 3384 O O . ALA A 1 436 ? 1.851 20.717 -9.894 1.00 31.48 436 ALA A O 1
ATOM 3385 N N . ALA A 1 437 ? -0.241 21.376 -10.344 1.00 34.38 437 ALA A N 1
ATOM 3386 C CA . ALA A 1 437 ? -0.764 21.021 -9.022 1.00 34.38 437 ALA A CA 1
ATOM 3387 C C . ALA A 1 437 ? -0.893 19.499 -8.828 1.00 34.38 437 ALA A C 1
ATOM 3389 O O . ALA A 1 437 ? -0.614 19.010 -7.735 1.00 34.38 437 ALA A O 1
ATOM 3390 N N . ARG A 1 438 ? -1.263 18.764 -9.888 1.00 45.81 438 ARG A N 1
ATOM 3391 C CA . ARG A 1 438 ? -1.340 17.295 -9.907 1.00 45.81 438 ARG A CA 1
ATOM 3392 C C . ARG A 1 438 ? 0.046 16.659 -9.760 1.00 45.81 438 ARG A C 1
ATOM 3394 O O . ARG A 1 438 ? 0.256 15.936 -8.794 1.00 45.81 438 ARG A O 1
ATOM 3401 N N . ALA A 1 439 ? 1.008 17.046 -10.601 1.00 38.31 439 ALA A N 1
ATOM 3402 C CA . ALA A 1 439 ? 2.396 16.578 -10.521 1.00 38.31 439 ALA A CA 1
ATOM 3403 C C . ALA A 1 439 ? 3.051 16.904 -9.162 1.00 38.31 439 ALA A C 1
ATOM 3405 O O . ALA A 1 439 ? 3.727 16.067 -8.578 1.00 38.31 439 ALA A O 1
ATOM 3406 N N . ALA A 1 440 ? 2.788 18.087 -8.588 1.00 35.03 440 ALA A N 1
ATOM 3407 C CA . ALA A 1 440 ? 3.277 18.430 -7.249 1.00 35.03 440 ALA A CA 1
ATOM 3408 C C . ALA A 1 440 ? 2.590 17.647 -6.110 1.00 35.03 440 ALA A C 1
ATOM 3410 O O . ALA A 1 440 ? 3.148 17.568 -5.019 1.00 35.03 440 ALA A O 1
ATOM 3411 N N . GLY A 1 441 ? 1.384 17.112 -6.322 1.00 38.50 441 GLY A N 1
ATOM 3412 C CA . GLY A 1 441 ? 0.721 16.201 -5.384 1.00 38.50 441 GLY A CA 1
ATOM 3413 C C . GLY A 1 441 ? 1.258 14.774 -5.502 1.00 38.50 441 GLY A C 1
ATOM 3414 O O . GLY A 1 441 ? 1.601 14.165 -4.494 1.00 38.50 441 GLY A O 1
ATOM 3415 N N . GLU A 1 442 ? 1.425 14.286 -6.732 1.00 46.84 442 GLU A N 1
ATOM 3416 C CA . GLU A 1 442 ? 1.990 12.966 -7.038 1.00 46.84 442 GLU A CA 1
ATOM 3417 C C . GLU A 1 442 ? 3.459 12.858 -6.590 1.00 46.84 442 GLU A C 1
ATOM 3419 O O . GLU A 1 442 ? 3.824 11.878 -5.947 1.00 46.84 442 GLU A O 1
ATOM 3424 N N . ALA A 1 443 ? 4.279 13.897 -6.794 1.00 36.06 443 ALA A N 1
ATOM 3425 C CA . ALA A 1 443 ? 5.661 13.943 -6.306 1.00 36.06 443 ALA A CA 1
ATOM 3426 C C . ALA A 1 443 ? 5.766 13.938 -4.768 1.00 36.06 443 ALA A C 1
ATOM 3428 O O . ALA A 1 443 ? 6.692 13.345 -4.219 1.00 36.06 443 ALA A O 1
ATOM 3429 N N . VAL A 1 444 ? 4.814 14.555 -4.053 1.00 37.56 444 VAL A N 1
ATOM 3430 C CA . VAL A 1 444 ? 4.759 14.476 -2.580 1.00 37.56 444 VAL A CA 1
ATOM 3431 C C . VAL A 1 444 ? 4.197 13.127 -2.117 1.00 37.56 444 VAL A C 1
ATOM 3433 O O . VAL A 1 444 ? 4.634 12.617 -1.091 1.00 37.56 444 VAL A O 1
ATOM 3436 N N . GLY A 1 445 ? 3.300 12.502 -2.885 1.00 36.31 445 GLY A N 1
ATOM 3437 C CA . GLY A 1 445 ? 2.878 11.114 -2.673 1.00 36.31 445 GLY A CA 1
ATOM 3438 C C . GLY A 1 445 ? 4.043 10.127 -2.803 1.00 36.31 445 GLY A C 1
ATOM 3439 O O . GLY A 1 445 ? 4.248 9.309 -1.912 1.00 36.31 445 GLY A O 1
ATOM 3440 N N . ALA A 1 446 ? 4.858 10.267 -3.852 1.00 37.09 446 ALA A N 1
ATOM 3441 C CA . ALA A 1 446 ? 6.064 9.468 -4.071 1.00 37.09 446 ALA A CA 1
ATOM 3442 C C . ALA A 1 446 ? 7.127 9.699 -2.982 1.00 37.09 446 ALA A C 1
ATOM 3444 O O . ALA A 1 446 ? 7.673 8.740 -2.446 1.00 37.09 446 ALA A O 1
ATOM 3445 N N . ALA A 1 447 ? 7.368 10.954 -2.584 1.00 30.98 447 ALA A N 1
ATOM 3446 C CA . ALA A 1 447 ? 8.270 11.269 -1.473 1.00 30.98 447 ALA A CA 1
ATOM 3447 C C . ALA A 1 447 ? 7.759 10.721 -0.124 1.00 30.98 447 ALA A C 1
ATOM 3449 O O . ALA A 1 447 ? 8.549 10.260 0.694 1.00 30.98 447 ALA A O 1
ATOM 3450 N N . ASN A 1 448 ? 6.439 10.706 0.101 1.00 35.94 448 ASN A N 1
ATOM 3451 C CA . ASN A 1 448 ? 5.840 10.065 1.275 1.00 35.94 448 ASN A CA 1
ATOM 3452 C C . ASN A 1 448 ? 5.977 8.532 1.244 1.00 35.94 448 ASN A C 1
ATOM 3454 O O . ASN A 1 448 ? 6.109 7.935 2.309 1.00 35.94 448 ASN A O 1
ATOM 3458 N N . ALA A 1 449 ? 5.975 7.905 0.064 1.00 33.22 449 ALA A N 1
ATOM 3459 C CA . ALA A 1 449 ? 6.212 6.468 -0.120 1.00 33.22 449 ALA A CA 1
ATOM 3460 C C . ALA A 1 449 ? 7.700 6.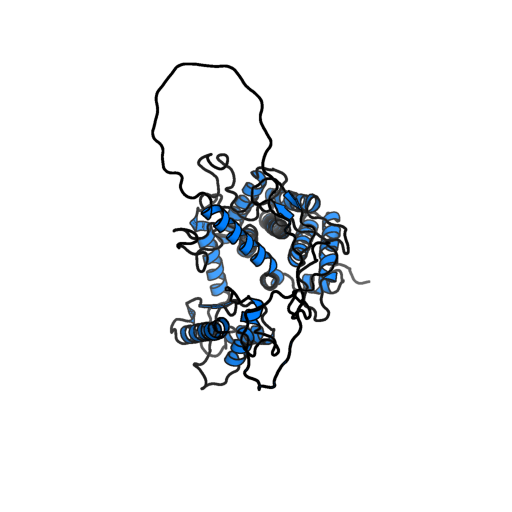056 -0.019 1.00 33.22 449 ALA A C 1
ATOM 3462 O O . ALA A 1 449 ? 8.001 4.870 -0.012 1.00 33.22 449 ALA A O 1
ATOM 3463 N N . GLN A 1 450 ? 8.626 7.019 0.080 1.00 32.81 450 GLN A N 1
ATOM 3464 C CA . GLN A 1 450 ? 10.056 6.790 0.352 1.00 32.81 450 GLN A CA 1
ATOM 3465 C C . GLN A 1 450 ? 10.443 7.024 1.828 1.00 32.81 450 GLN A C 1
ATOM 3467 O O . GLN A 1 450 ? 11.628 7.012 2.169 1.00 32.81 450 GLN A O 1
ATOM 3472 N N . CYS A 1 451 ? 9.469 7.299 2.705 1.00 26.02 451 CYS A N 1
ATOM 3473 C CA . CYS A 1 451 ? 9.707 7.788 4.066 1.00 26.02 451 CYS A CA 1
ATOM 3474 C C . CYS A 1 451 ? 8.990 6.995 5.181 1.00 26.02 451 CYS A C 1
ATOM 3476 O O . CYS A 1 451 ? 9.050 7.418 6.338 1.00 26.02 451 CYS A O 1
ATOM 3478 N N . ARG A 1 452 ? 8.299 5.876 4.903 1.00 41.88 452 ARG A N 1
ATOM 3479 C CA . ARG A 1 452 ? 7.286 5.299 5.821 1.00 41.88 452 ARG A CA 1
ATOM 3480 C C . ARG A 1 452 ? 7.709 4.009 6.546 1.00 41.88 452 ARG A C 1
ATOM 3482 O O . ARG A 1 452 ? 6.876 3.198 6.952 1.00 41.88 452 ARG A O 1
ATOM 3489 N N . SER A 1 453 ? 8.986 3.905 6.920 1.00 30.59 453 SER A N 1
ATOM 3490 C CA . SER A 1 453 ? 9.556 2.765 7.675 1.00 30.59 453 SER A CA 1
ATOM 3491 C C . SER A 1 453 ? 8.994 2.511 9.095 1.00 30.59 453 SER A C 1
ATOM 3493 O O . SER A 1 453 ? 9.327 1.499 9.718 1.00 30.59 453 SER A O 1
ATOM 3495 N N . VAL A 1 454 ? 8.149 3.398 9.638 1.00 29.98 454 VAL A N 1
ATOM 3496 C CA . VAL A 1 454 ? 7.643 3.316 11.026 1.00 29.98 454 VAL A CA 1
ATOM 3497 C C . VAL A 1 454 ? 6.283 2.610 11.135 1.00 29.98 454 VAL A C 1
ATOM 3499 O O . VAL A 1 454 ? 6.049 1.909 12.120 1.00 29.98 454 VAL A O 1
ATOM 3502 N N . ALA A 1 455 ? 5.401 2.724 10.132 1.00 28.44 455 ALA A N 1
ATOM 3503 C CA . ALA A 1 455 ? 4.048 2.147 10.184 1.00 28.44 455 ALA A CA 1
ATOM 3504 C C . ALA A 1 455 ? 4.066 0.606 10.243 1.00 28.44 455 ALA A C 1
ATOM 3506 O O . ALA A 1 455 ? 3.323 -0.007 11.015 1.00 28.44 455 ALA A O 1
ATOM 3507 N N . ALA A 1 456 ? 4.998 -0.014 9.512 1.00 29.39 456 ALA A N 1
ATOM 3508 C CA . ALA A 1 456 ? 5.206 -1.460 9.492 1.00 29.39 456 ALA A CA 1
ATOM 3509 C C . ALA A 1 456 ? 5.388 -2.068 10.899 1.00 29.39 456 ALA A C 1
ATOM 3511 O O . ALA A 1 456 ? 4.888 -3.158 11.177 1.00 29.39 456 ALA A O 1
ATOM 3512 N N . ARG A 1 457 ? 6.044 -1.356 11.832 1.00 26.41 457 ARG A N 1
ATOM 3513 C CA . ARG A 1 457 ? 6.365 -1.888 13.170 1.00 26.41 457 ARG A CA 1
ATOM 3514 C C . ARG A 1 457 ? 5.149 -2.198 14.050 1.00 26.41 457 ARG A C 1
ATOM 3516 O O . ARG A 1 457 ? 5.305 -2.984 14.979 1.00 26.41 457 ARG A O 1
ATOM 3523 N N . ARG A 1 458 ? 3.966 -1.623 13.788 1.00 26.89 458 ARG A N 1
ATOM 3524 C CA . ARG A 1 458 ? 2.726 -2.006 14.498 1.00 26.89 458 ARG A CA 1
ATOM 3525 C C . ARG A 1 458 ? 1.967 -3.137 13.803 1.00 26.89 458 ARG A C 1
ATOM 3527 O O . ARG A 1 458 ? 1.481 -4.023 14.497 1.00 26.89 458 ARG A O 1
ATOM 3534 N N . LEU A 1 459 ? 1.939 -3.171 12.470 1.00 30.14 459 LEU A N 1
ATOM 3535 C CA . LEU A 1 459 ? 1.317 -4.270 11.714 1.00 30.14 459 LEU A CA 1
ATOM 3536 C C . LEU A 1 459 ? 2.044 -5.613 11.941 1.00 30.14 459 LEU A C 1
ATOM 3538 O O . LEU A 1 459 ? 1.402 -6.653 12.066 1.00 30.14 459 LEU A O 1
ATOM 3542 N N . PHE A 1 460 ? 3.369 -5.599 12.136 1.00 29.09 460 PHE A N 1
ATOM 3543 C CA . PHE A 1 460 ? 4.143 -6.798 12.498 1.00 29.09 460 PHE A CA 1
ATOM 3544 C C . PHE A 1 460 ? 3.950 -7.298 13.948 1.00 29.09 460 PHE A C 1
ATOM 3546 O O . PHE A 1 460 ? 4.552 -8.304 14.327 1.00 29.09 460 PHE A O 1
ATOM 3553 N N . SER A 1 461 ? 3.071 -6.684 14.753 1.00 25.91 461 SER A N 1
ATOM 3554 C CA . SER A 1 461 ? 2.744 -7.184 16.101 1.00 25.91 461 SER A CA 1
ATOM 3555 C C . SER A 1 461 ? 1.971 -8.518 16.107 1.00 25.91 461 SER A C 1
ATOM 3557 O O . SER A 1 461 ? 1.746 -9.075 17.179 1.00 25.91 461 SER A O 1
ATOM 3559 N N . ILE A 1 462 ? 1.589 -9.045 14.936 1.00 32.31 462 ILE A N 1
ATOM 3560 C CA . ILE A 1 462 ? 0.901 -10.339 14.774 1.00 32.31 462 ILE A CA 1
ATOM 3561 C C . ILE A 1 462 ? 1.890 -11.525 14.680 1.00 32.31 462 ILE A C 1
ATOM 3563 O O . ILE A 1 462 ? 1.498 -12.665 14.914 1.00 32.31 462 ILE A O 1
ATOM 3567 N N . SER A 1 463 ? 3.193 -11.294 14.444 1.00 28.98 463 SER A N 1
ATOM 3568 C CA . SER A 1 463 ? 4.232 -12.259 14.853 1.00 28.98 463 SER A CA 1
ATOM 3569 C C . SER A 1 463 ? 5.636 -11.631 14.927 1.00 28.98 463 SER A C 1
ATOM 3571 O O . SER A 1 463 ? 6.353 -11.583 13.921 1.00 28.98 463 SER A O 1
ATOM 3573 N N . PRO A 1 464 ? 6.104 -11.223 16.127 1.00 30.88 464 PRO A N 1
ATOM 3574 C CA . PRO A 1 464 ? 7.478 -10.745 16.333 1.00 30.88 464 PRO A CA 1
ATOM 3575 C C . PRO A 1 464 ? 8.554 -11.774 15.948 1.00 30.88 464 PRO A C 1
ATOM 3577 O O . PRO A 1 464 ? 9.699 -11.414 15.672 1.00 30.88 464 PRO A O 1
ATOM 3580 N N . VAL A 1 465 ? 8.187 -13.058 15.933 1.00 30.36 465 VAL A N 1
ATOM 3581 C CA . VAL A 1 465 ? 9.067 -14.193 15.636 1.00 30.36 465 VAL A CA 1
ATOM 3582 C C . VAL A 1 465 ? 9.482 -14.200 14.162 1.00 30.36 465 VAL A C 1
ATOM 3584 O O . VAL A 1 465 ? 10.670 -14.328 13.877 1.00 30.36 465 VAL A O 1
ATOM 3587 N N . ALA A 1 466 ? 8.554 -13.978 13.226 1.00 32.31 466 ALA A N 1
ATOM 3588 C CA . ALA A 1 466 ? 8.849 -14.029 11.791 1.00 32.31 466 ALA A CA 1
ATOM 3589 C C . ALA A 1 466 ? 9.873 -12.961 11.359 1.00 32.31 466 ALA A C 1
ATOM 3591 O O . ALA A 1 466 ? 10.871 -13.283 10.716 1.00 32.31 466 ALA A O 1
ATOM 3592 N N . PHE A 1 467 ? 9.680 -11.704 11.775 1.00 33.22 467 PHE A N 1
ATOM 3593 C CA . PHE A 1 467 ? 10.602 -10.609 11.445 1.00 33.22 467 PHE A CA 1
ATOM 3594 C C . PHE A 1 467 ? 11.983 -10.802 12.095 1.00 33.22 467 PHE A C 1
ATOM 3596 O O . PHE A 1 467 ? 13.014 -10.583 11.459 1.00 33.22 467 PHE A O 1
ATOM 3603 N N . ARG A 1 468 ? 12.027 -11.267 13.353 1.00 32.44 468 ARG A N 1
ATOM 3604 C CA . ARG A 1 468 ? 13.287 -11.486 14.083 1.00 32.44 468 ARG A CA 1
ATOM 3605 C C . ARG A 1 468 ? 14.084 -12.670 13.523 1.00 32.44 468 ARG A C 1
ATOM 3607 O O . ARG A 1 468 ? 15.302 -12.563 13.421 1.00 32.44 468 ARG A O 1
ATOM 3614 N N . LEU A 1 469 ? 13.416 -13.750 13.105 1.00 33.03 469 LEU A N 1
ATOM 3615 C CA . LEU A 1 469 ? 14.054 -14.922 12.490 1.00 33.03 469 LEU A CA 1
ATOM 3616 C C . LEU A 1 469 ? 14.500 -14.674 11.040 1.00 33.03 469 LEU A C 1
ATOM 3618 O O . LEU A 1 469 ? 15.596 -15.095 10.673 1.00 33.03 469 LEU A O 1
ATOM 3622 N N . ALA A 1 470 ? 13.725 -13.930 10.241 1.00 33.22 470 ALA A N 1
ATOM 3623 C CA . ALA A 1 470 ? 14.099 -13.564 8.869 1.00 33.22 470 ALA A CA 1
ATOM 3624 C C . ALA A 1 470 ? 15.364 -12.683 8.812 1.00 33.22 470 ALA A C 1
ATOM 3626 O O . ALA A 1 470 ? 16.200 -12.844 7.922 1.00 33.22 470 ALA A O 1
ATOM 3627 N N . VAL A 1 471 ? 15.548 -11.795 9.798 1.00 35.72 471 VAL A N 1
ATOM 3628 C CA . VAL A 1 471 ? 16.772 -10.986 9.963 1.00 35.72 471 VAL A CA 1
ATOM 3629 C C . VAL A 1 471 ? 17.952 -11.814 10.506 1.00 35.72 471 VAL A C 1
ATOM 3631 O O . VAL A 1 471 ? 19.104 -11.436 10.306 1.00 35.72 471 VAL A O 1
ATOM 3634 N N . GLN A 1 472 ? 17.693 -12.955 11.155 1.00 32.41 472 GLN A N 1
ATOM 3635 C CA . GLN A 1 472 ? 18.708 -13.849 11.738 1.00 32.41 472 GLN A CA 1
ATOM 3636 C C . GLN A 1 472 ? 19.032 -15.090 10.885 1.00 32.41 472 GLN A C 1
ATOM 3638 O O . GLN A 1 472 ? 19.865 -15.899 11.289 1.00 32.41 472 GLN A O 1
ATOM 3643 N N . GLY A 1 473 ? 18.398 -15.260 9.720 1.00 30.55 473 GLY A N 1
ATOM 3644 C CA . GLY A 1 473 ? 18.690 -16.358 8.791 1.00 30.55 473 GLY A CA 1
ATOM 3645 C C . GLY A 1 473 ? 18.298 -17.756 9.289 1.00 30.55 473 GLY A C 1
ATOM 3646 O O . GLY A 1 473 ? 18.884 -18.737 8.840 1.00 30.55 473 GLY A O 1
ATOM 3647 N N . ARG A 1 474 ? 17.330 -17.874 10.210 1.00 29.55 474 ARG A N 1
ATOM 3648 C CA . ARG A 1 474 ? 16.835 -19.172 10.708 1.00 29.55 474 ARG A CA 1
ATOM 3649 C C . ARG A 1 474 ? 15.405 -19.438 10.238 1.00 29.55 474 ARG A C 1
ATOM 3651 O O . ARG A 1 474 ? 14.540 -18.577 10.364 1.00 29.55 474 ARG A O 1
ATOM 3658 N N . SER A 1 475 ? 15.160 -20.641 9.715 1.00 31.86 475 SER A N 1
ATOM 3659 C CA . SER A 1 475 ? 13.814 -21.096 9.339 1.00 31.86 475 SER A CA 1
ATOM 3660 C C . SER A 1 475 ? 12.960 -21.347 10.592 1.00 31.86 475 SER A C 1
ATOM 3662 O O . SER A 1 475 ? 13.455 -21.999 11.512 1.00 31.86 475 SER A O 1
ATOM 3664 N N . PRO A 1 476 ? 11.690 -20.899 10.646 1.00 31.12 476 PRO A N 1
ATOM 3665 C CA . PRO A 1 476 ? 10.784 -21.208 11.756 1.00 31.12 476 PRO A CA 1
ATOM 3666 C C . PRO A 1 476 ? 10.242 -22.650 11.753 1.00 31.12 476 PRO A C 1
ATOM 3668 O O . PRO A 1 476 ? 9.569 -23.024 12.707 1.00 31.12 476 PRO A O 1
ATOM 3671 N N . TYR A 1 477 ? 10.516 -23.454 10.715 1.00 34.28 477 TYR A N 1
ATOM 3672 C CA . TYR A 1 477 ? 9.982 -24.817 10.569 1.00 34.28 477 TYR A CA 1
ATOM 3673 C C . TYR A 1 477 ? 11.058 -25.825 10.141 1.00 34.28 477 TYR A C 1
ATOM 3675 O O . TYR A 1 477 ? 11.059 -26.329 9.020 1.00 34.28 477 TYR A O 1
ATOM 3683 N N . LEU A 1 478 ? 11.980 -26.119 11.056 1.00 30.16 478 LEU A N 1
ATOM 3684 C CA . LEU A 1 478 ? 12.721 -27.381 11.077 1.00 30.16 478 LEU A CA 1
ATOM 3685 C C . LEU A 1 478 ? 12.402 -28.066 12.413 1.00 30.16 478 LEU A C 1
ATOM 3687 O O . LEU A 1 478 ? 12.612 -27.431 13.450 1.00 30.16 478 LEU A O 1
ATOM 3691 N N . PRO A 1 479 ? 11.895 -29.313 12.433 1.00 26.08 479 PRO A N 1
ATOM 3692 C CA . PRO A 1 479 ? 11.887 -30.092 13.662 1.00 26.08 479 PRO A CA 1
ATOM 3693 C C . PRO A 1 479 ? 13.336 -30.351 14.087 1.00 26.08 479 PRO A C 1
ATOM 3695 O O . PRO A 1 479 ? 14.209 -30.580 13.250 1.00 26.08 479 PRO A O 1
ATOM 3698 N N . SER A 1 480 ? 13.595 -30.298 15.389 1.00 29.22 480 SER A N 1
ATOM 3699 C CA . SER A 1 480 ? 14.894 -30.656 15.950 1.00 29.22 480 SER A CA 1
ATOM 3700 C C . SER A 1 480 ? 15.161 -32.152 15.786 1.00 29.22 480 SER A C 1
ATOM 3702 O O . SER A 1 480 ? 14.399 -32.966 16.314 1.00 29.22 480 SER A O 1
ATOM 3704 N N . THR A 1 481 ? 16.271 -32.478 15.131 1.00 32.12 481 THR A N 1
ATOM 3705 C CA . THR A 1 481 ? 17.026 -33.728 15.297 1.00 32.12 481 THR A CA 1
ATOM 3706 C C . THR A 1 481 ? 18.399 -33.371 15.839 1.00 32.12 481 THR A C 1
ATOM 3708 O O . THR A 1 481 ? 19.026 -32.501 15.189 1.00 32.12 481 THR A O 1
#

pLDDT: mean 71.59, std 26.46, range [23.0, 98.88]

Foldseek 3Di:
DVVLVVLLVQLQVLQQVLLPDPVNVVDAGEHELADDDVVAHRCCQQCNDDVVVHDRHHSLRSQLVVLPDDPPPGDDRQASGHYHHFPHDPSSVVSNVVSHDDPPPDDDDPDPVNVLVVVLVVLLCQQPVQHDQLDQFAGAPDPDDPQHDDDLAHRRGPFKGFLLVLLVQLLSLVVPLDDDSVRSSVSSLVNQLLQQCQPPVNQLFHFGIFGRVPQAACDCDPHHGGHGHHLGRWGWLLSLLSSLVSLLSNCVSPVDCSSVVSNVSSLVCQVVQFFDPPALTAGFIKTAPLVNPGIDTALWHFLLSLQSQLVSLVSNCVVPVDCVSVVNSLSSLSQNLVQQDPVRDGQGTAPRNHHHTDPPDPDPDDDDDDDDDDDDDDDDDDDDDDDDDDDDDDDDDDDDDDDDDDDDDDDDDDDYDDDDDDDDDDDDDDPPSVSVSSVVVVVVSVVVSSRPPPVVVVVCPVPPPVVVCSSVVDDPDDPDD

Sequence (481 aa):
MMAIASKRDYVRRQLDRQNSDPDQDKKLYINYTSGASAGAYPYSVAGGCAAQICTSQGVNEFLLTYLNQVTGTHAPVVRTGVVVMDFPGGALIDKIVGYNFFNPGTGSTVSSSDSTRKADSFLLNAIDQYGSSDALRVPQSYTGGFFGPGGKFGPTGYQASFTYDNAVTVMALLTNHTGTDFTHAIALGDSLLYAQDHDPVNDGRIRASYLPTPFITTLGRDYPVGTPYIGGWSVYTGNMAWAGMAFCHLYKATGDSRYLNGALRAVNWIQANSADDRGAGGYADTSEAEDGSGLVKRTWKATEHNIDVGAFFAMLHQLTGDQTWRNRSDNAFAFVRTMQAPNKSLWTGTGLDGVTTNEDGPRGRPDLELPGHPGPDLLPLGRLRRRPHGRHRRRLHRRQFQRRRHQWRLVRGHRPPPGRLPGPQGPRRRRVRTRAARAAGEAVGAANAQCRSVAARRLFSISPVAFRLAVQGRSPYLPST

Organism: NCBI:txid2903851